Protein AF-A0A813M7J5-F1 (afdb_monomer)

Foldseek 3Di:
DDDDDDDDDDDDPDDPPPPPDPPPPPPPPPDPVPDDQVVLVDDDPVLFDDFFDDDPPQVVVQVVVLVVQVVLLVVVLVLVDDPDDDDPVQKDWFDWQDADQFGTWTFIAGPPSRDTWIKTKGWPVSCVVVVLPQLVVQQQVCLVVDRGPQAWHFSDWDDDPTIIITTIHDAPQAFQLVVCVVSVADRLQLLLQQLLSLLVSLVSCVVVQKAQQADDRNQWGAHLLRHIHRHRSSVMDGDPDPPDWDQDQDYDLLLAALCSLVSHTDGNLSVLSSSLQSSQCNGRVDGQQDDPSVSSNVCNNVVPGDHDPPDDPQSVVLSVLSSDNDSVSRDRSVVSSVRRSSRTRHPSFPRPLLLLLQQLLLLLVVLVVCVVQQKAQLADDPVQWDADPQRHIDGHDSVVMDHDPDPPDWDQDQDYDLLLAALCSLVSHTDGNLSSLLSSLQSSQCSRPVDGQQDDPSVSSNVCNNVVDGDRDPSQDPLSVVLSVLSSDNDSVSRDRSVVSNVRPSSVSRHDPGSQHVDPNPSNVPDDD

InterPro domains:
  IPR000719 Protein kinase domain [PF00069] (91-342)
  IPR000719 Protein kinase domain [PF00069] (351-507)
  IPR000719 Protein kinase domain [PS50011] (91-342)
  IPR000719 Protein kinase domain [PS50011] (334-507)
  IPR000719 Protein kinase domain [SM00220] (91-342)
  IPR000719 Protein kinase domain [SM00220] (343-507)
  IPR008271 Serine/threonine-protein kinase, active site [PS00108] (210-222)
  IPR008271 Serine/threonine-protein kinase, active site [PS00108] (375-387)
  IPR011009 Protein kinase-like domain superfamily [SSF56112] (73-350)
  IPR011009 Protein kinase-like domain superfamily [SSF56112] (351-522)
  IPR017441 Protein kinase, ATP binding site [PS00107] (97-120)
  IPR030616 Aurora kinase-like [PTHR24350] (76-346)

pLDDT: mean 74.92, std 22.72, range [23.52, 98.62]

Organism: NCBI:txid433720

Radius of gyration: 27.18 Å; Cα contacts (8 Å, |Δi|>4): 824; chains: 1; bounding box: 66×49×108 Å

Mean predicted aligned error: 14.82 Å

Structure (mmCIF, N/CA/C/O backbone):
data_AF-A0A813M7J5-F1
#
_entry.id   AF-A0A813M7J5-F1
#
loop_
_atom_site.group_PDB
_atom_site.id
_atom_site.type_symbol
_atom_site.label_atom_id
_atom_site.label_alt_id
_atom_site.label_comp_id
_atom_site.label_asym_id
_atom_site.label_entity_id
_atom_site.label_seq_id
_atom_site.pdbx_PDB_ins_code
_atom_site.Cartn_x
_atom_site.Cartn_y
_atom_site.Cartn_z
_atom_site.occupancy
_atom_site.B_iso_or_equiv
_atom_site.auth_seq_id
_atom_site.auth_comp_id
_atom_site.auth_asym_id
_atom_site.auth_atom_id
_atom_site.pdbx_PDB_model_num
ATOM 1 N N . MET A 1 1 ? -26.802 3.947 -65.438 1.00 31.22 1 MET A N 1
ATOM 2 C CA . MET A 1 1 ? -27.118 2.748 -66.245 1.00 31.22 1 MET A CA 1
ATOM 3 C C . MET A 1 1 ? -26.504 1.563 -65.518 1.00 31.22 1 MET A C 1
ATOM 5 O O . MET A 1 1 ? -25.289 1.530 -65.444 1.00 31.22 1 MET A O 1
ATOM 9 N N . SER A 1 2 ? -27.215 0.648 -64.874 1.00 30.25 2 SER A N 1
ATOM 10 C CA . SER A 1 2 ? -28.643 0.309 -64.863 1.00 30.25 2 SER A CA 1
ATOM 11 C C . SER A 1 2 ? -28.958 -0.448 -63.564 1.00 30.25 2 SER A C 1
ATOM 13 O O . SER A 1 2 ? -28.128 -1.220 -63.090 1.00 30.25 2 SER A O 1
ATOM 15 N N . GLU A 1 3 ? -30.147 -0.199 -63.020 1.00 31.31 3 GLU A N 1
ATOM 16 C CA . GLU A 1 3 ? -30.788 -0.910 -61.906 1.00 31.31 3 GLU A CA 1
ATOM 17 C C . GLU A 1 3 ? -31.322 -2.292 -62.327 1.00 31.31 3 GLU A C 1
ATOM 19 O O . GLU A 1 3 ? -31.668 -2.463 -63.496 1.00 31.31 3 GLU A O 1
ATOM 24 N N . GLN A 1 4 ? -31.421 -3.220 -61.359 1.00 26.73 4 GLN A N 1
ATOM 25 C CA . GLN A 1 4 ? -32.560 -4.121 -61.023 1.00 26.73 4 GLN A CA 1
ATOM 26 C C . GLN A 1 4 ? -32.026 -5.285 -60.149 1.00 26.73 4 GLN A C 1
ATOM 28 O O . GLN A 1 4 ? -31.169 -6.031 -60.610 1.00 26.73 4 GLN A O 1
ATOM 33 N N . THR A 1 5 ? -32.199 -5.338 -58.818 1.00 29.95 5 THR A N 1
ATOM 34 C CA . THR A 1 5 ? -33.346 -5.777 -57.970 1.00 29.95 5 THR A CA 1
ATOM 35 C C . THR A 1 5 ? -33.998 -7.129 -58.296 1.00 29.95 5 THR A C 1
ATOM 37 O O . THR A 1 5 ? -34.479 -7.325 -59.405 1.00 29.95 5 THR A O 1
ATOM 40 N N . ILE A 1 6 ? -34.025 -8.007 -57.273 1.00 28.72 6 ILE A N 1
ATOM 41 C CA . ILE A 1 6 ? -35.095 -8.899 -56.734 1.00 28.72 6 ILE A CA 1
ATOM 42 C C . ILE A 1 6 ? -34.374 -9.809 -55.706 1.00 28.72 6 ILE A C 1
ATOM 44 O O . ILE A 1 6 ? -33.433 -10.509 -56.064 1.00 28.72 6 ILE A O 1
ATOM 48 N N . GLU A 1 7 ? -34.470 -9.537 -54.401 1.00 28.47 7 GLU A N 1
ATOM 49 C CA . GLU A 1 7 ? -35.491 -10.024 -53.448 1.00 28.47 7 GLU A CA 1
ATOM 50 C C . GLU A 1 7 ? -35.426 -11.534 -53.169 1.00 28.47 7 GLU A C 1
ATOM 52 O O . GLU A 1 7 ? -35.801 -12.340 -54.007 1.00 28.47 7 GLU A O 1
ATOM 57 N N . ASP A 1 8 ? -35.017 -11.873 -51.941 1.00 25.08 8 ASP A N 1
ATOM 58 C CA . ASP A 1 8 ? -35.713 -12.864 -51.117 1.00 25.08 8 ASP A CA 1
ATOM 59 C C . ASP A 1 8 ? -35.677 -12.395 -49.651 1.00 25.08 8 ASP A C 1
ATOM 61 O O . ASP A 1 8 ? -34.620 -12.166 -49.055 1.00 25.08 8 ASP A O 1
ATOM 65 N N . GLN A 1 9 ? -36.875 -12.166 -49.112 1.00 26.19 9 GLN A N 1
ATOM 66 C CA . GLN A 1 9 ? -37.172 -11.829 -47.722 1.00 26.19 9 GLN A CA 1
ATOM 67 C C . GLN A 1 9 ? -37.497 -13.095 -46.909 1.00 26.19 9 GLN A C 1
ATOM 69 O O . GLN A 1 9 ? -37.927 -14.098 -47.466 1.00 26.19 9 GLN A O 1
ATOM 74 N N . GLN A 1 10 ? -37.457 -12.925 -45.576 1.00 25.62 10 GLN A N 1
ATOM 75 C CA . GLN A 1 10 ? -37.980 -13.777 -44.485 1.00 25.62 10 GLN A CA 1
ATOM 76 C C . GLN A 1 10 ? -36.983 -14.821 -43.950 1.00 25.62 10 GLN A C 1
ATOM 78 O O . GLN A 1 10 ? -36.363 -15.547 -44.706 1.00 25.62 10 GLN A O 1
ATOM 83 N N . SER A 1 11 ? -36.743 -14.974 -42.647 1.00 24.52 11 SER A N 1
ATOM 84 C CA . SER A 1 11 ? -37.395 -14.480 -41.428 1.00 24.52 11 SER A CA 1
ATOM 85 C C . SER A 1 11 ? -36.389 -14.567 -40.275 1.00 24.52 11 SER A C 1
ATOM 87 O O . SER A 1 11 ? -35.742 -15.597 -40.177 1.00 24.52 11 SER A O 1
ATOM 89 N N . TYR A 1 12 ? -36.288 -13.558 -39.407 1.00 25.66 12 TYR A N 1
ATOM 90 C CA . TYR A 1 12 ? -36.075 -13.688 -37.949 1.00 25.66 12 TYR A CA 1
ATOM 91 C C . TYR A 1 12 ? -36.298 -12.297 -37.335 1.00 25.66 12 TYR A C 1
ATOM 93 O O . TYR A 1 12 ? -35.378 -11.611 -36.895 1.00 25.66 12 TYR A O 1
ATOM 101 N N . ALA A 1 13 ? -37.555 -11.856 -37.390 1.00 25.78 13 ALA A N 1
ATOM 102 C CA . ALA A 1 13 ? -38.102 -10.996 -36.356 1.00 25.78 13 ALA A CA 1
ATOM 103 C C . ALA A 1 13 ? -38.442 -11.924 -35.185 1.00 25.78 13 ALA A C 1
ATOM 105 O O . ALA A 1 13 ? -39.168 -12.889 -35.394 1.00 25.78 13 ALA A O 1
ATOM 106 N N . ASP A 1 14 ? -37.782 -11.701 -34.050 1.00 26.73 14 ASP A N 1
ATOM 107 C CA . ASP A 1 14 ? -38.232 -11.971 -32.676 1.00 26.73 14 ASP A CA 1
ATOM 108 C C . ASP A 1 14 ? -36.997 -12.107 -31.790 1.00 26.73 14 ASP A C 1
ATOM 110 O O . ASP A 1 14 ? -36.464 -13.189 -31.581 1.00 26.73 14 ASP A O 1
ATOM 114 N N . LEU A 1 15 ? -36.519 -10.958 -31.322 1.00 25.39 15 LEU A N 1
ATOM 115 C CA . LEU A 1 15 ? -35.924 -10.751 -30.004 1.00 25.39 15 LEU A CA 1
ATOM 116 C C . LEU A 1 15 ? -35.920 -9.231 -29.816 1.00 25.39 15 LEU A C 1
ATOM 118 O O . LEU A 1 15 ? -34.929 -8.539 -30.056 1.00 25.39 15 LEU A O 1
ATOM 122 N N . GLU A 1 16 ? -37.091 -8.704 -29.454 1.00 24.39 16 GLU A N 1
ATOM 123 C CA . GLU A 1 16 ? -37.207 -7.392 -28.832 1.00 24.39 16 GLU A CA 1
ATOM 124 C C . GLU A 1 16 ? -36.300 -7.377 -27.595 1.00 24.39 16 GLU A C 1
ATOM 126 O O . GLU A 1 16 ? -36.649 -7.854 -26.516 1.00 24.39 16 GLU A O 1
ATOM 131 N N . ALA A 1 17 ? -35.094 -6.836 -27.751 1.00 25.19 17 ALA A N 1
ATOM 132 C CA . ALA A 1 17 ? -34.359 -6.314 -26.619 1.00 25.19 17 ALA A CA 1
ATOM 133 C C . ALA A 1 17 ? -35.201 -5.161 -26.074 1.00 25.19 17 ALA A C 1
ATOM 135 O O . ALA A 1 17 ? -35.314 -4.115 -26.717 1.00 25.19 17 ALA A O 1
ATOM 136 N N . VAL A 1 18 ? -35.824 -5.386 -24.917 1.00 23.52 18 VAL A N 1
ATOM 137 C CA . VAL A 1 18 ? -36.503 -4.366 -24.120 1.00 23.52 18 VAL A CA 1
ATOM 138 C C . VAL A 1 18 ? -35.570 -3.160 -24.017 1.00 23.52 18 VAL A C 1
ATOM 140 O O . VAL A 1 18 ? -34.580 -3.168 -23.285 1.00 23.52 18 VAL A O 1
ATOM 143 N N . LYS A 1 19 ? -35.857 -2.126 -24.811 1.00 24.94 19 LYS A N 1
ATOM 144 C CA . LYS A 1 19 ? -35.234 -0.814 -24.687 1.00 24.94 19 LYS A CA 1
ATOM 145 C C . LYS A 1 19 ? -35.777 -0.199 -23.405 1.00 24.94 19 LYS A C 1
ATOM 147 O O . LYS A 1 19 ? -36.837 0.416 -23.414 1.00 24.94 19 LYS A O 1
ATOM 152 N N . ILE A 1 20 ? -35.049 -0.374 -22.309 1.00 23.77 20 ILE A N 1
ATOM 153 C CA . ILE A 1 20 ? -35.221 0.473 -21.131 1.00 23.77 20 ILE A CA 1
ATOM 154 C C . ILE A 1 20 ? -34.650 1.850 -21.511 1.00 23.77 20 ILE A C 1
ATOM 156 O O . ILE A 1 20 ? -33.505 1.916 -21.973 1.00 23.77 20 ILE A O 1
ATOM 160 N N . PRO A 1 21 ? -35.424 2.941 -21.399 1.00 23.89 21 PRO A N 1
ATOM 161 C CA . PRO A 1 21 ? -34.947 4.268 -21.750 1.00 23.89 21 PRO A CA 1
ATOM 162 C C . PRO A 1 21 ? -33.882 4.692 -20.734 1.00 23.89 21 PRO A C 1
ATOM 164 O O . PRO A 1 21 ? -34.173 4.932 -19.566 1.00 23.89 21 PRO A O 1
ATOM 167 N N . PHE A 1 22 ? -32.627 4.763 -21.176 1.00 24.92 22 PHE A N 1
ATOM 168 C CA . PHE A 1 22 ? -31.588 5.466 -20.437 1.00 24.92 22 PHE A CA 1
ATOM 169 C C . PHE A 1 22 ? -31.785 6.959 -20.678 1.00 24.92 22 PHE A C 1
ATOM 171 O O . PHE A 1 22 ? -31.347 7.485 -21.702 1.00 24.92 22 PHE A O 1
ATOM 178 N N . ASP A 1 23 ? -32.425 7.640 -19.729 1.00 24.30 23 ASP A N 1
ATOM 179 C CA . ASP A 1 23 ? -32.218 9.074 -19.576 1.00 24.30 23 ASP A CA 1
ATOM 180 C C . ASP A 1 23 ? -30.758 9.273 -19.168 1.00 24.30 23 ASP A C 1
ATOM 182 O O . ASP A 1 23 ? -30.350 9.085 -18.018 1.00 24.30 23 ASP A O 1
ATOM 186 N N . VAL A 1 24 ? -29.940 9.602 -20.164 1.00 28.45 24 VAL A N 1
ATOM 187 C CA . VAL A 1 24 ? -28.605 10.141 -19.958 1.00 28.45 24 VAL A CA 1
ATOM 188 C C . VAL A 1 24 ? -28.811 11.539 -19.391 1.00 28.45 24 VAL A C 1
ATOM 190 O O . VAL A 1 24 ? -28.819 12.526 -20.123 1.00 28.45 24 VAL A O 1
ATOM 193 N N . ALA A 1 25 ? -28.993 11.635 -18.074 1.00 26.19 25 ALA A N 1
ATOM 194 C CA . ALA A 1 25 ? -28.693 12.879 -17.394 1.00 26.19 25 ALA A CA 1
ATOM 195 C C . ALA A 1 25 ? -27.240 13.208 -17.754 1.00 26.19 25 ALA A C 1
ATOM 197 O O . ALA A 1 25 ? -26.325 12.435 -17.454 1.00 26.19 25 ALA A O 1
ATOM 198 N N . GLN A 1 26 ? -27.053 14.309 -18.482 1.00 28.25 26 GLN A N 1
ATOM 199 C CA . GLN A 1 26 ? -25.758 14.923 -18.731 1.00 28.25 26 GLN A CA 1
ATOM 200 C C . GLN A 1 26 ? -25.119 15.228 -17.373 1.00 28.25 26 GLN A C 1
ATOM 202 O O . GLN A 1 26 ? -25.300 16.297 -16.802 1.00 28.25 26 GLN A O 1
ATOM 207 N N . CYS A 1 27 ? -24.399 14.262 -16.815 1.00 27.64 27 CYS A N 1
ATOM 208 C CA . CYS A 1 27 ? -23.407 14.538 -15.800 1.00 27.64 27 CYS A CA 1
ATOM 209 C C . CYS A 1 27 ? -22.150 14.935 -16.557 1.00 27.64 27 CYS A C 1
ATOM 211 O O . CYS A 1 27 ? -21.448 14.077 -17.095 1.00 27.64 27 CYS A O 1
ATOM 213 N N . ASP A 1 28 ? -21.907 16.243 -16.622 1.00 25.98 28 ASP A N 1
ATOM 214 C CA . ASP A 1 28 ? -20.631 16.797 -17.049 1.00 25.98 28 ASP A CA 1
ATOM 215 C C . ASP A 1 28 ? -19.492 16.002 -16.400 1.00 25.98 28 ASP A C 1
ATOM 217 O O . ASP A 1 28 ? -19.458 15.791 -15.180 1.00 25.98 28 ASP A O 1
ATOM 221 N N . GLY A 1 29 ? -18.575 15.529 -17.244 1.00 27.80 29 GLY A N 1
ATOM 222 C CA . GLY A 1 29 ? -17.506 14.579 -16.923 1.00 27.80 29 GLY A CA 1
ATOM 223 C C . GLY A 1 29 ? -16.490 15.035 -15.870 1.00 27.80 29 GLY A C 1
ATOM 224 O O . GLY A 1 29 ? -15.528 14.315 -15.630 1.00 27.80 29 GLY A O 1
ATOM 225 N N . ASP A 1 30 ? -16.720 16.167 -15.203 1.00 28.86 30 ASP A N 1
ATOM 226 C CA . ASP A 1 30 ? -15.825 16.785 -14.221 1.00 28.86 30 ASP A CA 1
ATOM 227 C C . ASP A 1 30 ? -16.357 16.764 -12.771 1.00 28.86 30 ASP A C 1
ATOM 229 O O . ASP A 1 30 ? -15.621 17.077 -11.831 1.00 28.86 30 ASP A O 1
ATOM 233 N N . SER A 1 31 ? -17.605 16.345 -12.528 1.00 28.00 31 SER A N 1
ATOM 234 C CA . SER A 1 31 ? -18.260 16.553 -11.219 1.00 28.00 31 SER A CA 1
ATOM 235 C C . SER A 1 31 ? -18.177 15.386 -10.212 1.00 28.00 31 SER A C 1
ATOM 237 O O . SER A 1 31 ? -18.524 15.575 -9.045 1.00 28.00 31 SER A O 1
ATOM 239 N N . LEU A 1 32 ? -17.694 14.198 -10.596 1.00 29.47 32 LEU A N 1
ATOM 240 C CA . LEU A 1 32 ? -17.563 13.032 -9.689 1.00 29.47 32 LEU A CA 1
ATOM 241 C C . LEU A 1 32 ? -16.122 12.513 -9.532 1.00 29.47 32 LEU A C 1
ATOM 243 O O . LEU A 1 32 ? -15.866 11.615 -8.730 1.00 29.47 32 LEU A O 1
ATOM 247 N N . TYR A 1 33 ? -15.165 13.128 -10.232 1.00 29.08 33 TYR A N 1
ATOM 248 C CA . TYR A 1 33 ? -13.721 12.869 -10.114 1.00 29.08 33 TYR A CA 1
ATOM 249 C C . TYR A 1 33 ? -13.020 13.807 -9.111 1.00 29.08 33 TYR A C 1
ATOM 251 O O . TYR A 1 33 ? -11.799 13.765 -8.933 1.00 29.08 33 TYR A O 1
ATOM 259 N N . THR A 1 34 ? -13.791 14.652 -8.422 1.00 28.14 34 THR A N 1
ATOM 260 C CA . THR A 1 34 ? -13.292 15.697 -7.519 1.00 28.14 34 THR A CA 1
ATOM 261 C C . THR A 1 34 ? -13.020 15.225 -6.093 1.00 28.14 34 THR A C 1
ATOM 263 O O . THR A 1 34 ? -12.286 15.900 -5.371 1.00 28.14 34 THR A O 1
ATOM 266 N N . TYR A 1 35 ? -13.473 14.040 -5.686 1.00 31.73 35 TYR A N 1
ATOM 267 C CA . TYR A 1 35 ? -13.134 13.505 -4.367 1.00 31.73 35 TYR A CA 1
ATOM 268 C C . TYR A 1 35 ? -11.789 12.774 -4.402 1.00 31.73 35 TYR A C 1
ATOM 270 O O . TYR A 1 35 ? -11.712 11.548 -4.434 1.00 31.73 35 TYR A O 1
ATOM 278 N N . LEU A 1 36 ? -10.699 13.548 -4.324 1.00 31.83 36 LEU A N 1
ATOM 279 C CA . LEU A 1 36 ? -9.603 13.054 -3.491 1.00 31.83 36 LEU A CA 1
ATOM 280 C C . LEU A 1 36 ? -10.159 12.814 -2.089 1.00 31.83 36 LEU A C 1
ATOM 282 O O . LEU A 1 36 ? -11.029 13.572 -1.650 1.00 31.83 36 LEU A O 1
ATOM 286 N N . PRO A 1 37 ? -9.632 11.833 -1.348 1.00 34.38 37 PRO A N 1
ATOM 287 C CA . PRO A 1 37 ? -9.868 11.789 0.080 1.00 34.38 37 PRO A CA 1
ATOM 288 C C . PRO A 1 37 ? -9.567 13.171 0.685 1.00 34.38 37 PRO A C 1
ATOM 290 O O . PRO A 1 37 ? -8.488 13.722 0.455 1.00 34.38 37 PRO A O 1
ATOM 293 N N . ASN A 1 38 ? -10.507 13.738 1.450 1.00 34.59 38 ASN A N 1
ATOM 294 C CA . ASN A 1 38 ? -10.395 15.080 2.049 1.00 34.59 38 ASN A CA 1
ATOM 295 C C . ASN A 1 38 ? -9.102 15.295 2.859 1.00 34.59 38 ASN A C 1
ATOM 297 O O . ASN A 1 38 ? -8.749 16.428 3.173 1.00 34.59 38 ASN A O 1
ATOM 301 N N . TRP A 1 39 ? -8.385 14.229 3.208 1.00 39.28 39 TRP A N 1
ATOM 302 C CA . TRP A 1 39 ? -7.134 14.293 3.943 1.00 39.28 39 TRP A CA 1
ATOM 303 C C . TRP A 1 39 ? -5.919 14.732 3.124 1.00 39.28 39 TRP A C 1
ATOM 305 O O . TRP A 1 39 ? -5.024 15.354 3.690 1.00 39.28 39 TRP A O 1
ATOM 315 N N . LEU A 1 40 ? -5.896 14.479 1.809 1.00 32.22 40 LEU A N 1
ATOM 316 C CA . LEU A 1 40 ? -4.819 14.963 0.935 1.00 32.22 40 LEU A CA 1
ATOM 317 C C . LEU A 1 40 ? -4.801 16.496 0.859 1.00 32.22 40 LEU A C 1
ATOM 319 O O . LEU A 1 40 ? -3.745 17.101 0.725 1.00 32.22 40 LEU A O 1
ATOM 323 N N . ASN A 1 41 ? -5.978 17.112 0.972 1.00 33.97 41 ASN A N 1
ATOM 324 C CA . ASN A 1 41 ? -6.162 18.557 0.876 1.00 33.97 41 ASN A CA 1
ATOM 325 C C . ASN A 1 41 ? -5.877 19.297 2.203 1.00 33.97 41 ASN A C 1
ATOM 327 O O . ASN A 1 41 ? -5.969 20.518 2.231 1.00 33.97 41 ASN A O 1
ATOM 331 N N . ASN A 1 42 ? -5.573 18.582 3.299 1.00 34.75 42 ASN A N 1
ATOM 332 C CA . ASN A 1 42 ? -5.547 19.129 4.667 1.00 34.75 42 ASN A CA 1
ATOM 333 C C . ASN A 1 42 ? -4.210 18.942 5.420 1.00 34.75 42 ASN A C 1
ATOM 335 O O . ASN A 1 42 ? -4.160 19.151 6.633 1.00 34.75 42 ASN A O 1
ATOM 339 N N . LEU A 1 43 ? -3.131 18.537 4.745 1.00 33.56 43 LEU A N 1
ATOM 340 C CA . LEU A 1 43 ? -1.807 18.404 5.369 1.00 33.56 43 LEU A CA 1
ATOM 341 C C . LEU A 1 43 ? -1.125 19.781 5.460 1.00 33.56 43 LEU A C 1
ATOM 343 O O . LEU A 1 43 ? -0.907 20.421 4.435 1.00 33.56 43 LEU A O 1
ATOM 347 N N . THR A 1 44 ? -0.779 20.236 6.670 1.00 37.25 44 THR A N 1
ATOM 348 C CA . THR A 1 44 ? 0.023 21.457 6.891 1.00 37.25 44 THR A CA 1
ATOM 349 C C . THR A 1 44 ? 1.479 21.117 7.221 1.00 37.25 44 THR A C 1
ATOM 351 O O . THR A 1 44 ? 1.769 20.078 7.821 1.00 37.25 44 THR A O 1
ATOM 354 N N . ASP A 1 45 ? 2.400 22.023 6.866 1.00 31.25 45 ASP A N 1
ATOM 355 C CA . ASP A 1 45 ? 3.865 21.858 6.957 1.00 31.25 45 ASP A CA 1
ATOM 356 C C . ASP A 1 45 ? 4.414 21.544 8.368 1.00 31.25 45 ASP A C 1
ATOM 358 O O . ASP A 1 45 ? 5.556 21.109 8.530 1.00 31.25 45 ASP A O 1
ATOM 362 N N . GLU A 1 46 ? 3.605 21.732 9.408 1.00 33.25 46 GLU A N 1
ATOM 363 C CA . GLU A 1 46 ? 3.987 21.551 10.810 1.00 33.25 46 GLU A CA 1
ATOM 364 C C . GLU A 1 46 ? 3.899 20.081 11.275 1.00 33.25 46 GLU A C 1
ATOM 366 O O . GLU A 1 46 ? 4.602 19.666 12.193 1.00 33.25 46 GLU A O 1
ATOM 371 N N . GLN A 1 47 ? 3.127 19.236 10.578 1.00 37.34 47 GLN A N 1
ATOM 372 C CA . GLN A 1 47 ? 2.926 17.810 10.905 1.00 37.34 47 GLN A CA 1
ATOM 373 C C . GLN A 1 47 ? 4.116 16.904 10.497 1.00 37.34 47 GLN A C 1
ATOM 375 O O . GLN A 1 47 ? 4.031 15.674 10.566 1.00 37.34 47 GLN A O 1
ATOM 380 N N . ILE A 1 48 ? 5.225 17.515 10.059 1.00 36.44 48 ILE A N 1
ATOM 381 C CA . ILE A 1 48 ? 6.303 16.911 9.259 1.00 36.44 48 ILE A CA 1
ATOM 382 C C . ILE A 1 48 ? 7.559 16.522 10.077 1.00 36.44 48 ILE A C 1
ATOM 384 O O . ILE A 1 48 ? 8.459 15.885 9.534 1.00 36.44 48 ILE A O 1
ATOM 388 N N . ARG A 1 49 ? 7.684 16.824 11.381 1.00 26.14 49 ARG A N 1
ATOM 389 C CA . ARG A 1 49 ? 8.990 16.694 12.079 1.00 26.14 49 ARG A CA 1
ATOM 390 C C . ARG A 1 49 ? 9.012 15.684 13.259 1.00 26.14 49 ARG A C 1
ATOM 392 O O . ARG A 1 49 ? 8.236 15.812 14.192 1.00 26.14 49 ARG A O 1
ATOM 399 N N . THR A 1 50 ? 9.991 14.751 13.199 1.00 31.03 50 THR A N 1
ATOM 400 C CA . THR A 1 50 ? 10.704 13.972 14.276 1.00 31.03 5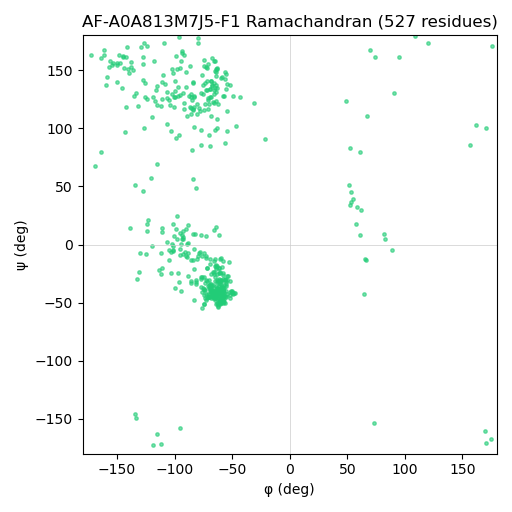0 THR A CA 1
ATOM 401 C C . THR A 1 50 ? 10.220 12.531 14.690 1.00 31.03 50 THR A C 1
ATOM 403 O O . THR A 1 50 ? 9.162 12.131 14.220 1.00 31.03 50 THR A O 1
ATOM 406 N N . PRO A 1 51 ? 11.053 11.674 15.369 1.00 29.31 51 PRO A N 1
ATOM 407 C CA . PRO A 1 51 ? 11.765 10.464 14.862 1.00 29.31 51 PRO A CA 1
ATOM 408 C C . PRO A 1 51 ? 11.377 9.107 15.564 1.00 29.31 51 PRO A C 1
ATOM 410 O O . PRO A 1 51 ? 10.435 9.119 16.346 1.00 29.31 51 PRO A O 1
ATOM 413 N N . PRO A 1 52 ? 12.047 7.941 15.310 1.00 34.78 52 PRO A N 1
ATOM 414 C CA . PRO A 1 52 ? 11.511 6.581 15.589 1.00 34.78 52 PRO A CA 1
ATOM 415 C C . PRO A 1 52 ? 12.137 5.769 16.746 1.00 34.78 52 PRO A C 1
ATOM 417 O O . PRO A 1 52 ? 13.189 6.158 17.242 1.00 34.78 52 PRO A O 1
ATOM 420 N N . MET A 1 53 ? 11.525 4.597 17.062 1.00 28.09 53 MET A N 1
ATOM 421 C CA . MET A 1 53 ? 12.089 3.263 17.470 1.00 28.09 53 MET A CA 1
ATOM 422 C C . MET A 1 53 ? 10.940 2.263 17.824 1.00 28.09 53 MET A C 1
ATOM 424 O O . MET A 1 53 ? 9.814 2.740 17.955 1.00 28.09 53 MET A O 1
ATOM 428 N N . PRO A 1 54 ? 11.128 0.932 18.055 1.00 33.00 54 PRO A N 1
ATOM 429 C CA . PRO A 1 54 ? 12.103 -0.066 17.580 1.00 33.00 54 PRO A CA 1
ATOM 430 C C . PRO A 1 54 ? 11.455 -1.136 16.641 1.00 33.00 54 PRO A C 1
ATOM 432 O O . PRO A 1 54 ? 10.335 -0.969 16.162 1.00 33.00 54 PRO A O 1
ATOM 435 N N . VAL A 1 55 ? 12.207 -2.192 16.290 1.00 35.25 55 VAL A N 1
ATOM 436 C CA . VAL A 1 55 ? 12.030 -3.061 15.096 1.00 35.25 55 VAL A CA 1
ATOM 437 C C . VAL A 1 55 ? 11.419 -4.452 15.388 1.00 35.25 55 VAL A C 1
ATOM 439 O O . VAL A 1 55 ? 10.973 -5.128 14.465 1.00 35.25 55 VAL A O 1
ATOM 442 N N . ASN A 1 56 ? 11.342 -4.887 16.648 1.00 29.45 56 ASN A N 1
ATOM 443 C CA . ASN A 1 56 ? 11.195 -6.320 16.958 1.00 29.45 56 ASN A CA 1
ATOM 444 C C . ASN A 1 56 ? 9.767 -6.888 17.042 1.00 29.45 56 ASN A C 1
ATOM 446 O O . ASN A 1 56 ? 9.624 -8.103 17.111 1.00 29.45 56 ASN A O 1
ATOM 450 N N . THR A 1 57 ? 8.714 -6.076 16.979 1.00 33.50 57 THR A N 1
ATOM 451 C CA . THR A 1 57 ? 7.321 -6.560 17.102 1.00 33.50 57 THR A CA 1
ATOM 452 C C . THR A 1 57 ? 6.626 -6.835 15.760 1.00 33.50 57 THR A C 1
ATOM 454 O O . THR A 1 57 ? 5.514 -7.351 15.739 1.00 33.50 57 THR A O 1
ATOM 457 N N . PHE A 1 58 ? 7.269 -6.549 14.617 1.00 34.56 58 PHE A N 1
ATOM 458 C CA . PHE A 1 58 ? 6.587 -6.535 13.310 1.00 34.56 58 PHE A CA 1
ATOM 459 C C . PHE A 1 58 ? 6.718 -7.816 12.466 1.00 34.56 58 PHE A C 1
ATOM 461 O O . PHE A 1 58 ? 5.841 -8.103 11.651 1.00 34.56 58 PHE A O 1
ATOM 468 N N . GLN A 1 59 ? 7.770 -8.621 12.665 1.00 32.69 59 GLN A N 1
ATOM 469 C CA . GLN A 1 59 ? 7.927 -9.902 11.950 1.00 32.69 59 GLN A CA 1
ATOM 470 C C . GLN A 1 59 ? 6.804 -10.899 12.286 1.00 32.69 59 GLN A C 1
ATOM 472 O O . GLN A 1 59 ? 6.400 -11.668 11.417 1.00 32.69 59 GLN A O 1
ATOM 477 N N . HIS A 1 60 ? 6.247 -10.838 13.500 1.00 32.38 60 HIS A N 1
ATOM 478 C CA . HIS A 1 60 ? 5.091 -11.648 13.897 1.00 32.38 60 HIS A CA 1
ATOM 479 C C . HIS A 1 60 ? 3.768 -11.168 13.264 1.00 32.38 60 HIS A C 1
ATOM 481 O O . HIS A 1 60 ? 2.936 -11.990 12.892 1.00 32.38 60 HIS A O 1
ATOM 487 N N . TYR A 1 61 ? 3.599 -9.860 13.042 1.00 35.94 61 TYR A N 1
ATOM 488 C CA . TYR A 1 61 ? 2.329 -9.258 12.601 1.00 35.94 61 TYR A CA 1
ATOM 489 C C . TYR A 1 61 ? 2.064 -9.360 11.090 1.00 35.94 61 TYR A C 1
ATOM 491 O O . TYR A 1 61 ? 0.924 -9.545 10.651 1.00 35.94 61 TYR A O 1
ATOM 499 N N . ILE A 1 62 ? 3.114 -9.301 10.260 1.00 36.75 62 ILE A N 1
ATOM 500 C CA . ILE A 1 62 ? 2.976 -9.677 8.842 1.00 36.75 62 ILE A CA 1
ATOM 501 C C . ILE A 1 62 ? 2.582 -11.153 8.740 1.00 36.75 62 ILE A C 1
ATOM 503 O O . ILE A 1 62 ? 1.821 -11.506 7.853 1.00 36.75 62 ILE A O 1
ATOM 507 N N . HIS A 1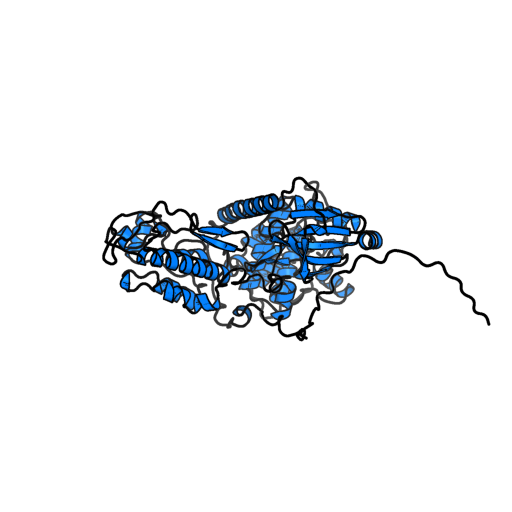 63 ? 3.005 -12.002 9.679 1.00 33.47 63 HIS A N 1
ATOM 508 C CA . HIS A 1 63 ? 2.643 -13.417 9.697 1.00 33.47 63 HIS A CA 1
ATOM 509 C C . HIS A 1 63 ? 1.158 -13.659 10.055 1.00 33.47 63 HIS A C 1
ATOM 511 O O . HIS A 1 63 ? 0.524 -14.518 9.443 1.00 33.47 63 HIS A O 1
ATOM 517 N N . GLU A 1 64 ? 0.571 -12.883 10.975 1.00 31.36 64 GLU A N 1
ATOM 518 C CA . GLU A 1 64 ? -0.868 -12.957 11.306 1.00 31.36 64 GLU A CA 1
ATOM 519 C C . GLU A 1 64 ? -1.762 -12.339 10.224 1.00 31.36 64 GLU A C 1
ATOM 521 O O . GLU A 1 64 ? -2.722 -12.969 9.785 1.00 31.36 64 GLU A O 1
ATOM 526 N N . SER A 1 65 ? -1.394 -11.176 9.678 1.00 37.66 65 SER A N 1
ATOM 527 C CA . SER A 1 65 ? -2.082 -10.620 8.500 1.00 37.66 65 SER A CA 1
ATOM 528 C C . SER A 1 65 ? -1.878 -11.464 7.238 1.00 37.66 65 SER A C 1
ATOM 530 O O . SER A 1 65 ? -2.728 -11.453 6.349 1.00 37.66 65 SER A O 1
ATOM 532 N N . HIS A 1 66 ? -0.801 -12.253 7.157 1.00 37.91 66 HIS A N 1
ATOM 533 C CA . HIS A 1 66 ? -0.622 -13.282 6.136 1.00 37.91 66 HIS A CA 1
ATOM 534 C C . HIS A 1 66 ? -1.621 -14.427 6.323 1.00 37.91 66 HIS A C 1
ATOM 536 O O . HIS A 1 66 ? -2.195 -14.863 5.329 1.00 37.91 66 HIS A O 1
ATOM 542 N N . LEU A 1 67 ? -1.887 -14.877 7.555 1.00 32.59 67 LEU A N 1
ATOM 543 C CA . LEU A 1 67 ? -2.921 -15.874 7.866 1.00 32.59 67 LEU A CA 1
ATOM 544 C C . LEU A 1 67 ? -4.328 -15.342 7.567 1.00 32.59 67 LEU A C 1
ATOM 546 O O . LEU A 1 67 ? -5.064 -15.999 6.837 1.00 32.59 67 LEU A O 1
ATOM 550 N N . GLU A 1 68 ? -4.674 -14.133 8.011 1.00 34.72 68 GLU A N 1
ATOM 551 C CA . GLU A 1 68 ? -5.981 -13.516 7.745 1.00 34.72 68 GLU A CA 1
ATOM 552 C C . GLU A 1 68 ? -6.197 -13.176 6.268 1.00 34.72 68 GLU A C 1
ATOM 554 O O . GLU A 1 68 ? -7.266 -13.452 5.733 1.00 34.72 68 GLU A O 1
ATOM 559 N N . ALA A 1 69 ? -5.199 -12.631 5.564 1.00 42.16 69 ALA A N 1
ATOM 560 C CA . ALA A 1 69 ? -5.303 -12.362 4.129 1.00 42.16 69 ALA A CA 1
ATOM 561 C C . ALA A 1 69 ? -5.319 -13.658 3.310 1.00 42.16 69 ALA A C 1
ATOM 563 O O . ALA A 1 69 ? -6.036 -13.742 2.316 1.00 42.16 69 ALA A O 1
ATOM 564 N N . THR A 1 70 ? -4.593 -14.696 3.739 1.00 40.81 70 THR A N 1
ATOM 565 C CA . THR A 1 70 ? -4.648 -16.029 3.117 1.00 40.81 70 THR A CA 1
ATOM 566 C C . THR A 1 70 ? -5.991 -16.700 3.366 1.00 40.81 70 THR A C 1
ATOM 568 O O . THR A 1 70 ? -6.544 -17.294 2.441 1.00 40.81 70 THR A O 1
ATOM 571 N N . MET A 1 71 ? -6.560 -16.573 4.565 1.00 34.38 71 MET A N 1
ATOM 572 C CA . MET A 1 71 ? -7.904 -17.048 4.888 1.00 34.38 71 MET A CA 1
ATOM 573 C C . MET A 1 71 ? -8.967 -16.246 4.142 1.00 34.38 71 MET A C 1
ATOM 575 O O . MET A 1 71 ? -9.841 -16.853 3.544 1.00 34.38 71 MET A O 1
ATOM 579 N N . ALA A 1 72 ? -8.870 -14.918 4.069 1.00 41.31 72 ALA A N 1
ATOM 580 C CA . ALA A 1 72 ? -9.770 -14.074 3.291 1.00 41.31 72 ALA A CA 1
ATOM 581 C C . ALA A 1 72 ? -9.678 -14.392 1.795 1.00 41.31 72 ALA A C 1
ATOM 583 O O . ALA A 1 72 ? -10.705 -14.499 1.138 1.00 41.31 72 ALA A O 1
ATOM 584 N N . ASN A 1 73 ? -8.481 -14.624 1.252 1.00 48.50 73 ASN A N 1
ATOM 585 C CA . ASN A 1 73 ? -8.301 -15.076 -0.127 1.00 48.50 73 ASN A CA 1
ATOM 586 C C . ASN A 1 73 ? -8.832 -16.497 -0.341 1.00 48.50 73 ASN A C 1
ATOM 588 O O . ASN A 1 73 ? -9.423 -16.766 -1.383 1.00 48.50 73 ASN A O 1
ATOM 592 N N . SER A 1 74 ? -8.699 -17.383 0.645 1.00 42.91 74 SER A N 1
ATOM 593 C CA . SER A 1 74 ? -9.284 -18.729 0.611 1.00 42.91 74 SER A CA 1
ATOM 594 C C . SER A 1 74 ? -10.812 -18.678 0.686 1.00 42.91 74 SER A C 1
ATOM 596 O O . SER A 1 74 ? -11.469 -19.364 -0.080 1.00 42.91 74 SER A O 1
ATOM 598 N N . ILE A 1 75 ? -11.391 -17.812 1.521 1.00 40.44 75 ILE A N 1
ATOM 599 C CA . ILE A 1 75 ? -12.835 -17.561 1.642 1.00 40.44 75 ILE A CA 1
ATOM 600 C C . ILE A 1 75 ? -13.374 -16.881 0.377 1.00 40.44 75 ILE A C 1
ATOM 602 O O . ILE A 1 75 ? -14.456 -17.220 -0.083 1.00 40.44 75 ILE A O 1
ATOM 606 N N . ARG A 1 76 ? -12.621 -15.959 -0.234 1.00 54.66 76 ARG A N 1
ATOM 607 C CA . ARG A 1 76 ? -12.966 -15.328 -1.520 1.00 54.66 76 ARG A CA 1
ATOM 608 C C . ARG A 1 76 ? -12.912 -16.342 -2.664 1.00 54.66 76 ARG A C 1
ATOM 610 O O . ARG A 1 76 ? -13.819 -16.357 -3.487 1.00 54.66 76 ARG A O 1
ATOM 617 N N . LYS A 1 77 ? -11.925 -17.245 -2.666 1.00 51.03 77 LYS A N 1
ATOM 618 C CA . LYS A 1 77 ? -11.887 -18.415 -3.561 1.00 51.03 77 LYS A CA 1
ATOM 619 C C . LYS A 1 77 ? -13.038 -19.389 -3.281 1.00 51.03 77 LYS A C 1
ATOM 621 O O . LYS A 1 77 ? -13.615 -19.910 -4.223 1.00 51.03 77 LYS A O 1
ATOM 626 N N . MET A 1 78 ? -13.450 -19.566 -2.022 1.00 47.72 78 MET A N 1
ATOM 627 C CA . MET A 1 78 ? -14.651 -20.336 -1.665 1.00 47.72 78 MET A CA 1
ATOM 628 C C . MET A 1 78 ? -15.951 -19.646 -2.113 1.00 47.72 78 MET A C 1
ATOM 630 O O . MET A 1 78 ? -16.882 -20.317 -2.541 1.00 47.72 78 MET A O 1
ATOM 634 N N . ALA A 1 79 ? -16.025 -18.312 -2.076 1.00 45.59 79 ALA A N 1
ATOM 635 C CA . ALA A 1 79 ? -17.149 -17.533 -2.607 1.00 45.59 79 ALA A CA 1
ATOM 636 C C . ALA A 1 79 ? -17.221 -17.569 -4.147 1.00 45.59 79 ALA A C 1
ATOM 638 O O . ALA A 1 79 ? -18.258 -17.252 -4.728 1.00 45.59 79 ALA A O 1
ATOM 639 N N . LEU A 1 80 ? -16.123 -17.963 -4.793 1.00 52.56 80 LEU A N 1
ATOM 640 C CA . LEU A 1 80 ? -16.012 -18.276 -6.216 1.00 52.56 80 LEU A CA 1
ATOM 641 C C . LEU A 1 80 ? -16.181 -19.780 -6.503 1.00 52.56 80 LEU A C 1
ATOM 643 O O . LEU A 1 80 ? -16.091 -20.187 -7.654 1.00 52.56 80 LEU A O 1
ATOM 647 N N . ASN A 1 81 ? -16.418 -20.615 -5.489 1.00 48.88 81 ASN A N 1
ATOM 648 C CA . ASN A 1 81 ? -16.495 -22.062 -5.659 1.00 48.88 81 ASN A CA 1
ATOM 649 C C . ASN A 1 81 ? -17.853 -22.432 -6.267 1.00 48.88 81 ASN A C 1
ATOM 651 O O . ASN A 1 81 ? -18.837 -22.695 -5.572 1.00 48.88 81 ASN A O 1
ATOM 655 N N . GLU A 1 82 ? -17.918 -22.386 -7.592 1.00 52.53 82 GLU A N 1
ATOM 656 C CA . GLU A 1 82 ? -18.938 -23.076 -8.361 1.00 52.53 82 GLU A CA 1
ATOM 657 C C . GLU A 1 82 ? -18.345 -24.405 -8.844 1.00 52.53 82 GLU A C 1
ATOM 659 O O . GLU A 1 82 ? -17.245 -24.431 -9.387 1.00 52.53 82 GLU A O 1
ATOM 664 N N . ASP A 1 83 ? -19.090 -25.510 -8.733 1.00 54.84 83 ASP A N 1
ATOM 665 C CA . ASP A 1 83 ? -18.747 -26.810 -9.348 1.00 54.84 83 ASP A CA 1
ATOM 666 C C . ASP A 1 83 ? -18.725 -26.758 -10.903 1.00 54.84 83 ASP A C 1
ATOM 668 O O . ASP A 1 83 ? -18.763 -27.783 -11.585 1.00 54.84 83 ASP A O 1
ATOM 672 N N . ARG A 1 84 ? -18.701 -25.553 -11.494 1.00 62.59 84 ARG A N 1
ATOM 673 C CA . ARG A 1 84 ? -18.692 -25.271 -12.931 1.00 62.59 84 ARG A CA 1
ATOM 674 C C . ARG A 1 84 ? -17.751 -24.104 -13.250 1.00 62.59 84 ARG A C 1
ATOM 676 O O . ARG A 1 84 ? -17.574 -23.192 -12.453 1.00 62.59 84 ARG A O 1
ATOM 683 N N . LEU A 1 85 ? -17.197 -24.123 -14.461 1.00 71.62 85 LEU A N 1
ATOM 684 C CA . LEU A 1 85 ? -16.337 -23.063 -14.996 1.00 71.62 85 LEU A CA 1
ATOM 685 C C . LEU A 1 85 ? -17.101 -21.737 -15.154 1.00 71.62 85 LEU A C 1
ATOM 687 O O . LEU A 1 85 ? -18.213 -21.734 -15.689 1.00 71.62 85 LEU A O 1
ATOM 691 N N . PHE A 1 86 ? -16.463 -20.625 -14.775 1.00 80.38 86 PHE A N 1
ATOM 692 C CA . PHE A 1 86 ? -16.991 -19.273 -14.976 1.00 80.38 86 PHE A CA 1
ATOM 693 C C . PHE A 1 86 ? -17.240 -18.941 -16.450 1.00 80.38 86 PHE A C 1
ATOM 695 O O . PHE A 1 86 ? -16.459 -19.294 -17.339 1.00 80.38 86 PHE A O 1
ATOM 702 N N . ARG A 1 87 ? -18.312 -18.186 -16.698 1.00 85.94 87 ARG A N 1
ATOM 703 C CA . ARG A 1 87 ? -18.652 -17.578 -17.987 1.00 85.94 87 ARG A CA 1
ATOM 704 C C . ARG A 1 87 ? -18.898 -16.087 -17.816 1.00 85.94 87 ARG A C 1
ATOM 706 O O . ARG A 1 87 ? -19.189 -15.602 -16.728 1.00 85.94 87 ARG A O 1
ATOM 713 N N . ILE A 1 88 ? -18.839 -15.349 -18.923 1.00 87.88 88 ILE A N 1
ATOM 714 C CA . ILE A 1 88 ? -19.097 -13.904 -18.912 1.00 87.88 88 ILE A CA 1
ATOM 715 C C . ILE A 1 88 ? -20.483 -13.557 -18.344 1.00 87.88 88 ILE A C 1
ATOM 717 O O . ILE A 1 88 ? -20.619 -12.569 -17.625 1.00 87.88 88 ILE A O 1
ATOM 721 N N . ASP A 1 89 ? -21.482 -14.405 -18.595 1.00 89.88 89 ASP A N 1
ATOM 722 C CA . ASP A 1 89 ? -22.857 -14.199 -18.141 1.00 89.88 89 ASP A CA 1
ATOM 723 C C . ASP A 1 89 ? -23.031 -14.342 -16.625 1.00 89.88 89 ASP A C 1
ATOM 725 O O . ASP A 1 89 ? -24.067 -13.928 -16.104 1.00 89.88 89 ASP A O 1
ATOM 729 N N . ASP A 1 90 ? -22.039 -14.866 -15.899 1.00 84.69 90 ASP A N 1
ATOM 730 C CA . ASP A 1 90 ? -22.061 -14.934 -14.434 1.00 84.69 90 ASP A CA 1
ATOM 731 C C . ASP A 1 90 ? -21.762 -13.569 -13.783 1.00 84.69 90 ASP A C 1
ATOM 733 O O . ASP A 1 90 ? -21.968 -13.391 -12.577 1.00 84.69 90 ASP A O 1
ATOM 737 N N . PHE A 1 91 ? -21.327 -12.581 -14.575 1.00 85.06 91 PHE A N 1
ATOM 738 C CA . PHE A 1 91 ? -20.927 -11.255 -14.112 1.00 85.06 91 PHE A CA 1
ATOM 739 C C . PHE A 1 91 ? -21.907 -10.164 -14.552 1.00 85.06 91 PHE A C 1
ATOM 741 O O . PHE A 1 91 ? -22.387 -10.113 -15.684 1.00 85.06 91 PHE A O 1
ATOM 748 N N . GLU A 1 92 ? -22.172 -9.237 -13.642 1.00 84.62 92 GLU A N 1
ATOM 749 C CA . GLU A 1 92 ? -22.728 -7.921 -13.932 1.00 84.62 92 GLU A CA 1
ATOM 750 C C . GLU A 1 92 ? -21.561 -6.949 -14.139 1.00 84.62 92 GLU A C 1
ATOM 752 O O . GLU A 1 92 ? -20.715 -6.783 -13.253 1.00 84.62 92 GLU A O 1
ATOM 757 N N . PHE A 1 93 ? -21.503 -6.311 -15.309 1.00 86.31 93 PHE A N 1
ATOM 758 C CA . PHE A 1 93 ? -20.467 -5.333 -15.634 1.00 86.31 93 PHE A CA 1
ATOM 759 C C . PHE A 1 93 ? -20.833 -3.962 -15.075 1.00 86.31 93 PHE A C 1
ATOM 761 O O . PHE A 1 93 ? -21.908 -3.428 -15.335 1.00 86.31 93 PHE A O 1
ATOM 768 N N . GLY A 1 94 ? -19.903 -3.382 -14.331 1.00 82.75 94 GLY A N 1
ATOM 769 C CA . GLY A 1 94 ? -19.909 -1.979 -13.959 1.00 82.75 94 GLY A CA 1
ATOM 770 C C . GLY A 1 94 ? -19.053 -1.140 -14.908 1.00 82.75 94 GLY A C 1
ATOM 771 O O . GLY A 1 94 ? -18.751 -1.511 -16.044 1.00 82.75 94 GLY A O 1
ATOM 772 N N . ARG A 1 95 ? -18.627 0.024 -14.411 1.00 81.69 95 ARG A N 1
ATOM 773 C CA . ARG A 1 95 ? -17.803 0.977 -15.165 1.00 81.69 95 ARG A CA 1
ATOM 774 C C . ARG A 1 95 ? -16.422 0.408 -15.544 1.00 81.69 95 ARG A C 1
ATOM 776 O O . ARG A 1 95 ? -15.856 -0.381 -14.778 1.00 81.69 95 ARG A O 1
ATOM 783 N N . PRO A 1 96 ? -15.821 0.865 -16.657 1.00 88.31 96 PRO A N 1
ATOM 784 C CA . PRO A 1 96 ? -14.415 0.604 -16.937 1.00 88.31 96 PRO A CA 1
ATOM 785 C C . PRO A 1 96 ? -13.526 1.255 -15.863 1.00 88.31 96 PRO A C 1
ATOM 787 O O . PRO A 1 96 ? -13.729 2.404 -15.473 1.00 88.31 96 PRO A O 1
ATOM 790 N N . LEU A 1 97 ? -12.537 0.509 -15.378 1.00 83.19 97 LEU A N 1
ATOM 791 C CA . LEU A 1 97 ? -11.545 0.951 -14.392 1.00 83.19 97 LEU A CA 1
ATOM 792 C C . LEU A 1 97 ? -10.253 1.432 -15.060 1.00 83.19 97 LEU A C 1
ATOM 794 O O . LEU A 1 97 ? -9.598 2.354 -14.569 1.00 83.19 97 LEU A O 1
ATOM 798 N N . GLY A 1 98 ? -9.901 0.832 -16.196 1.00 83.06 98 GLY A N 1
ATOM 799 C CA . GLY A 1 98 ? -8.706 1.177 -16.953 1.00 83.06 98 GLY A CA 1
ATOM 800 C C . GLY A 1 98 ? -8.642 0.457 -18.294 1.00 83.06 98 GLY A C 1
ATOM 801 O O . GLY A 1 98 ? -9.334 -0.536 -18.522 1.00 83.06 98 GLY A O 1
ATOM 802 N N . LYS A 1 99 ? -7.793 0.967 -19.185 1.00 81.12 99 LYS A N 1
ATOM 803 C CA . LYS A 1 99 ? -7.500 0.374 -20.489 1.00 81.12 99 LYS A CA 1
ATOM 804 C C . LYS A 1 99 ? -6.036 -0.051 -20.498 1.00 81.12 99 LYS A C 1
ATOM 806 O O . LYS A 1 99 ? -5.163 0.783 -20.289 1.00 81.12 99 LYS A O 1
ATOM 811 N N . GLY A 1 100 ? -5.793 -1.340 -20.704 1.00 70.88 100 GLY A N 1
ATOM 812 C CA . GLY A 1 100 ? -4.455 -1.893 -20.899 1.00 70.88 100 GLY A CA 1
ATOM 813 C C . GLY A 1 100 ? -4.126 -2.049 -22.384 1.00 70.88 100 GLY A C 1
ATOM 814 O O . GLY A 1 100 ? -4.971 -1.813 -23.251 1.00 70.88 100 GLY A O 1
ATOM 815 N N . ALA A 1 101 ? -2.911 -2.512 -22.682 1.00 67.88 101 ALA A N 1
ATOM 816 C CA . ALA A 1 101 ? -2.446 -2.727 -24.056 1.00 67.88 101 ALA A CA 1
ATOM 817 C C . ALA A 1 101 ? -3.354 -3.693 -24.847 1.00 67.88 101 ALA A C 1
ATOM 819 O O . ALA A 1 101 ? -3.706 -3.441 -26.000 1.00 67.88 101 ALA A O 1
ATOM 820 N N . PHE A 1 102 ? -3.809 -4.771 -24.202 1.00 74.06 102 PHE A N 1
ATOM 821 C CA . PHE A 1 102 ? -4.533 -5.862 -24.870 1.00 74.06 102 PHE A CA 1
ATOM 822 C C . PHE A 1 102 ? -6.036 -5.887 -24.573 1.00 74.06 102 PHE A C 1
ATOM 824 O O . PHE A 1 102 ? -6.746 -6.775 -25.053 1.00 74.06 102 PHE A O 1
ATOM 831 N N . GLY A 1 103 ? -6.547 -4.920 -23.804 1.00 83.44 103 GLY A N 1
ATOM 832 C CA . GLY A 1 103 ? -7.946 -4.937 -23.400 1.00 83.44 103 GLY A CA 1
ATOM 833 C C . GLY A 1 103 ? -8.341 -3.925 -22.331 1.00 83.44 103 GLY A C 1
ATOM 834 O O . GLY A 1 103 ? -7.683 -2.904 -22.143 1.00 83.44 103 GLY A O 1
ATOM 835 N N . ILE A 1 104 ? -9.464 -4.188 -21.667 1.00 89.62 104 ILE A N 1
ATOM 836 C CA . ILE A 1 104 ? -10.109 -3.261 -20.728 1.00 89.62 104 ILE A CA 1
ATOM 837 C C . ILE A 1 104 ? -10.356 -3.990 -19.409 1.00 89.62 104 ILE A C 1
ATOM 839 O O . ILE A 1 104 ? -10.698 -5.172 -19.392 1.00 89.62 104 ILE A O 1
ATOM 843 N N . VAL A 1 105 ? -10.173 -3.274 -18.304 1.00 90.94 105 VAL A N 1
ATOM 844 C CA . VAL A 1 105 ? -10.513 -3.740 -16.961 1.00 90.94 105 VAL A CA 1
ATOM 845 C C . VAL A 1 105 ? -11.843 -3.123 -16.564 1.00 90.94 105 VAL A C 1
ATOM 847 O O . VAL A 1 105 ? -11.984 -1.901 -16.603 1.00 90.94 105 VAL A O 1
ATOM 850 N N . TYR A 1 106 ? -12.799 -3.949 -16.158 1.00 88.88 106 TYR A N 1
ATOM 851 C CA . TYR A 1 106 ? -14.106 -3.514 -15.675 1.00 88.88 106 TYR A CA 1
ATOM 852 C C . TYR A 1 106 ? -14.239 -3.763 -14.180 1.00 88.88 106 TYR A C 1
ATOM 854 O O . TYR A 1 106 ? -13.732 -4.756 -13.662 1.00 88.88 106 TYR A O 1
ATOM 862 N N . LEU A 1 107 ? -14.959 -2.884 -13.487 1.00 86.12 107 LEU A N 1
ATOM 863 C CA . LEU A 1 107 ? -15.573 -3.265 -12.223 1.00 86.12 107 LEU A CA 1
ATOM 864 C C . LEU A 1 107 ? -16.626 -4.320 -12.547 1.00 86.12 107 LEU A C 1
ATOM 866 O O . LEU A 1 107 ? -17.408 -4.121 -13.472 1.00 86.12 107 LEU A O 1
ATOM 870 N N . ALA A 1 108 ? -16.653 -5.420 -11.815 1.00 84.81 108 ALA A N 1
ATOM 871 C CA . ALA A 1 108 ? -17.617 -6.481 -12.038 1.00 84.81 108 ALA A CA 1
ATOM 872 C C . ALA A 1 108 ? -18.163 -6.996 -10.711 1.00 84.81 108 ALA A C 1
ATOM 874 O O . ALA A 1 108 ? -17.544 -6.850 -9.653 1.00 84.81 108 ALA A O 1
ATOM 875 N N . ARG A 1 109 ? -19.345 -7.598 -10.782 1.00 81.31 109 ARG A N 1
ATOM 876 C CA . ARG A 1 109 ? -19.989 -8.242 -9.647 1.00 81.31 109 ARG A CA 1
ATOM 877 C C . ARG A 1 109 ? -20.513 -9.608 -10.057 1.00 81.31 109 ARG A C 1
ATOM 879 O O . ARG A 1 109 ? -21.218 -9.707 -11.055 1.00 81.31 109 ARG A O 1
ATOM 886 N N . LEU A 1 110 ? -20.216 -10.650 -9.289 1.00 77.50 110 LEU A N 1
ATOM 887 C CA . LEU A 1 110 ? -20.830 -11.961 -9.505 1.00 77.50 110 LEU A CA 1
ATOM 888 C C . LEU A 1 110 ? -22.330 -11.889 -9.231 1.00 77.50 110 LEU A C 1
ATOM 890 O O . LEU A 1 110 ? -22.747 -11.440 -8.163 1.00 77.50 110 LEU A O 1
ATOM 894 N N . LYS A 1 111 ? -23.154 -12.382 -10.158 1.00 80.31 111 LYS A N 1
ATOM 895 C CA . LYS A 1 111 ? -24.620 -12.339 -10.032 1.00 80.31 111 LYS A CA 1
ATOM 896 C C . LYS A 1 111 ? -25.129 -13.078 -8.799 1.00 80.31 111 LYS A C 1
ATOM 898 O O . LYS A 1 111 ? -26.022 -12.570 -8.124 1.00 80.31 111 LYS A O 1
ATOM 903 N N . LYS A 1 112 ? -24.556 -14.250 -8.512 1.00 75.56 112 LYS A N 1
ATOM 904 C CA . LYS A 1 112 ? -25.008 -15.166 -7.456 1.00 75.56 112 LYS A CA 1
ATOM 905 C C . LYS A 1 112 ? -24.604 -14.700 -6.060 1.00 75.56 112 LYS A C 1
ATOM 907 O O . LYS A 1 112 ? -25.450 -14.553 -5.189 1.00 75.56 112 LYS A O 1
ATOM 912 N N . THR A 1 113 ? -23.313 -14.457 -5.851 1.00 69.25 113 THR A N 1
ATOM 913 C CA . THR A 1 113 ? -22.763 -14.117 -4.528 1.00 69.25 113 THR A CA 1
ATOM 914 C C . THR A 1 113 ? -22.693 -12.620 -4.270 1.00 69.25 113 THR A C 1
ATOM 916 O O . THR A 1 113 ? -22.375 -12.203 -3.161 1.00 69.25 113 THR A O 1
ATOM 919 N N . LYS A 1 114 ? -22.958 -11.798 -5.294 1.00 72.31 114 LYS A N 1
ATOM 920 C CA . LYS A 1 114 ? -22.781 -10.340 -5.270 1.00 72.31 114 LYS A CA 1
ATOM 921 C C . LYS A 1 114 ? -21.350 -9.899 -4.935 1.00 72.31 114 LYS A C 1
ATOM 923 O O . LYS A 1 114 ? -21.124 -8.728 -4.637 1.00 72.31 114 LYS A O 1
ATOM 928 N N . PHE A 1 115 ? -20.379 -10.808 -5.054 1.00 73.06 115 PHE A N 1
ATOM 929 C CA . PHE A 1 115 ? -18.966 -10.529 -4.835 1.00 73.06 115 PHE A CA 1
ATOM 930 C C . PHE A 1 115 ? -18.439 -9.526 -5.863 1.00 73.06 115 PHE A C 1
ATOM 932 O O . PHE A 1 115 ? -18.658 -9.698 -7.061 1.00 73.06 115 PHE A O 1
ATOM 939 N N . ILE A 1 116 ? -17.743 -8.493 -5.389 1.00 75.12 116 ILE A N 1
ATOM 940 C CA . ILE A 1 116 ? -17.175 -7.433 -6.226 1.00 75.12 116 ILE A CA 1
ATOM 941 C C . ILE A 1 116 ? -15.733 -7.786 -6.592 1.00 75.12 116 ILE A C 1
ATOM 943 O O . ILE A 1 116 ? -14.911 -8.074 -5.723 1.00 75.12 116 ILE A O 1
ATOM 947 N N . CYS A 1 117 ? -15.412 -7.693 -7.878 1.00 80.69 117 CYS A N 1
ATOM 948 C CA . CYS A 1 117 ? -14.080 -7.950 -8.413 1.00 80.69 117 CYS A CA 1
ATOM 949 C C . CYS A 1 117 ? -13.723 -6.965 -9.534 1.00 80.69 117 CYS A C 1
ATOM 951 O O . CYS A 1 117 ? -14.563 -6.209 -10.027 1.00 80.69 117 CYS A O 1
ATOM 953 N N . ALA A 1 118 ? -12.462 -6.981 -9.955 1.00 88.50 118 ALA A N 1
ATOM 954 C CA . ALA A 1 118 ? -12.036 -6.366 -11.203 1.00 88.50 118 ALA A CA 1
ATOM 955 C C . ALA A 1 118 ? -11.906 -7.460 -12.272 1.00 88.50 118 ALA A C 1
ATOM 957 O O . ALA A 1 118 ? -11.225 -8.457 -12.057 1.00 88.50 118 ALA A O 1
ATOM 958 N N . LEU A 1 119 ? -12.560 -7.288 -13.419 1.00 90.75 119 LEU A N 1
ATOM 959 C CA . LEU A 1 119 ? -12.521 -8.237 -14.528 1.00 90.75 119 LEU A CA 1
ATOM 960 C C . LEU A 1 119 ? -11.665 -7.662 -15.662 1.00 90.75 119 LEU A C 1
ATOM 962 O O . LEU A 1 119 ? -12.097 -6.756 -16.380 1.00 90.75 119 LEU A O 1
ATOM 966 N N . LYS A 1 120 ? -10.434 -8.163 -15.811 1.00 92.12 120 LYS A N 1
ATOM 967 C CA . LYS A 1 120 ? -9.514 -7.784 -16.898 1.00 92.12 120 LYS A CA 1
ATOM 968 C C . LYS A 1 120 ? -9.811 -8.660 -18.111 1.00 92.12 120 LYS A C 1
ATOM 970 O O . LYS A 1 120 ? -9.580 -9.864 -18.081 1.00 92.12 120 LYS A O 1
ATOM 975 N N . MET A 1 121 ? -10.334 -8.053 -19.171 1.00 92.31 121 MET A N 1
ATOM 976 C CA . MET A 1 121 ? -10.715 -8.735 -20.406 1.00 92.31 121 MET A CA 1
ATOM 977 C C . MET A 1 121 ? -9.679 -8.457 -21.494 1.00 92.31 121 MET A C 1
ATOM 979 O O . MET A 1 121 ? -9.486 -7.300 -21.865 1.00 92.31 121 MET A O 1
ATOM 983 N N . LEU A 1 122 ? -9.044 -9.502 -22.024 1.00 89.06 122 LEU A N 1
ATOM 984 C CA . LEU A 1 122 ? -7.963 -9.427 -23.011 1.00 89.06 122 LEU A CA 1
ATOM 985 C C . LEU A 1 122 ? -8.387 -10.076 -24.329 1.00 89.06 122 LEU A C 1
ATOM 987 O O . LEU A 1 122 ? -8.909 -11.187 -24.335 1.00 89.06 122 LEU A O 1
ATOM 991 N N . HIS A 1 123 ? -8.140 -9.414 -25.458 1.00 89.75 123 HIS A N 1
ATOM 992 C CA . HIS A 1 123 ? -8.493 -9.951 -26.776 1.00 89.75 123 HIS A CA 1
ATOM 993 C C . HIS A 1 123 ? -7.402 -10.881 -27.318 1.00 89.75 123 HIS A C 1
ATOM 995 O O . HIS A 1 123 ? -6.261 -10.455 -27.495 1.00 89.75 123 HIS A O 1
ATOM 1001 N N . LYS A 1 124 ? -7.766 -12.124 -27.670 1.00 88.75 124 LYS A N 1
ATOM 1002 C CA . LYS A 1 124 ? -6.832 -13.125 -28.221 1.00 88.75 124 LYS A CA 1
ATOM 1003 C C . LYS A 1 124 ? -6.179 -12.664 -29.526 1.00 88.75 124 LYS A C 1
ATOM 1005 O O . LYS A 1 124 ? -4.991 -12.888 -29.722 1.00 88.75 124 LYS A O 1
ATOM 1010 N N . SER A 1 125 ? -6.926 -11.959 -30.380 1.00 89.50 125 SER A N 1
ATOM 1011 C CA . SER A 1 125 ? -6.393 -11.387 -31.624 1.00 89.50 125 SER A CA 1
ATOM 1012 C C . SER A 1 125 ? -5.246 -10.408 -31.367 1.00 89.50 125 SER A C 1
ATOM 1014 O O . SER A 1 125 ? -4.194 -10.545 -31.979 1.00 89.50 125 SER A O 1
ATOM 1016 N N . LYS A 1 126 ? -5.411 -9.488 -30.407 1.00 86.25 126 LYS A N 1
ATOM 1017 C CA . LYS A 1 126 ? -4.371 -8.519 -30.028 1.00 86.25 126 LYS A CA 1
ATOM 1018 C C . LYS A 1 126 ? -3.160 -9.194 -29.395 1.00 86.25 126 LYS A C 1
ATOM 1020 O O . LYS A 1 126 ? -2.032 -8.820 -29.678 1.00 86.25 126 LYS A O 1
ATOM 1025 N N . ILE A 1 127 ? -3.380 -10.196 -28.545 1.00 83.62 127 ILE A N 1
ATOM 1026 C CA . ILE A 1 127 ? -2.280 -10.954 -27.933 1.00 83.62 127 ILE A CA 1
ATOM 1027 C C . ILE A 1 127 ? -1.418 -11.615 -29.017 1.00 83.62 127 ILE A C 1
ATOM 1029 O O . ILE A 1 127 ? -0.193 -11.545 -28.941 1.00 83.62 127 ILE A O 1
ATOM 1033 N N . ASN A 1 128 ? -2.049 -12.212 -30.032 1.00 83.94 128 ASN A N 1
ATOM 1034 C CA . ASN A 1 128 ? -1.344 -12.833 -31.152 1.00 83.94 128 ASN A CA 1
ATOM 1035 C C . ASN A 1 128 ? -0.628 -11.795 -32.026 1.00 83.94 128 ASN A C 1
ATOM 1037 O O . ASN A 1 128 ? 0.534 -11.994 -32.362 1.00 83.94 128 ASN A O 1
ATOM 1041 N N . GLU A 1 129 ? -1.293 -10.682 -32.344 1.00 85.12 129 GLU A N 1
ATOM 1042 C CA . GLU A 1 129 ? -0.724 -9.570 -33.119 1.00 85.12 129 GLU A CA 1
ATOM 1043 C C . GLU A 1 129 ? 0.572 -9.037 -32.490 1.00 85.12 129 GLU A C 1
ATOM 1045 O O . GLU A 1 129 ? 1.577 -8.883 -33.180 1.00 85.12 129 GLU A O 1
ATOM 1050 N N . TYR A 1 130 ? 0.586 -8.839 -31.169 1.00 78.94 130 TYR A N 1
ATOM 1051 C CA . TYR A 1 130 ? 1.765 -8.359 -30.442 1.00 78.94 130 TYR A CA 1
ATOM 1052 C C . TYR A 1 130 ? 2.714 -9.476 -29.976 1.00 78.94 130 TYR A C 1
ATOM 1054 O O . TYR A 1 130 ? 3.717 -9.185 -29.330 1.00 78.94 130 TYR A O 1
ATOM 1062 N N . SER A 1 131 ? 2.429 -10.749 -30.284 1.00 79.19 131 SER A N 1
ATOM 1063 C CA . SER A 1 131 ? 3.209 -11.914 -29.825 1.00 79.19 131 SER A CA 1
ATOM 1064 C C . SER A 1 131 ? 3.386 -11.992 -28.296 1.00 79.19 131 SER A C 1
ATOM 1066 O O . SER A 1 131 ? 4.443 -12.368 -27.797 1.00 79.19 131 SER A O 1
ATOM 1068 N N . MET A 1 132 ? 2.337 -11.652 -27.539 1.00 78.88 132 MET A N 1
ATOM 1069 C CA . MET A 1 132 ? 2.362 -11.516 -26.069 1.00 78.88 132 MET A CA 1
ATOM 1070 C C . MET A 1 132 ? 1.770 -12.720 -25.315 1.00 78.88 132 MET A C 1
ATOM 1072 O O . MET A 1 132 ? 1.397 -12.621 -24.145 1.00 78.88 132 MET A O 1
ATOM 1076 N N . ALA A 1 133 ? 1.631 -13.868 -25.984 1.00 81.50 133 ALA A N 1
ATOM 1077 C CA . ALA A 1 133 ? 1.020 -15.061 -25.393 1.00 81.50 133 ALA A CA 1
ATOM 1078 C C . ALA A 1 133 ? 1.798 -15.581 -24.170 1.00 81.50 133 ALA A C 1
ATOM 1080 O O . ALA A 1 133 ? 1.190 -16.018 -23.192 1.00 81.50 133 ALA A O 1
ATOM 1081 N N . GLU A 1 134 ? 3.131 -15.486 -24.193 1.00 79.31 134 GLU A N 1
ATOM 1082 C CA . GLU A 1 134 ? 3.973 -15.921 -23.075 1.00 79.31 134 GLU A CA 1
ATOM 1083 C C . GLU A 1 134 ? 3.802 -15.011 -21.849 1.00 79.31 134 GLU A C 1
ATOM 1085 O O . GLU A 1 134 ? 3.709 -15.508 -20.733 1.00 79.31 134 GLU A O 1
ATOM 1090 N N . GLN A 1 135 ? 3.658 -13.696 -22.031 1.00 79.69 135 GLN A N 1
ATOM 1091 C CA . GLN A 1 135 ? 3.416 -12.739 -20.945 1.00 79.69 135 GLN A CA 1
ATOM 1092 C C . GLN A 1 135 ? 2.084 -13.018 -20.240 1.00 79.69 135 GLN A C 1
ATOM 1094 O O . GLN A 1 135 ? 2.021 -13.026 -19.014 1.00 79.69 135 GLN A O 1
ATOM 1099 N N . VAL A 1 136 ? 1.026 -13.315 -21.003 1.00 81.44 136 VAL A N 1
ATOM 1100 C CA . VAL A 1 136 ? -0.291 -13.691 -20.453 1.00 81.44 136 VAL A CA 1
ATOM 1101 C C . VAL A 1 136 ? -0.197 -14.990 -19.645 1.00 81.44 136 VAL A C 1
ATOM 1103 O O . VAL A 1 136 ? -0.787 -15.105 -18.565 1.00 81.44 136 VAL A O 1
ATOM 1106 N N . LYS A 1 137 ? 0.578 -15.964 -20.133 1.00 80.94 137 LYS A N 1
ATOM 1107 C CA . LYS A 1 137 ? 0.845 -17.219 -19.422 1.00 80.94 137 LYS A CA 1
ATOM 1108 C C . LYS A 1 137 ? 1.633 -16.981 -18.132 1.00 80.94 137 LYS A C 1
ATOM 1110 O O . LYS A 1 137 ? 1.245 -17.506 -17.091 1.00 80.94 137 LYS A O 1
ATOM 1115 N N . ILE A 1 138 ? 2.686 -16.165 -18.175 1.00 80.25 138 ILE A N 1
ATOM 1116 C CA . ILE A 1 138 ? 3.475 -15.780 -16.997 1.00 80.25 138 ILE A CA 1
ATOM 1117 C C . ILE A 1 138 ? 2.589 -15.076 -15.964 1.00 80.25 138 ILE A C 1
ATOM 1119 O O . ILE A 1 138 ? 2.628 -15.449 -14.793 1.00 80.25 138 ILE A O 1
ATOM 1123 N N . GLU A 1 139 ? 1.763 -14.110 -16.379 1.00 84.69 139 GLU A N 1
ATOM 1124 C CA . GLU A 1 139 ? 0.848 -13.388 -15.484 1.00 84.69 139 GLU A CA 1
ATOM 1125 C C . GLU A 1 139 ? -0.109 -14.361 -14.779 1.00 84.69 139 GLU A C 1
ATOM 1127 O O . GLU A 1 139 ? -0.279 -14.290 -13.563 1.00 84.69 139 GLU A O 1
ATOM 1132 N N . THR A 1 140 ? -0.659 -15.327 -15.523 1.00 80.06 140 THR A N 1
ATOM 1133 C CA . THR A 1 140 ? -1.541 -16.377 -14.989 1.00 80.06 140 THR A CA 1
ATOM 1134 C C . THR A 1 140 ? -0.807 -17.276 -13.987 1.00 80.06 140 THR A C 1
ATOM 1136 O O . THR A 1 140 ? -1.265 -17.482 -12.864 1.00 80.06 140 THR A O 1
ATOM 1139 N N . GLU A 1 141 ? 0.367 -17.797 -14.354 1.00 81.19 141 GLU A N 1
ATOM 1140 C CA . GLU A 1 141 ? 1.154 -18.681 -13.487 1.00 81.19 141 GLU A CA 1
ATOM 1141 C C . GLU A 1 141 ? 1.630 -17.985 -12.205 1.00 81.19 141 GLU A C 1
ATOM 1143 O O . GLU A 1 141 ? 1.651 -18.607 -11.141 1.00 81.19 141 GLU A O 1
ATOM 1148 N N . SER A 1 142 ? 2.046 -16.721 -12.300 1.00 77.69 142 SER A N 1
ATOM 1149 C CA . SER A 1 142 ? 2.450 -15.910 -11.149 1.00 77.69 142 SER A CA 1
ATOM 1150 C C . SER A 1 142 ? 1.245 -15.588 -10.265 1.00 77.69 142 SER A C 1
ATOM 1152 O O . SER A 1 142 ? 1.330 -15.773 -9.052 1.00 77.69 142 SER A O 1
ATOM 1154 N N . GLY A 1 143 ? 0.107 -15.206 -10.856 1.00 77.06 143 GLY A N 1
ATOM 1155 C CA . GLY A 1 143 ? -1.130 -14.904 -10.133 1.00 77.06 143 GLY A CA 1
ATOM 1156 C C . GLY A 1 143 ? -1.651 -16.072 -9.292 1.00 77.06 143 GLY A C 1
ATOM 1157 O O . GLY A 1 143 ? -2.089 -15.862 -8.165 1.00 77.06 143 GLY A O 1
ATOM 1158 N N . TYR A 1 144 ? -1.528 -17.311 -9.779 1.00 78.31 144 TYR A N 1
ATOM 1159 C CA . TYR A 1 144 ? -1.894 -18.495 -8.991 1.00 78.31 144 TYR A CA 1
ATOM 1160 C C . TYR A 1 144 ? -0.891 -18.853 -7.887 1.00 78.31 144 TYR A C 1
ATOM 1162 O O . TYR A 1 144 ? -1.274 -19.468 -6.890 1.00 78.31 144 TYR A O 1
ATOM 1170 N N . LYS A 1 145 ? 0.392 -18.508 -8.056 1.00 79.31 145 LYS A N 1
ATOM 1171 C CA . LYS A 1 145 ? 1.462 -18.841 -7.099 1.00 79.31 145 LYS A CA 1
ATOM 1172 C C . LYS A 1 145 ? 1.608 -17.829 -5.972 1.00 79.31 145 LYS A C 1
ATOM 1174 O O . LYS A 1 145 ? 2.032 -18.201 -4.878 1.00 79.31 145 LYS A O 1
ATOM 1179 N N . LEU A 1 146 ? 1.340 -16.561 -6.257 1.00 80.62 146 LEU A N 1
ATOM 1180 C CA . LEU A 1 146 ? 1.524 -15.468 -5.316 1.00 80.62 146 LEU A CA 1
ATOM 1181 C C . LEU A 1 146 ? 0.267 -15.293 -4.468 1.00 80.62 146 LEU A C 1
ATOM 1183 O O . LEU A 1 146 ? -0.840 -15.158 -4.978 1.00 80.62 146 LEU A O 1
ATOM 1187 N N . ASN A 1 147 ? 0.453 -15.269 -3.155 1.00 77.00 147 ASN A N 1
ATOM 1188 C CA . ASN A 1 147 ? -0.607 -14.978 -2.205 1.00 77.00 147 ASN A CA 1
ATOM 1189 C C . ASN A 1 147 ? -0.017 -14.162 -1.053 1.00 77.00 147 ASN A C 1
ATOM 1191 O O . ASN A 1 147 ? 0.620 -14.707 -0.150 1.00 77.00 147 ASN A O 1
ATOM 1195 N N . HIS A 1 148 ? -0.176 -12.844 -1.134 1.00 76.25 148 HIS A N 1
ATOM 1196 C CA . HIS A 1 148 ? 0.396 -11.895 -0.189 1.00 76.25 148 HIS A CA 1
ATOM 1197 C C . HIS A 1 148 ? -0.503 -10.654 -0.088 1.00 76.25 148 HIS A C 1
ATOM 1199 O O . HIS A 1 148 ? -0.977 -10.187 -1.123 1.00 76.25 148 HIS A O 1
ATOM 1205 N N . PRO A 1 149 ? -0.721 -10.073 1.108 1.00 74.00 149 PRO A N 1
ATOM 1206 C CA . PRO A 1 149 ? -1.631 -8.937 1.291 1.00 74.00 149 PRO A CA 1
ATOM 1207 C C . PRO A 1 149 ? -1.280 -7.701 0.450 1.00 74.00 149 PRO A C 1
ATOM 1209 O O . PRO A 1 149 ? -2.185 -6.966 0.063 1.00 74.00 149 PRO A O 1
ATOM 1212 N N . LEU A 1 150 ? 0.004 -7.495 0.139 1.00 85.19 150 LEU A N 1
ATOM 1213 C CA . LEU A 1 150 ? 0.506 -6.364 -0.659 1.00 85.19 150 LEU A CA 1
ATOM 1214 C C . LEU A 1 150 ? 0.647 -6.668 -2.162 1.00 85.19 150 LEU A C 1
ATOM 1216 O O . LEU A 1 150 ? 1.221 -5.873 -2.902 1.00 85.19 150 LEU A O 1
ATOM 1220 N N . ILE A 1 151 ? 0.159 -7.823 -2.620 1.00 88.50 151 ILE A N 1
ATOM 1221 C CA . ILE A 1 151 ? 0.130 -8.219 -4.032 1.00 88.50 151 ILE A CA 1
ATOM 1222 C C . ILE A 1 151 ? -1.334 -8.329 -4.458 1.00 88.50 151 ILE A C 1
ATOM 1224 O O . ILE A 1 151 ? -2.163 -8.859 -3.719 1.00 88.50 151 ILE A O 1
ATOM 1228 N N . LEU A 1 152 ? -1.665 -7.807 -5.639 1.00 89.44 152 LEU A N 1
ATOM 1229 C CA . LEU A 1 152 ? -3.015 -7.888 -6.180 1.00 89.44 152 LEU A CA 1
ATOM 1230 C C . LEU A 1 152 ? -3.393 -9.355 -6.404 1.00 89.44 152 LEU A C 1
ATOM 1232 O O . LEU A 1 152 ? -2.736 -10.067 -7.163 1.00 89.44 152 LEU A O 1
ATOM 1236 N N . THR A 1 153 ? -4.462 -9.806 -5.754 1.00 83.62 153 THR A N 1
ATOM 1237 C CA . THR A 1 153 ? -4.852 -11.218 -5.833 1.00 83.62 153 THR A CA 1
ATOM 1238 C C . THR A 1 153 ? -5.503 -11.529 -7.182 1.00 83.62 153 THR A C 1
ATOM 1240 O O . THR A 1 153 ? -6.454 -10.858 -7.585 1.00 83.62 153 THR A O 1
ATOM 1243 N N . MET A 1 154 ? -5.026 -12.579 -7.855 1.00 83.88 154 MET A N 1
ATOM 1244 C CA . MET A 1 154 ? -5.733 -13.219 -8.965 1.00 83.88 154 MET A CA 1
ATOM 1245 C C . MET A 1 154 ? -6.576 -14.357 -8.402 1.00 83.88 154 MET A C 1
ATOM 1247 O O . MET A 1 154 ? -6.051 -15.301 -7.807 1.00 83.88 154 MET A O 1
ATOM 1251 N N . TYR A 1 155 ? -7.890 -14.245 -8.545 1.00 79.25 155 TYR A N 1
ATOM 1252 C CA . TYR A 1 155 ? -8.792 -15.255 -8.023 1.00 79.25 155 TYR A CA 1
ATOM 1253 C C . TYR A 1 155 ? -8.938 -16.436 -8.977 1.00 79.25 155 TYR A C 1
ATOM 1255 O O . TYR A 1 155 ? -8.817 -17.574 -8.531 1.00 79.25 155 TYR A O 1
ATOM 1263 N N . ASP A 1 156 ? -9.170 -16.154 -10.261 1.00 82.00 156 ASP A N 1
ATOM 1264 C CA . ASP A 1 156 ? -9.341 -17.164 -11.306 1.00 82.00 156 ASP A CA 1
ATOM 1265 C C . ASP A 1 156 ? -9.125 -16.558 -12.705 1.00 82.00 156 ASP A C 1
ATOM 1267 O O . ASP A 1 156 ? -9.107 -15.332 -12.883 1.00 82.00 156 ASP A O 1
ATOM 1271 N N . VAL A 1 157 ? -9.003 -17.425 -13.707 1.00 83.81 157 VAL A N 1
ATOM 1272 C CA . VAL A 1 157 ? -8.902 -17.095 -15.126 1.00 83.81 157 VAL A CA 1
ATOM 1273 C C . VAL A 1 157 ? -9.815 -18.012 -15.931 1.00 83.81 157 VAL A C 1
ATOM 1275 O O . VAL A 1 157 ? -9.695 -19.232 -15.878 1.00 83.81 157 VAL A O 1
ATOM 1278 N N . PHE A 1 158 ? -10.662 -17.422 -16.772 1.00 84.50 158 PHE A N 1
ATOM 1279 C CA . PHE A 1 158 ? -11.470 -18.155 -17.747 1.00 84.50 158 PHE A CA 1
ATOM 1280 C C . PHE A 1 158 ? -11.324 -17.546 -19.144 1.00 84.50 158 PHE A C 1
ATOM 1282 O O . PHE A 1 158 ? -10.720 -16.487 -19.332 1.00 84.50 158 PHE A O 1
ATOM 1289 N N . HIS A 1 159 ? -11.835 -18.228 -20.166 1.00 85.06 159 HIS A N 1
ATOM 1290 C CA . HIS A 1 159 ? -11.753 -17.750 -21.542 1.00 85.06 159 HIS A CA 1
ATOM 1291 C C . HIS A 1 159 ? -12.966 -18.178 -22.364 1.00 85.06 159 HIS A C 1
ATOM 1293 O O . HIS A 1 159 ? -13.594 -19.195 -22.084 1.00 85.06 159 HIS A O 1
ATOM 1299 N N . ASP A 1 160 ? -13.239 -17.433 -23.429 1.00 86.31 160 ASP A N 1
ATOM 1300 C CA . ASP A 1 160 ? -14.160 -17.833 -24.493 1.00 86.31 160 ASP A CA 1
ATOM 1301 C C . ASP A 1 160 ? -13.387 -18.012 -25.814 1.00 86.31 160 ASP A C 1
ATOM 1303 O O . ASP A 1 160 ? -12.158 -18.151 -25.815 1.00 86.31 160 ASP A O 1
ATOM 1307 N N . GLU A 1 161 ? -14.074 -18.042 -26.953 1.00 89.75 161 GLU A N 1
ATOM 1308 C CA . GLU A 1 161 ? -13.437 -18.155 -28.271 1.00 89.75 161 GLU A CA 1
ATOM 1309 C C . GLU A 1 161 ? -12.524 -16.965 -28.609 1.00 89.75 161 GLU A C 1
ATOM 1311 O O . GLU A 1 161 ? -11.501 -17.133 -29.271 1.00 89.75 161 GLU A O 1
ATOM 1316 N N . LYS A 1 162 ? -12.852 -15.757 -28.139 1.00 90.88 162 LYS A N 1
ATOM 1317 C CA . LYS A 1 162 ? -12.245 -14.493 -28.586 1.00 90.88 162 LYS A CA 1
ATOM 1318 C C . LYS A 1 162 ? -11.376 -13.822 -27.521 1.00 90.88 162 LYS A C 1
ATOM 1320 O O . LYS A 1 162 ? -10.565 -12.956 -27.868 1.00 90.88 162 LYS A O 1
ATOM 1325 N N . ARG A 1 163 ? -11.545 -14.153 -26.239 1.00 89.81 163 ARG A N 1
ATOM 1326 C CA . ARG A 1 163 ? -11.016 -13.377 -25.110 1.00 89.81 163 ARG A CA 1
ATOM 1327 C C . ARG A 1 163 ? -10.563 -14.258 -23.947 1.00 89.81 163 ARG A C 1
ATOM 1329 O O . ARG A 1 163 ? -11.079 -15.352 -23.737 1.00 89.81 163 ARG A O 1
ATOM 1336 N N . PHE A 1 164 ? -9.591 -13.748 -23.196 1.00 87.19 164 PHE A N 1
ATOM 1337 C CA . PHE A 1 164 ? -9.246 -14.206 -21.849 1.00 87.19 164 PHE A CA 1
ATOM 1338 C C . PHE A 1 164 ? -9.827 -13.235 -20.818 1.00 87.19 164 PHE A C 1
ATOM 1340 O O . PHE A 1 164 ? -9.899 -12.031 -21.075 1.00 87.19 164 PHE A O 1
ATOM 1347 N N . TYR A 1 165 ? -10.203 -13.751 -19.652 1.00 87.50 165 TYR A N 1
ATOM 1348 C CA . TYR A 1 165 ? -10.812 -13.001 -18.559 1.00 87.50 165 TYR A CA 1
ATOM 1349 C C . TYR A 1 165 ? -10.107 -13.332 -17.256 1.00 87.50 165 TYR A C 1
ATOM 1351 O O . TYR A 1 165 ? -10.091 -14.489 -16.842 1.00 87.50 165 TYR A O 1
ATOM 1359 N N . PHE A 1 166 ? -9.515 -12.329 -16.614 1.00 89.00 166 PHE A N 1
ATOM 1360 C CA . PHE A 1 166 ? -8.872 -12.501 -15.314 1.00 89.00 166 PHE A CA 1
ATOM 1361 C C . PHE A 1 166 ? -9.773 -11.887 -14.250 1.00 89.00 166 PHE A C 1
ATOM 1363 O O . PHE A 1 166 ? -10.117 -10.703 -14.338 1.00 89.00 166 PHE A O 1
ATOM 1370 N N . ILE A 1 167 ? -10.143 -12.689 -13.254 1.00 86.88 167 ILE A N 1
ATOM 1371 C CA . ILE A 1 167 ? -10.896 -12.245 -12.085 1.00 86.88 167 ILE A CA 1
ATOM 1372 C C . ILE A 1 167 ? -9.882 -11.808 -11.029 1.00 86.88 167 ILE A C 1
ATOM 1374 O O . ILE A 1 167 ? -9.158 -12.628 -10.467 1.00 86.88 167 ILE A O 1
ATOM 1378 N N . LEU A 1 168 ? -9.814 -10.508 -10.769 1.00 88.88 168 LEU A N 1
ATOM 1379 C CA . LEU A 1 168 ? -8.810 -9.886 -9.913 1.00 88.88 168 LEU A CA 1
ATOM 1380 C C . LEU A 1 168 ? -9.449 -9.219 -8.693 1.00 88.88 168 LEU A C 1
ATOM 1382 O O . LEU A 1 168 ? -10.623 -8.831 -8.698 1.00 88.88 168 LEU A O 1
ATOM 1386 N N . GLU A 1 169 ? -8.648 -9.036 -7.647 1.00 82.94 169 GLU A N 1
ATOM 1387 C CA . GLU A 1 169 ? -8.986 -8.175 -6.520 1.00 82.94 169 GLU A CA 1
ATOM 1388 C C . GLU A 1 169 ? -9.313 -6.756 -7.002 1.00 82.94 169 GLU A C 1
ATOM 1390 O O . GLU A 1 169 ? -8.612 -6.171 -7.829 1.00 82.94 169 GLU A O 1
ATOM 1395 N N . TYR A 1 170 ? -10.407 -6.191 -6.488 1.00 81.69 170 TYR A N 1
ATOM 1396 C CA . TYR A 1 170 ? -10.762 -4.811 -6.778 1.00 81.69 170 TYR A CA 1
ATOM 1397 C C . TYR A 1 170 ? -10.048 -3.861 -5.811 1.00 81.69 170 TYR A C 1
ATOM 1399 O O . TYR A 1 170 ? -10.300 -3.883 -4.608 1.00 81.69 170 TYR A O 1
ATOM 1407 N N . ALA A 1 171 ? -9.192 -2.996 -6.355 1.00 81.56 171 ALA A N 1
ATOM 1408 C CA . ALA A 1 171 ? -8.518 -1.922 -5.632 1.00 81.56 171 ALA A CA 1
ATOM 1409 C C . ALA A 1 171 ? -9.207 -0.571 -5.945 1.00 81.56 171 ALA A C 1
ATOM 1411 O O . ALA A 1 171 ? -8.956 0.018 -7.002 1.00 81.56 171 ALA A O 1
ATOM 1412 N N . PRO A 1 172 ? -10.124 -0.081 -5.085 1.00 69.06 172 PRO A N 1
ATOM 1413 C CA . PRO A 1 172 ? -11.024 1.022 -5.430 1.00 69.06 172 PRO A CA 1
ATOM 1414 C C . PRO A 1 172 ? -10.346 2.376 -5.599 1.00 69.06 172 PRO A C 1
ATOM 1416 O O . PRO A 1 172 ? -10.868 3.219 -6.330 1.00 69.06 172 PRO A O 1
ATOM 1419 N N . HIS A 1 173 ? -9.194 2.583 -4.963 1.00 73.62 173 HIS A N 1
ATOM 1420 C CA . HIS A 1 173 ? -8.441 3.826 -5.078 1.00 73.62 173 HIS A CA 1
ATOM 1421 C C . HIS A 1 173 ? -7.611 3.885 -6.372 1.00 73.62 173 HIS A C 1
ATOM 1423 O O . HIS A 1 173 ? -7.168 4.960 -6.765 1.00 73.62 173 HIS A O 1
ATOM 1429 N N . GLY A 1 174 ? -7.493 2.778 -7.111 1.00 84.31 174 GLY A N 1
ATOM 1430 C CA . GLY A 1 174 ? -6.847 2.752 -8.421 1.00 84.31 174 GLY A CA 1
ATOM 1431 C C . GLY A 1 174 ? -5.326 2.879 -8.335 1.00 84.31 174 GLY A C 1
ATOM 1432 O O . GLY A 1 174 ? -4.723 2.467 -7.351 1.00 84.31 174 GLY A O 1
ATOM 1433 N N . GLN A 1 175 ? -4.704 3.397 -9.395 1.00 89.06 175 GLN A N 1
ATOM 1434 C CA . GLN A 1 175 ? -3.245 3.436 -9.557 1.00 89.06 175 GLN A CA 1
ATOM 1435 C C . GLN A 1 175 ? -2.583 4.511 -8.695 1.00 89.06 175 GLN A C 1
ATOM 1437 O O . GLN A 1 175 ? -3.026 5.663 -8.701 1.00 89.06 175 GLN A O 1
ATOM 1442 N N . LEU A 1 176 ? -1.461 4.162 -8.061 1.00 90.62 176 LEU A N 1
ATOM 1443 C CA . LEU A 1 176 ? -0.613 5.072 -7.290 1.00 90.62 176 LEU A CA 1
ATOM 1444 C C . LEU A 1 176 ? -0.159 6.271 -8.134 1.00 90.62 176 LEU A C 1
ATOM 1446 O O . LEU A 1 176 ? -0.138 7.398 -7.641 1.00 90.62 176 LEU A O 1
ATOM 1450 N N . TYR A 1 177 ? 0.098 6.048 -9.425 1.00 90.81 177 TYR A N 1
ATOM 1451 C CA . TYR A 1 177 ? 0.432 7.094 -10.394 1.00 90.81 177 TYR A CA 1
ATOM 1452 C C . TYR A 1 177 ? -0.541 8.281 -10.362 1.00 90.81 177 TYR A C 1
ATOM 1454 O O . TYR A 1 177 ? -0.125 9.436 -10.360 1.00 90.81 177 TYR A O 1
ATOM 1462 N N . ARG A 1 178 ? -1.853 8.025 -10.264 1.00 81.75 178 ARG A N 1
ATOM 1463 C CA . ARG A 1 178 ? -2.857 9.102 -10.239 1.00 81.75 178 ARG A CA 1
ATOM 1464 C C . ARG A 1 178 ? -2.760 9.953 -8.975 1.00 81.75 178 ARG A C 1
ATOM 1466 O O . ARG A 1 178 ? -2.978 11.162 -9.040 1.00 81.75 178 ARG A O 1
ATOM 1473 N N . PHE A 1 179 ? -2.415 9.339 -7.843 1.00 81.31 179 PHE A N 1
ATOM 1474 C CA . PHE A 1 179 ? -2.156 10.067 -6.600 1.00 81.31 179 PHE A CA 1
ATOM 1475 C C . PHE A 1 179 ? -0.926 10.950 -6.746 1.00 81.31 179 PHE A C 1
ATOM 1477 O O . PHE A 1 179 ? -0.983 12.122 -6.378 1.00 81.31 179 PHE A O 1
ATOM 1484 N N . LEU A 1 180 ? 0.151 10.412 -7.325 1.00 86.44 180 LEU A N 1
ATOM 1485 C CA . LEU A 1 180 ? 1.384 11.157 -7.548 1.00 86.44 180 LEU A CA 1
ATOM 1486 C C . LEU A 1 180 ? 1.154 12.359 -8.466 1.00 86.44 180 LEU A C 1
ATOM 1488 O O . LEU A 1 180 ? 1.488 13.478 -8.092 1.00 86.44 180 LEU A O 1
ATOM 1492 N N . GLN A 1 181 ? 0.486 12.162 -9.605 1.00 86.62 181 GLN A N 1
ATOM 1493 C CA . GLN A 1 181 ? 0.167 13.244 -10.541 1.00 86.62 181 GLN A CA 1
ATOM 1494 C C . GLN A 1 181 ? -0.648 14.363 -9.889 1.00 86.62 181 GLN A C 1
ATOM 1496 O O . GLN A 1 181 ? -0.400 15.547 -10.130 1.00 86.62 181 GLN A O 1
ATOM 1501 N N . LYS A 1 182 ? -1.610 14.004 -9.032 1.00 78.31 182 LYS A N 1
ATOM 1502 C CA . LYS A 1 182 ? -2.460 14.992 -8.366 1.00 78.31 182 LYS A CA 1
ATOM 1503 C C . LYS A 1 182 ? -1.736 15.736 -7.243 1.00 78.31 182 LYS A C 1
ATOM 1505 O O . LYS A 1 182 ? -1.926 16.940 -7.104 1.00 78.31 182 LYS A O 1
ATOM 1510 N N . LEU A 1 183 ? -0.903 15.043 -6.467 1.00 76.69 183 LEU A N 1
ATOM 1511 C CA . LEU A 1 183 ? -0.106 15.645 -5.393 1.00 76.69 183 LEU A CA 1
ATOM 1512 C C . LEU A 1 183 ? 1.168 16.331 -5.870 1.00 76.69 183 LEU A C 1
ATOM 1514 O O . LEU A 1 183 ? 1.795 17.049 -5.095 1.00 76.69 183 LEU A O 1
ATOM 1518 N N . ARG A 1 184 ? 1.561 16.101 -7.124 1.00 87.38 184 ARG A N 1
ATOM 1519 C CA . ARG A 1 184 ? 2.861 16.442 -7.711 1.00 87.38 184 ARG A CA 1
ATOM 1520 C C . ARG A 1 184 ? 4.026 15.687 -7.087 1.00 87.38 184 ARG A C 1
ATOM 1522 O O . ARG A 1 184 ? 4.870 15.227 -7.827 1.00 87.38 184 ARG A O 1
ATOM 1529 N N . ARG A 1 185 ? 4.071 15.538 -5.765 1.00 88.31 185 ARG A N 1
ATOM 1530 C CA . ARG A 1 185 ? 5.060 14.747 -5.028 1.00 88.31 185 ARG A CA 1
ATOM 1531 C C . ARG A 1 185 ? 4.501 14.315 -3.681 1.00 88.31 185 ARG A C 1
ATOM 1533 O O . ARG A 1 185 ? 3.593 14.945 -3.141 1.00 88.31 185 ARG A O 1
ATOM 1540 N N . PHE A 1 186 ? 5.063 13.266 -3.108 1.00 85.50 186 PHE A N 1
ATOM 1541 C CA . PHE A 1 186 ? 4.734 12.805 -1.768 1.00 85.50 186 PHE A CA 1
ATOM 1542 C C . PHE A 1 186 ? 5.697 13.376 -0.730 1.00 85.50 186 PHE A C 1
ATOM 1544 O O . PHE A 1 186 ? 6.823 13.778 -1.018 1.00 85.50 186 PHE A O 1
ATOM 1551 N N . THR A 1 187 ? 5.233 13.405 0.516 1.00 82.38 187 THR A N 1
ATOM 1552 C CA . THR A 1 187 ? 6.081 13.690 1.676 1.00 82.38 187 THR A CA 1
ATOM 1553 C C . THR A 1 187 ? 6.968 12.486 1.990 1.00 82.38 187 THR A C 1
ATOM 1555 O O . THR A 1 187 ? 6.603 11.354 1.665 1.00 82.38 187 THR A O 1
ATOM 1558 N N . ASP A 1 188 ? 8.082 12.698 2.704 1.00 83.19 188 ASP A N 1
ATOM 1559 C CA . ASP A 1 188 ? 8.930 11.609 3.218 1.00 83.19 188 ASP A CA 1
ATOM 1560 C C . ASP A 1 188 ? 8.114 10.517 3.914 1.00 83.19 188 ASP A C 1
ATOM 1562 O O . ASP A 1 188 ? 8.357 9.335 3.704 1.00 83.19 188 ASP A O 1
ATOM 1566 N N . ARG A 1 189 ? 7.117 10.909 4.713 1.00 79.38 189 ARG A N 1
ATOM 1567 C CA . ARG A 1 189 ? 6.255 9.987 5.456 1.00 79.38 189 ARG A CA 1
ATOM 1568 C C . ARG A 1 189 ? 5.423 9.096 4.536 1.00 79.38 189 ARG A C 1
ATOM 1570 O O . ARG A 1 189 ? 5.448 7.874 4.680 1.00 79.38 189 ARG A O 1
ATOM 1577 N N . LEU A 1 190 ? 4.712 9.680 3.572 1.00 77.38 190 LEU A N 1
ATOM 1578 C CA . LEU A 1 190 ? 3.880 8.904 2.650 1.00 77.38 190 LEU A CA 1
ATOM 1579 C C . LEU A 1 190 ? 4.738 8.039 1.715 1.00 77.38 190 LEU A C 1
ATOM 1581 O O . LEU A 1 190 ? 4.478 6.844 1.585 1.00 77.38 190 LEU A O 1
ATOM 1585 N N . ALA A 1 191 ? 5.800 8.612 1.138 1.00 87.88 191 ALA A N 1
ATOM 1586 C CA . ALA A 1 191 ? 6.727 7.887 0.274 1.00 87.88 191 ALA A CA 1
ATOM 1587 C C . ALA A 1 191 ? 7.385 6.714 1.017 1.00 87.88 191 ALA A C 1
ATOM 1589 O O . ALA A 1 191 ? 7.307 5.583 0.547 1.00 87.88 191 ALA A O 1
ATOM 1590 N N . ALA A 1 192 ? 7.947 6.938 2.210 1.00 87.44 192 ALA A N 1
ATOM 1591 C CA . ALA A 1 192 ? 8.562 5.877 3.007 1.00 87.44 192 ALA A CA 1
ATOM 1592 C C . ALA A 1 192 ? 7.572 4.758 3.357 1.00 87.44 192 ALA A C 1
ATOM 1594 O O . ALA A 1 192 ? 7.938 3.589 3.334 1.00 87.44 192 ALA A O 1
ATOM 1595 N N . SER A 1 193 ? 6.309 5.086 3.636 1.00 81.19 193 SER A N 1
ATOM 1596 C CA . SER A 1 193 ? 5.274 4.083 3.935 1.00 81.19 193 SER A CA 1
ATOM 1597 C C . SER A 1 193 ? 5.007 3.155 2.752 1.00 81.19 193 SER A C 1
ATOM 1599 O O . SER A 1 193 ? 4.913 1.940 2.912 1.00 81.19 193 SER A O 1
ATOM 1601 N N . TYR A 1 194 ? 4.929 3.723 1.551 1.00 88.69 194 TYR A N 1
ATOM 1602 C CA . TYR A 1 194 ? 4.743 2.973 0.317 1.00 88.69 194 TYR A CA 1
ATOM 1603 C C . TYR A 1 194 ? 5.982 2.175 -0.070 1.00 88.69 194 TYR A C 1
ATOM 1605 O O . TYR A 1 194 ? 5.869 0.993 -0.385 1.00 88.69 194 TYR A O 1
ATOM 1613 N N . ILE A 1 195 ? 7.171 2.761 0.055 1.00 95.94 195 ILE A N 1
ATOM 1614 C CA . ILE A 1 195 ? 8.428 2.043 -0.170 1.00 95.94 195 ILE A CA 1
ATOM 1615 C C . ILE A 1 195 ? 8.592 0.880 0.812 1.00 95.94 195 ILE A C 1
ATOM 1617 O O . ILE A 1 195 ? 8.985 -0.209 0.404 1.00 95.94 195 ILE A O 1
ATOM 1621 N N . TYR A 1 196 ? 8.222 1.061 2.080 1.00 89.56 196 TYR A N 1
ATOM 1622 C CA . TYR A 1 196 ? 8.238 -0.007 3.076 1.00 89.56 196 TYR A CA 1
ATOM 1623 C C . TYR A 1 196 ? 7.347 -1.189 2.662 1.00 89.56 196 TYR A C 1
ATOM 1625 O O . TYR A 1 196 ? 7.795 -2.334 2.684 1.00 89.56 196 TYR A O 1
ATOM 1633 N N . GLN A 1 197 ? 6.117 -0.916 2.215 1.00 85.12 197 GLN A N 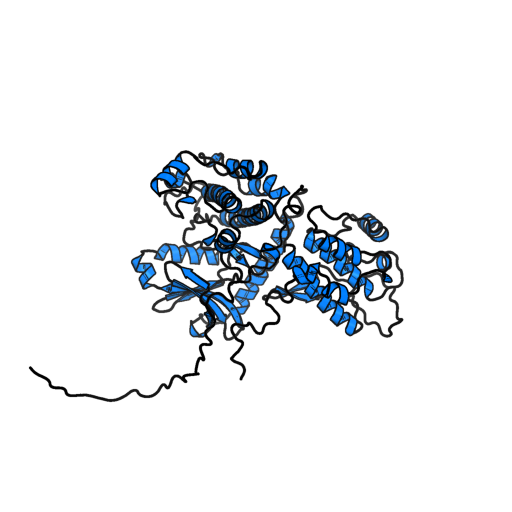1
ATOM 1634 C CA . GLN A 1 197 ? 5.196 -1.941 1.711 1.00 85.12 197 GLN A CA 1
ATOM 1635 C C . GLN A 1 197 ? 5.729 -2.641 0.449 1.00 85.12 197 GLN A C 1
ATOM 1637 O O . GLN A 1 197 ? 5.678 -3.867 0.353 1.00 85.12 197 GLN A O 1
ATOM 1642 N N . ILE A 1 198 ? 6.292 -1.888 -0.500 1.00 95.12 198 ILE A N 1
ATOM 1643 C CA . ILE A 1 198 ? 6.888 -2.455 -1.717 1.00 95.12 198 ILE A CA 1
ATOM 1644 C C . ILE A 1 198 ? 8.071 -3.373 -1.394 1.00 95.12 198 ILE A C 1
ATOM 1646 O O . ILE A 1 198 ? 8.154 -4.458 -1.967 1.00 95.12 198 ILE A O 1
ATOM 1650 N N . CYS A 1 199 ? 8.947 -2.996 -0.458 1.00 94.69 199 CYS A N 1
ATOM 1651 C CA . CYS A 1 199 ? 10.060 -3.850 -0.037 1.00 94.69 199 CYS A CA 1
ATOM 1652 C C . CYS A 1 199 ? 9.573 -5.214 0.478 1.00 94.69 199 CYS A C 1
ATOM 1654 O O . CYS A 1 199 ? 10.125 -6.235 0.077 1.00 94.69 199 CYS A O 1
ATOM 1656 N N . HIS A 1 200 ? 8.515 -5.242 1.299 1.00 86.94 200 HIS A N 1
ATOM 1657 C CA . HIS A 1 200 ? 7.903 -6.489 1.785 1.00 86.94 200 HIS A CA 1
ATOM 1658 C C . HIS A 1 200 ? 7.268 -7.314 0.659 1.00 86.94 200 HIS A C 1
ATOM 1660 O O . HIS A 1 200 ? 7.473 -8.524 0.577 1.00 86.94 200 HIS A O 1
ATOM 1666 N N . ALA A 1 201 ? 6.529 -6.670 -0.250 1.00 90.25 201 ALA A N 1
ATOM 1667 C CA . ALA A 1 201 ? 5.922 -7.357 -1.393 1.00 90.25 201 ALA A CA 1
ATOM 1668 C C . ALA A 1 201 ? 6.978 -8.014 -2.302 1.00 90.25 201 ALA A C 1
ATOM 1670 O O . ALA A 1 201 ? 6.799 -9.150 -2.749 1.00 90.25 201 ALA A O 1
ATOM 1671 N N . LEU A 1 202 ? 8.086 -7.315 -2.561 1.00 94.50 202 LEU A N 1
ATOM 1672 C CA . LEU A 1 202 ? 9.180 -7.812 -3.393 1.00 94.50 202 LEU A CA 1
ATOM 1673 C C . LEU A 1 202 ? 10.010 -8.887 -2.689 1.00 94.50 202 LEU A C 1
ATOM 1675 O O . LEU A 1 202 ? 10.347 -9.875 -3.333 1.00 94.50 202 LEU A O 1
ATOM 1679 N N . GLU A 1 203 ? 10.275 -8.766 -1.384 1.00 91.44 203 GLU A N 1
ATOM 1680 C CA . GLU A 1 203 ? 10.928 -9.835 -0.615 1.00 91.44 203 GLU A CA 1
ATOM 1681 C C . GLU A 1 203 ? 10.120 -11.138 -0.705 1.00 91.44 203 GLU A C 1
ATOM 1683 O O . GLU A 1 203 ? 10.674 -12.202 -1.001 1.00 91.44 203 GLU A O 1
ATOM 1688 N N . TYR A 1 204 ? 8.791 -11.052 -0.563 1.00 87.12 204 TYR A N 1
ATOM 1689 C CA . TYR A 1 204 ? 7.913 -12.201 -0.763 1.00 87.12 204 TYR A CA 1
ATOM 1690 C C . TYR A 1 204 ? 8.034 -12.770 -2.184 1.00 87.12 204 TYR A C 1
ATOM 1692 O O . TYR A 1 204 ? 8.207 -13.982 -2.338 1.00 87.12 204 TYR A O 1
ATOM 1700 N N . CYS A 1 205 ? 8.003 -11.930 -3.225 1.00 89.31 205 CYS A N 1
ATOM 1701 C CA . CYS A 1 205 ? 8.185 -12.384 -4.611 1.00 89.31 205 CYS A CA 1
ATOM 1702 C C . CYS A 1 205 ? 9.525 -13.111 -4.796 1.00 89.31 205 CYS A C 1
ATOM 1704 O O . CYS A 1 205 ? 9.563 -14.219 -5.340 1.00 89.31 205 CYS A O 1
ATOM 1706 N N . HIS A 1 206 ? 10.612 -12.535 -4.278 1.00 90.44 206 HIS A N 1
ATOM 1707 C CA . HIS A 1 206 ? 11.959 -13.100 -4.360 1.00 90.44 206 HIS A CA 1
ATOM 1708 C C . HIS A 1 206 ? 12.050 -14.437 -3.616 1.00 90.44 206 HIS A C 1
ATOM 1710 O O . HIS A 1 206 ? 12.646 -15.379 -4.140 1.00 90.44 206 HIS A O 1
ATOM 1716 N N . SER A 1 207 ? 11.371 -14.582 -2.471 1.00 87.88 207 SER A N 1
ATOM 1717 C CA . SER A 1 207 ? 11.262 -15.859 -1.740 1.00 87.88 207 SER A CA 1
ATOM 1718 C C . SER A 1 207 ? 10.537 -16.954 -2.539 1.00 87.88 207 SER A C 1
ATOM 1720 O O . SER A 1 207 ? 10.784 -18.143 -2.345 1.00 87.88 207 SER A O 1
ATOM 1722 N N . LYS A 1 208 ? 9.667 -16.562 -3.481 1.00 84.62 208 LYS A N 1
ATOM 1723 C CA . LYS A 1 208 ? 9.000 -17.451 -4.448 1.00 84.62 208 LYS A CA 1
ATOM 1724 C C . LYS A 1 208 ? 9.767 -17.580 -5.767 1.00 84.62 208 LYS A C 1
ATOM 1726 O O . LYS A 1 208 ? 9.230 -18.120 -6.735 1.00 84.62 208 LYS A O 1
ATOM 1731 N N . SER A 1 209 ? 11.012 -17.100 -5.803 1.00 85.88 209 SER A N 1
ATOM 1732 C CA . SER A 1 209 ? 11.882 -17.084 -6.981 1.00 85.88 209 SER A CA 1
ATOM 1733 C C . SER A 1 209 ? 11.282 -16.320 -8.167 1.00 85.88 209 SER A C 1
ATOM 1735 O O . SER A 1 209 ? 11.533 -16.677 -9.317 1.00 85.88 209 SER A O 1
ATOM 1737 N N . ILE A 1 210 ? 10.487 -15.279 -7.900 1.00 87.44 210 ILE A N 1
ATOM 1738 C CA . ILE A 1 210 ? 9.858 -14.409 -8.902 1.00 87.44 210 ILE A CA 1
ATOM 1739 C C . ILE A 1 210 ? 10.501 -13.021 -8.826 1.00 87.44 210 ILE A C 1
ATOM 1741 O O . ILE A 1 210 ? 10.505 -12.408 -7.764 1.00 87.44 210 ILE A O 1
ATOM 1745 N N . ILE A 1 211 ? 11.014 -12.521 -9.952 1.00 90.19 211 ILE A N 1
ATOM 1746 C CA . ILE A 1 211 ? 11.491 -11.133 -10.111 1.00 90.19 211 ILE A CA 1
ATOM 1747 C C . ILE A 1 211 ? 10.392 -10.335 -10.820 1.00 90.19 211 ILE A C 1
ATOM 1749 O O . ILE A 1 211 ? 9.883 -10.812 -11.838 1.00 90.19 211 ILE A O 1
ATOM 1753 N N . HIS A 1 212 ? 10.035 -9.148 -10.319 1.00 91.75 212 HIS A N 1
ATOM 1754 C CA . HIS A 1 212 ? 8.923 -8.355 -10.858 1.00 91.75 212 HIS A CA 1
ATOM 1755 C C . HIS A 1 212 ? 9.268 -7.671 -12.191 1.00 91.75 212 HIS A C 1
ATOM 1757 O O . HIS A 1 212 ? 8.539 -7.834 -13.168 1.00 91.75 212 HIS A O 1
ATOM 1763 N N . ARG A 1 213 ? 10.397 -6.947 -12.252 1.00 86.88 213 ARG A N 1
ATOM 1764 C CA . ARG A 1 213 ? 10.962 -6.249 -13.433 1.00 86.88 213 ARG A CA 1
ATOM 1765 C C . ARG A 1 213 ? 10.181 -5.069 -14.026 1.00 86.88 213 ARG A C 1
ATOM 1767 O O . ARG A 1 213 ? 10.759 -4.344 -14.825 1.00 86.88 213 ARG A O 1
ATOM 1774 N N . ASP A 1 214 ? 8.922 -4.845 -13.655 1.00 87.31 214 ASP A N 1
ATOM 1775 C CA . ASP A 1 214 ? 8.140 -3.687 -14.139 1.00 87.31 214 ASP A CA 1
ATOM 1776 C C . ASP A 1 214 ? 7.514 -2.882 -12.989 1.00 87.31 214 ASP A C 1
ATOM 1778 O O . ASP A 1 214 ? 6.320 -2.588 -12.973 1.00 87.31 214 ASP A O 1
ATOM 1782 N N . LEU A 1 215 ? 8.307 -2.607 -11.949 1.00 93.62 215 LEU A N 1
ATOM 1783 C CA . LEU A 1 215 ? 7.855 -1.799 -10.817 1.00 93.62 215 LEU A CA 1
ATOM 1784 C C . LEU A 1 215 ? 7.771 -0.330 -11.246 1.00 93.62 215 LEU A C 1
ATOM 1786 O O . LEU A 1 215 ? 8.783 0.234 -11.634 1.00 93.62 215 LEU A O 1
ATOM 1790 N N . LYS A 1 216 ? 6.584 0.271 -11.141 1.00 92.12 216 LYS A N 1
ATOM 1791 C CA . LYS A 1 216 ? 6.307 1.691 -11.413 1.00 92.12 216 LYS A CA 1
ATOM 1792 C C . LYS A 1 216 ? 4.954 2.095 -10.809 1.00 92.12 216 LYS A C 1
ATOM 1794 O O . LYS A 1 216 ? 4.143 1.200 -10.540 1.00 92.12 216 LYS A O 1
ATOM 1799 N N . PRO A 1 217 ? 4.662 3.390 -10.591 1.00 93.19 217 PRO A N 1
ATOM 1800 C CA . PRO A 1 217 ? 3.419 3.830 -9.958 1.00 93.19 217 PRO A CA 1
ATOM 1801 C C . PRO A 1 217 ? 2.137 3.378 -10.681 1.00 93.19 217 PRO A C 1
ATOM 1803 O O . PRO A 1 217 ? 1.084 3.271 -10.053 1.00 93.19 217 PRO A O 1
ATOM 1806 N N . GLU A 1 218 ? 2.190 3.104 -11.983 1.00 91.44 218 GLU A N 1
ATOM 1807 C CA . GLU A 1 218 ? 1.065 2.625 -12.798 1.00 91.44 218 GLU A CA 1
ATOM 1808 C C . GLU A 1 218 ? 0.700 1.167 -12.501 1.00 91.44 218 GLU A C 1
ATOM 1810 O O . GLU A 1 218 ? -0.474 0.798 -12.584 1.00 91.44 218 GLU A O 1
ATOM 1815 N N . ASN A 1 219 ? 1.693 0.361 -12.116 1.00 92.75 219 ASN A N 1
ATOM 1816 C CA . ASN A 1 219 ? 1.544 -1.057 -11.777 1.00 92.75 219 ASN A CA 1
ATOM 1817 C C . ASN A 1 219 ? 1.332 -1.280 -10.273 1.00 92.75 219 ASN A C 1
ATOM 1819 O O . ASN A 1 219 ? 1.267 -2.412 -9.799 1.00 92.75 219 ASN A O 1
ATOM 1823 N N . ILE A 1 220 ? 1.208 -0.205 -9.500 1.00 94.69 220 ILE A N 1
ATOM 1824 C CA . ILE A 1 220 ? 0.913 -0.260 -8.074 1.00 94.69 220 ILE A CA 1
ATOM 1825 C C . ILE A 1 220 ? -0.491 0.298 -7.879 1.00 94.69 220 ILE A C 1
ATOM 1827 O O . ILE A 1 220 ? -0.765 1.452 -8.204 1.00 94.69 220 ILE A O 1
ATOM 1831 N N . LEU A 1 221 ? -1.395 -0.517 -7.345 1.00 89.94 221 LEU A N 1
ATOM 1832 C CA . LEU A 1 221 ? -2.747 -0.091 -7.001 1.00 89.94 221 LEU A CA 1
ATOM 1833 C C . LEU A 1 221 ? -2.855 0.221 -5.508 1.00 89.94 221 LEU A C 1
ATOM 1835 O O . LEU A 1 221 ? -2.028 -0.209 -4.709 1.00 89.94 221 LEU A O 1
ATOM 1839 N N . VAL A 1 222 ? -3.897 0.956 -5.136 1.00 79.81 222 VAL A N 1
ATOM 1840 C CA . VAL A 1 222 ? -4.231 1.276 -3.750 1.00 79.81 222 VAL A CA 1
ATOM 1841 C C . VAL A 1 222 ? -5.591 0.658 -3.421 1.00 79.81 222 VAL A C 1
ATOM 1843 O O . VAL A 1 222 ? -6.587 0.880 -4.119 1.00 79.81 222 VAL A O 1
ATOM 1846 N N . ASP A 1 223 ? -5.638 -0.171 -2.381 1.00 69.38 223 ASP A N 1
ATOM 1847 C CA . ASP A 1 223 ? -6.869 -0.826 -1.933 1.00 69.38 223 ASP A CA 1
ATOM 1848 C C . ASP A 1 223 ? -7.755 0.112 -1.096 1.00 69.38 223 ASP A C 1
ATOM 1850 O O . ASP A 1 223 ? -7.385 1.251 -0.820 1.00 69.38 223 ASP A O 1
ATOM 1854 N N . CYS A 1 224 ? -8.938 -0.344 -0.664 1.00 58.22 224 CYS A N 1
ATOM 1855 C CA . CYS A 1 224 ? -9.863 0.455 0.158 1.00 58.22 224 CYS A CA 1
ATOM 1856 C C . CYS A 1 224 ? -9.260 0.934 1.489 1.00 58.22 224 CYS A C 1
ATOM 1858 O O . CYS A 1 224 ? -9.758 1.888 2.082 1.00 58.22 224 CYS A O 1
ATOM 1860 N N . CYS A 1 225 ? -8.191 0.288 1.945 1.00 55.22 225 CYS A N 1
ATOM 1861 C CA . CYS A 1 225 ? -7.512 0.568 3.198 1.00 55.22 225 CYS A CA 1
ATOM 1862 C C . CYS A 1 225 ? -6.377 1.586 3.036 1.00 55.22 225 CYS A C 1
ATOM 1864 O O . CYS A 1 225 ? -5.809 2.011 4.036 1.00 55.22 225 CYS A O 1
ATOM 1866 N N . GLY A 1 226 ? -6.052 1.987 1.803 1.00 63.66 226 GLY A N 1
ATOM 1867 C CA . GLY A 1 226 ? -4.899 2.839 1.519 1.00 63.66 226 GLY A CA 1
ATOM 1868 C C . GLY A 1 226 ? -3.579 2.067 1.442 1.00 63.66 226 GLY A C 1
ATOM 1869 O O . GLY A 1 226 ? -2.524 2.697 1.356 1.00 63.66 226 GLY A O 1
ATOM 1870 N N . ASN A 1 227 ? -3.630 0.732 1.458 1.00 72.19 227 ASN A N 1
ATOM 1871 C CA . ASN A 1 227 ? -2.464 -0.127 1.306 1.00 72.19 227 ASN A CA 1
ATOM 1872 C C . ASN A 1 227 ? -2.180 -0.388 -0.170 1.00 72.19 227 ASN A C 1
ATOM 1874 O O . ASN A 1 227 ? -3.076 -0.356 -1.019 1.00 72.19 227 ASN A O 1
ATOM 1878 N N . LEU A 1 228 ? -0.916 -0.663 -0.469 1.00 85.94 228 LEU A N 1
ATOM 1879 C CA . LEU A 1 228 ? -0.486 -0.978 -1.816 1.00 85.94 228 LEU A CA 1
ATOM 1880 C C . LEU A 1 228 ? -0.862 -2.403 -2.207 1.00 85.94 228 LEU A C 1
ATOM 1882 O O . LEU A 1 228 ? -0.806 -3.338 -1.410 1.00 85.94 228 LEU A O 1
ATOM 1886 N N . LYS A 1 229 ? -1.176 -2.556 -3.488 1.00 85.56 229 LYS A N 1
ATOM 1887 C CA . LYS A 1 229 ? -1.352 -3.823 -4.184 1.00 85.56 229 LYS A CA 1
ATOM 1888 C C . LYS A 1 229 ? -0.446 -3.799 -5.406 1.00 85.56 229 LYS A C 1
ATOM 1890 O O . LYS A 1 229 ? -0.772 -3.163 -6.408 1.00 85.56 229 LYS A O 1
ATOM 1895 N N . LEU A 1 230 ? 0.704 -4.459 -5.305 1.00 94.12 230 LEU A N 1
ATOM 1896 C CA . LEU A 1 230 ? 1.601 -4.661 -6.437 1.00 94.12 230 LEU A CA 1
ATOM 1897 C C . LEU A 1 230 ? 0.889 -5.524 -7.482 1.00 94.12 230 LEU A C 1
ATOM 1899 O O . LEU A 1 230 ? 0.409 -6.614 -7.164 1.00 94.12 230 LEU A O 1
ATOM 1903 N N . ALA A 1 231 ? 0.780 -5.015 -8.702 1.00 91.44 231 ALA A N 1
ATOM 1904 C CA . ALA A 1 231 ? 0.046 -5.624 -9.798 1.00 91.44 231 ALA A CA 1
ATOM 1905 C C . ALA A 1 231 ? 0.936 -5.764 -11.042 1.00 91.44 231 ALA A C 1
ATOM 1907 O O . ALA A 1 231 ? 2.044 -5.248 -11.089 1.00 91.44 231 ALA A O 1
ATOM 1908 N N . ASP A 1 232 ? 0.395 -6.436 -12.059 1.00 83.12 232 ASP A N 1
ATOM 1909 C CA . ASP A 1 232 ? 1.003 -6.640 -13.379 1.00 83.12 232 ASP A CA 1
ATOM 1910 C C . ASP A 1 232 ? 2.338 -7.406 -13.379 1.00 83.12 232 ASP A C 1
ATOM 1912 O O . ASP A 1 232 ? 3.433 -6.874 -13.545 1.00 83.12 232 ASP A O 1
ATOM 1916 N N . PHE A 1 233 ? 2.214 -8.729 -13.271 1.00 81.81 233 PHE A N 1
ATOM 1917 C CA . PHE A 1 233 ? 3.334 -9.666 -13.345 1.00 81.81 233 PHE A CA 1
ATOM 1918 C C . PHE A 1 233 ? 3.611 -10.148 -14.777 1.00 81.81 233 PHE A C 1
ATOM 1920 O O . PHE A 1 233 ? 4.352 -11.120 -14.946 1.00 81.81 233 PHE A O 1
ATOM 1927 N N . GLY A 1 234 ? 3.048 -9.507 -15.811 1.00 73.19 234 GLY A N 1
ATOM 1928 C CA . GLY A 1 234 ? 3.223 -9.924 -17.210 1.00 73.19 234 GLY A CA 1
ATOM 1929 C C . GLY A 1 234 ? 4.681 -9.898 -17.679 1.00 73.19 234 GLY A C 1
ATOM 1930 O O . GLY A 1 234 ? 5.071 -10.670 -18.553 1.00 73.19 234 GLY A O 1
ATOM 1931 N N . TRP A 1 235 ? 5.510 -9.073 -17.038 1.00 73.50 235 TRP A N 1
ATOM 1932 C CA . TRP A 1 235 ? 6.953 -8.998 -17.267 1.00 73.50 235 TRP A CA 1
ATOM 1933 C C . TRP A 1 235 ? 7.778 -9.730 -16.215 1.00 73.50 235 TRP A C 1
ATOM 1935 O O . TRP A 1 235 ? 9.002 -9.643 -16.247 1.00 73.50 235 TRP A O 1
ATOM 1945 N N . SER A 1 236 ? 7.168 -10.479 -15.299 1.00 71.38 236 SER A N 1
ATOM 1946 C CA . SER A 1 236 ? 7.928 -11.211 -14.286 1.00 71.38 236 SER A CA 1
ATOM 1947 C C . SER A 1 236 ? 8.764 -12.347 -14.896 1.00 71.38 236 SER A C 1
ATOM 1949 O O . SER A 1 236 ? 8.548 -12.774 -16.031 1.00 71.38 236 SER A O 1
ATOM 1951 N N . THR A 1 237 ? 9.777 -12.824 -14.173 1.00 73.12 237 THR A N 1
ATOM 1952 C CA . THR A 1 237 ? 10.531 -14.033 -14.554 1.00 73.12 237 THR A CA 1
ATOM 1953 C C . THR A 1 237 ? 10.804 -14.912 -13.344 1.00 73.12 237 THR A C 1
ATOM 1955 O O . THR A 1 237 ? 10.887 -14.424 -12.215 1.00 73.12 237 THR A O 1
ATOM 1958 N N . LYS A 1 238 ? 10.953 -16.217 -13.588 1.00 62.34 238 LYS A N 1
ATOM 1959 C CA . LYS A 1 238 ? 11.295 -17.208 -12.566 1.00 62.34 238 LYS A CA 1
ATOM 1960 C C . LYS A 1 238 ? 12.794 -17.463 -12.556 1.00 62.34 238 LYS A C 1
ATOM 1962 O O . LYS A 1 238 ? 13.377 -17.824 -13.578 1.00 62.34 238 LYS A O 1
ATOM 1967 N N . ILE A 1 239 ? 13.397 -17.375 -11.380 1.00 59.84 239 ILE A N 1
ATOM 1968 C CA . ILE A 1 239 ? 14.751 -17.870 -11.144 1.00 59.84 239 ILE A CA 1
ATOM 1969 C C . ILE A 1 239 ? 14.659 -19.395 -10.992 1.00 59.84 239 ILE A C 1
ATOM 1971 O O . ILE A 1 239 ? 14.011 -19.887 -10.073 1.00 59.84 239 ILE A O 1
ATOM 1975 N N . ARG A 1 240 ? 15.257 -20.159 -11.916 1.00 55.62 240 ARG A N 1
ATOM 1976 C CA . ARG A 1 240 ? 15.214 -21.637 -11.881 1.00 55.62 240 ARG A CA 1
ATOM 1977 C C . ARG A 1 240 ? 16.252 -22.231 -10.916 1.00 55.62 240 ARG A C 1
ATOM 1979 O O . ARG A 1 240 ? 15.996 -23.263 -10.311 1.00 55.62 240 ARG A O 1
ATOM 1986 N N . HIS A 1 241 ? 17.383 -21.547 -10.746 1.00 51.44 241 HIS A N 1
ATOM 1987 C CA . HIS A 1 241 ? 18.519 -21.885 -9.875 1.00 51.44 241 HIS A CA 1
ATOM 1988 C C . HIS A 1 241 ? 19.211 -20.601 -9.388 1.00 51.44 241 HIS A C 1
ATOM 1990 O O . HIS A 1 241 ? 19.138 -19.593 -10.087 1.00 51.44 241 HIS A O 1
ATOM 1996 N N . ALA A 1 242 ? 19.929 -20.635 -8.259 1.00 49.91 242 ALA A N 1
ATOM 1997 C CA . ALA A 1 242 ? 20.633 -19.467 -7.700 1.00 49.91 242 ALA A CA 1
ATOM 1998 C C . ALA A 1 242 ? 21.609 -18.786 -8.689 1.00 49.91 242 ALA A C 1
ATOM 2000 O O . ALA A 1 242 ? 21.791 -17.573 -8.633 1.00 49.91 242 ALA A O 1
ATOM 2001 N N . ASP A 1 243 ? 22.148 -19.543 -9.650 1.00 51.81 243 ASP A N 1
ATOM 2002 C CA . ASP A 1 243 ? 23.041 -19.046 -10.708 1.00 51.81 243 ASP A CA 1
ATOM 2003 C C . ASP A 1 243 ? 22.309 -18.650 -12.005 1.00 51.81 243 ASP A C 1
ATOM 2005 O O . ASP A 1 243 ? 22.941 -18.342 -13.015 1.00 51.81 243 ASP A O 1
ATOM 2009 N N . THR A 1 244 ? 20.970 -18.664 -12.025 1.00 53.34 244 THR A N 1
ATOM 2010 C CA . THR A 1 244 ? 20.207 -18.307 -13.231 1.00 53.34 244 THR A CA 1
ATOM 2011 C C . THR A 1 244 ? 20.331 -16.817 -13.486 1.00 53.34 244 THR A C 1
ATOM 2013 O O . THR A 1 244 ? 19.869 -15.993 -12.697 1.00 53.34 244 THR A O 1
ATOM 2016 N N . MET A 1 245 ? 20.929 -16.489 -14.622 1.00 57.25 245 MET A N 1
ATOM 2017 C CA . MET A 1 245 ? 21.121 -15.128 -15.085 1.00 57.25 245 MET A CA 1
ATOM 2018 C C . MET A 1 245 ? 20.176 -14.834 -16.246 1.00 57.25 245 MET A C 1
ATOM 2020 O O . MET A 1 245 ? 20.163 -15.561 -17.239 1.00 57.25 245 MET A O 1
ATOM 2024 N N . ASN A 1 246 ? 19.391 -13.765 -16.133 1.00 62.41 246 ASN A N 1
ATOM 2025 C CA . ASN A 1 246 ? 18.495 -13.326 -17.203 1.00 62.41 246 ASN A CA 1
ATOM 2026 C C . ASN A 1 246 ? 19.211 -12.339 -18.134 1.00 62.41 246 ASN A C 1
ATOM 2028 O O . ASN A 1 246 ? 20.060 -11.578 -17.680 1.00 62.41 246 ASN A O 1
ATOM 2032 N N . THR A 1 247 ? 18.854 -12.332 -19.420 1.00 57.41 247 THR A N 1
ATOM 2033 C CA . THR A 1 247 ? 19.435 -11.433 -20.443 1.00 57.41 247 THR A CA 1
ATOM 2034 C C . THR A 1 247 ? 18.391 -10.597 -21.191 1.00 57.41 247 THR A C 1
ATOM 2036 O O . THR A 1 247 ? 18.747 -9.701 -21.951 1.00 57.41 247 THR A O 1
ATOM 2039 N N . THR A 1 248 ? 17.096 -10.862 -20.988 1.00 65.75 248 THR A N 1
ATOM 2040 C CA . THR A 1 248 ? 16.002 -10.154 -21.671 1.00 65.75 248 THR A CA 1
ATOM 2041 C C . THR A 1 248 ? 15.874 -8.718 -21.166 1.00 65.75 248 THR A C 1
ATOM 2043 O O . THR A 1 248 ? 15.702 -8.512 -19.963 1.00 65.75 248 THR A O 1
ATOM 2046 N N . ALA A 1 249 ? 15.899 -7.744 -22.077 1.00 59.34 249 ALA A N 1
ATOM 2047 C CA . ALA A 1 249 ? 15.555 -6.356 -21.780 1.00 59.34 249 ALA A CA 1
ATOM 2048 C C . ALA A 1 249 ? 14.028 -6.173 -21.828 1.00 59.34 249 ALA A C 1
ATOM 2050 O O . ALA A 1 249 ? 13.406 -6.415 -22.860 1.00 59.34 249 ALA A O 1
ATOM 2051 N N . CYS A 1 250 ? 13.426 -5.790 -20.703 1.00 63.97 250 CYS A N 1
ATOM 2052 C CA . CYS A 1 250 ? 11.992 -5.529 -20.564 1.00 63.97 250 CYS A CA 1
ATOM 2053 C C . CYS A 1 250 ? 11.723 -4.590 -19.378 1.00 63.97 250 CYS A C 1
ATOM 2055 O O . CYS A 1 250 ? 12.500 -4.604 -18.424 1.00 63.97 250 CYS A O 1
ATOM 2057 N N . GLY A 1 251 ? 10.622 -3.834 -19.432 1.00 65.75 251 GLY A N 1
ATOM 2058 C CA . GLY A 1 251 ? 10.218 -2.836 -18.430 1.00 65.75 251 GLY A CA 1
ATOM 2059 C C . GLY A 1 251 ? 10.108 -1.425 -19.022 1.00 65.75 251 GLY A C 1
ATOM 2060 O O . GLY A 1 251 ? 10.456 -1.206 -20.185 1.00 65.75 251 GLY A O 1
ATOM 2061 N N . THR A 1 252 ? 9.616 -0.467 -18.235 1.00 80.19 252 THR A N 1
ATOM 2062 C CA . THR A 1 252 ? 9.641 0.960 -18.607 1.00 80.19 252 THR A CA 1
ATOM 2063 C C . THR A 1 252 ? 11.070 1.503 -18.535 1.00 80.19 252 THR A C 1
ATOM 2065 O O . THR A 1 252 ? 11.765 1.276 -17.546 1.00 80.19 252 THR A O 1
ATOM 2068 N N . LEU A 1 253 ? 11.504 2.229 -19.573 1.00 84.88 253 LEU A N 1
ATOM 2069 C CA . LEU A 1 253 ? 12.890 2.679 -19.747 1.00 84.88 253 LEU A CA 1
ATOM 2070 C C . LEU A 1 253 ? 13.452 3.416 -18.522 1.00 84.88 253 LEU A C 1
ATOM 2072 O O . LEU A 1 253 ? 14.561 3.107 -18.090 1.00 84.88 253 LEU A O 1
ATOM 2076 N N . ASP A 1 254 ? 12.669 4.314 -17.926 1.00 88.06 254 ASP A N 1
ATOM 2077 C CA . ASP A 1 254 ? 13.081 5.132 -16.775 1.00 88.06 254 ASP A CA 1
ATOM 2078 C C . ASP A 1 254 ? 13.381 4.315 -15.506 1.00 88.06 254 ASP A C 1
ATOM 2080 O O . ASP A 1 254 ? 14.062 4.788 -14.595 1.00 88.06 254 ASP A O 1
ATOM 2084 N N . TYR A 1 255 ? 12.906 3.068 -15.463 1.00 93.31 255 TYR A N 1
ATOM 2085 C CA . TYR A 1 255 ? 13.072 2.132 -14.354 1.00 93.31 255 TYR A CA 1
ATOM 2086 C C . TYR A 1 255 ? 14.140 1.066 -14.608 1.00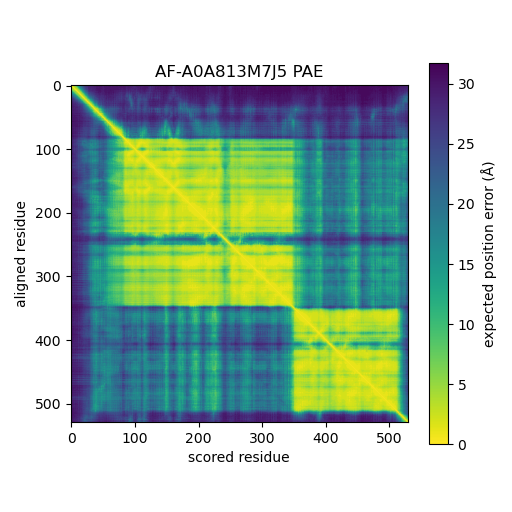 93.31 255 TYR A C 1
ATOM 2088 O O . TYR A 1 255 ? 14.476 0.305 -13.698 1.00 93.31 255 TYR A O 1
ATOM 2096 N N . LEU A 1 256 ? 14.709 0.996 -15.815 1.00 91.12 256 LEU A N 1
ATOM 2097 C CA . LEU A 1 256 ? 15.673 -0.049 -16.149 1.00 91.12 256 LEU A CA 1
ATOM 2098 C C . LEU A 1 256 ? 16.994 0.136 -15.400 1.00 91.12 256 LEU A C 1
ATOM 2100 O O . LEU A 1 256 ? 17.584 1.215 -15.368 1.00 91.12 256 LEU A O 1
ATOM 2104 N N . ALA A 1 257 ? 17.500 -0.961 -14.839 1.00 93.12 257 ALA A N 1
ATOM 2105 C CA . ALA A 1 257 ? 18.814 -0.987 -14.214 1.00 93.12 257 ALA A CA 1
ATOM 2106 C C . ALA A 1 257 ? 19.943 -0.907 -15.271 1.00 93.12 257 ALA A C 1
ATOM 2108 O O . ALA A 1 257 ? 19.767 -1.400 -16.394 1.00 93.12 257 ALA A O 1
ATOM 2109 N N . PRO A 1 258 ? 21.133 -0.366 -14.936 1.00 93.75 258 PRO A N 1
ATOM 2110 C CA . PRO A 1 258 ? 22.250 -0.214 -15.876 1.00 93.75 258 PRO A CA 1
ATOM 2111 C C . PRO A 1 258 ? 22.686 -1.510 -16.571 1.00 93.75 258 PRO A C 1
ATOM 2113 O O . PRO A 1 258 ? 23.099 -1.496 -17.728 1.00 93.75 258 PRO A O 1
ATOM 2116 N N . GLU A 1 259 ? 22.605 -2.645 -15.882 1.00 92.25 259 GLU A N 1
ATOM 2117 C CA . GLU A 1 259 ? 22.899 -3.965 -16.432 1.00 92.25 259 GLU A CA 1
ATOM 2118 C C . GLU A 1 259 ? 21.851 -4.431 -17.446 1.00 92.25 259 GLU A C 1
ATOM 2120 O O . GLU A 1 259 ? 22.223 -5.101 -18.402 1.00 92.25 259 GLU A O 1
ATOM 2125 N N . ILE A 1 260 ? 20.584 -4.027 -17.311 1.00 87.25 260 ILE A N 1
ATOM 2126 C CA . ILE A 1 260 ? 19.547 -4.327 -18.307 1.00 87.25 260 ILE A CA 1
ATOM 2127 C C . ILE A 1 260 ? 19.767 -3.464 -19.554 1.00 87.25 260 ILE A C 1
ATOM 2129 O O . ILE A 1 260 ? 19.780 -3.993 -20.664 1.00 87.25 260 ILE A O 1
ATOM 2133 N N . VAL A 1 261 ? 20.018 -2.159 -19.375 1.00 86.44 261 VAL A N 1
ATOM 2134 C CA . VAL A 1 261 ? 20.340 -1.231 -20.479 1.00 86.44 261 VAL A CA 1
ATOM 2135 C C . VAL A 1 261 ? 21.599 -1.678 -21.229 1.00 86.44 261 VAL A C 1
ATOM 2137 O O . VAL A 1 261 ? 21.667 -1.595 -22.450 1.00 86.44 261 VAL A O 1
ATOM 2140 N N . GLY A 1 262 ? 22.594 -2.192 -20.505 1.00 84.19 262 GLY A N 1
ATOM 2141 C CA . GLY A 1 262 ? 23.831 -2.720 -21.074 1.00 84.19 262 GLY A CA 1
ATOM 2142 C C . GLY A 1 262 ? 23.750 -4.158 -21.596 1.00 84.19 262 GLY A C 1
ATOM 2143 O O . GLY A 1 262 ? 24.805 -4.723 -21.881 1.00 84.19 262 GLY A O 1
ATOM 2144 N N . HIS A 1 263 ? 22.558 -4.766 -21.668 1.00 82.06 263 HIS A N 1
ATOM 2145 C CA . HIS A 1 263 ? 22.336 -6.158 -22.096 1.00 82.06 263 HIS A CA 1
ATOM 2146 C C . HIS A 1 263 ? 23.190 -7.197 -21.349 1.00 82.06 263 HIS A C 1
ATOM 2148 O O . HIS A 1 263 ? 23.621 -8.210 -21.903 1.00 82.06 263 HIS A O 1
ATOM 2154 N N . LYS A 1 264 ? 23.458 -6.940 -20.069 1.00 84.19 264 LYS A N 1
ATOM 2155 C CA . LYS A 1 264 ? 24.201 -7.831 -19.184 1.00 84.19 264 LYS A CA 1
ATOM 2156 C C . LYS A 1 264 ? 23.255 -8.769 -18.447 1.00 84.19 264 LYS A C 1
ATOM 2158 O O . LYS A 1 264 ? 22.051 -8.557 -18.348 1.00 84.19 264 LYS A O 1
ATOM 2163 N N . GLN A 1 265 ? 23.856 -9.815 -17.904 1.00 81.94 265 GLN A N 1
ATOM 2164 C CA . GLN A 1 265 ? 23.197 -10.769 -17.032 1.00 81.94 265 GLN A CA 1
ATOM 2165 C C . GLN A 1 265 ? 22.753 -10.131 -15.708 1.00 81.94 265 GLN A C 1
ATOM 2167 O O . GLN A 1 265 ? 23.505 -9.351 -15.121 1.00 81.94 265 GLN A O 1
ATOM 2172 N N . TYR A 1 266 ? 21.553 -10.481 -15.234 1.00 83.12 266 TYR A N 1
ATOM 2173 C CA . TYR A 1 266 ? 20.979 -9.922 -14.005 1.00 83.12 266 TYR A CA 1
ATOM 2174 C C . TYR A 1 266 ? 20.129 -10.919 -13.194 1.00 83.12 266 TYR A C 1
ATOM 2176 O O . TYR A 1 266 ? 19.663 -11.940 -13.715 1.00 83.12 266 TYR A O 1
ATOM 2184 N N . GLN A 1 267 ? 19.898 -10.585 -11.915 1.00 86.31 267 GLN A N 1
ATOM 2185 C CA . GLN A 1 267 ? 19.024 -11.307 -10.974 1.00 86.31 267 GLN A CA 1
ATOM 2186 C C . GLN A 1 267 ? 18.103 -10.333 -10.208 1.00 86.31 267 GLN A C 1
ATOM 2188 O O . GLN A 1 267 ? 17.724 -9.298 -10.747 1.00 86.31 267 GLN A O 1
ATOM 2193 N N . TYR A 1 268 ? 17.723 -10.654 -8.965 1.00 88.88 268 TYR A N 1
ATOM 2194 C CA . TYR A 1 268 ? 16.751 -9.915 -8.150 1.00 88.88 268 TYR A CA 1
ATOM 2195 C C . TYR A 1 268 ? 17.155 -8.462 -7.836 1.00 88.88 268 TYR A C 1
ATOM 2197 O O . TYR A 1 268 ? 16.294 -7.634 -7.557 1.00 88.88 268 TYR A O 1
ATOM 2205 N N . GLN A 1 269 ? 18.444 -8.110 -7.931 1.00 93.62 269 GLN A N 1
ATOM 2206 C CA . GLN A 1 269 ? 18.948 -6.762 -7.629 1.00 93.62 269 GLN A CA 1
ATOM 2207 C C . GLN A 1 269 ? 18.422 -5.682 -8.591 1.00 93.62 269 GLN A C 1
ATOM 2209 O O . GLN A 1 269 ? 18.578 -4.491 -8.309 1.00 93.62 269 GLN A O 1
ATOM 2214 N N . VAL A 1 270 ? 17.810 -6.067 -9.716 1.00 93.69 270 VAL A N 1
ATOM 2215 C CA . VAL A 1 270 ? 17.117 -5.129 -10.616 1.00 93.69 270 VAL A CA 1
ATOM 2216 C C . VAL A 1 270 ? 15.846 -4.572 -9.979 1.00 93.69 270 VAL A C 1
ATOM 2218 O O . VAL A 1 270 ? 15.555 -3.393 -10.153 1.00 93.69 270 VAL A O 1
ATOM 2221 N N . ASP A 1 271 ? 15.140 -5.360 -9.163 1.00 95.56 271 ASP A N 1
ATOM 2222 C CA . ASP A 1 271 ? 13.985 -4.858 -8.414 1.00 95.56 271 ASP A CA 1
ATOM 2223 C C . ASP A 1 271 ? 14.449 -3.882 -7.319 1.00 95.56 271 ASP A C 1
ATOM 2225 O O . ASP A 1 271 ? 13.814 -2.851 -7.114 1.00 95.56 271 ASP A O 1
ATOM 2229 N N . ASN A 1 272 ? 15.605 -4.122 -6.680 1.00 97.25 272 ASN A N 1
ATOM 2230 C CA . ASN A 1 272 ? 16.187 -3.179 -5.711 1.00 97.25 272 ASN A CA 1
ATOM 2231 C C . ASN A 1 272 ? 16.499 -1.822 -6.365 1.00 97.25 272 ASN A C 1
ATOM 2233 O O . ASN A 1 272 ? 16.241 -0.776 -5.775 1.00 97.25 272 ASN A O 1
ATOM 2237 N N . TRP A 1 273 ? 17.024 -1.829 -7.596 1.00 97.69 273 TRP A N 1
ATOM 2238 C CA . TRP A 1 273 ? 17.206 -0.603 -8.378 1.00 97.69 273 TRP A CA 1
ATOM 2239 C C . TRP A 1 273 ? 15.873 0.119 -8.592 1.00 97.69 273 TRP A C 1
ATOM 2241 O O . TRP A 1 273 ? 15.769 1.310 -8.302 1.00 97.69 273 TRP A O 1
ATOM 2251 N N . CYS A 1 274 ? 14.838 -0.613 -9.015 1.00 97.12 274 CYS A N 1
ATOM 2252 C CA . CYS A 1 274 ? 13.511 -0.043 -9.230 1.00 97.12 274 CYS A CA 1
ATOM 2253 C C . CYS A 1 274 ? 12.923 0.565 -7.948 1.00 97.12 274 CYS A C 1
ATOM 2255 O O . CYS A 1 274 ? 12.244 1.582 -8.028 1.00 97.12 274 CYS A O 1
ATOM 2257 N N . VAL A 1 275 ? 13.199 0.002 -6.764 1.00 98.19 275 VAL A N 1
ATOM 2258 C CA . VAL A 1 275 ? 12.800 0.610 -5.478 1.00 98.19 275 VAL A CA 1
ATOM 2259 C C . VAL A 1 275 ? 13.461 1.977 -5.280 1.00 98.19 275 VAL A C 1
ATOM 2261 O O . VAL A 1 275 ? 12.807 2.901 -4.799 1.00 98.19 275 VAL A O 1
ATOM 2264 N N . GLY A 1 276 ? 14.728 2.136 -5.674 1.00 98.31 276 GLY A N 1
ATOM 2265 C CA . GLY A 1 276 ? 15.426 3.424 -5.636 1.00 98.31 276 GLY A CA 1
ATOM 2266 C C . GLY A 1 276 ? 14.820 4.450 -6.598 1.00 98.31 276 GLY A C 1
ATOM 2267 O O . GLY A 1 276 ? 14.573 5.588 -6.198 1.00 98.31 276 GLY A O 1
ATOM 2268 N N . VAL A 1 277 ? 14.523 4.030 -7.834 1.00 98.38 277 VAL A N 1
ATOM 2269 C CA . VAL A 1 277 ? 13.850 4.866 -8.848 1.00 98.38 277 VAL A CA 1
ATOM 2270 C C . VAL A 1 277 ? 12.463 5.285 -8.360 1.00 98.38 277 VAL A C 1
ATOM 2272 O O . VAL A 1 277 ? 12.156 6.475 -8.355 1.00 98.38 277 VAL A O 1
ATOM 2275 N N . LEU A 1 278 ? 11.669 4.333 -7.860 1.00 98.25 278 LEU A N 1
ATOM 2276 C CA . LEU A 1 278 ? 10.339 4.587 -7.314 1.00 98.25 278 LEU A CA 1
ATOM 2277 C C . LEU A 1 278 ? 10.409 5.557 -6.132 1.00 98.25 278 LEU A C 1
ATOM 2279 O O . LEU A 1 278 ? 9.648 6.513 -6.083 1.00 98.25 278 LEU A O 1
ATOM 2283 N N . ALA A 1 279 ? 11.329 5.352 -5.184 1.00 98.44 279 ALA A N 1
ATOM 2284 C CA . ALA A 1 279 ? 11.478 6.236 -4.028 1.00 98.44 279 ALA A CA 1
ATOM 2285 C C . ALA A 1 279 ? 11.815 7.673 -4.444 1.00 98.44 279 ALA A C 1
ATOM 2287 O O . ALA A 1 279 ? 11.267 8.613 -3.868 1.00 98.44 279 ALA A O 1
ATOM 2288 N N . TYR A 1 280 ? 12.676 7.838 -5.452 1.00 98.62 280 TYR A N 1
ATOM 2289 C CA . TYR A 1 280 ? 12.958 9.145 -6.034 1.00 98.62 280 TYR A CA 1
ATOM 2290 C C . TYR A 1 280 ? 11.691 9.747 -6.649 1.00 98.62 280 TYR A C 1
ATOM 2292 O O . TYR A 1 280 ? 11.303 10.842 -6.255 1.00 98.62 280 TYR A O 1
ATOM 2300 N N . GLU A 1 281 ? 11.014 9.017 -7.540 1.00 98.12 281 GLU A N 1
ATOM 2301 C CA . GLU A 1 281 ? 9.831 9.509 -8.253 1.00 98.12 281 GLU A CA 1
ATOM 2302 C C . GLU A 1 281 ? 8.684 9.874 -7.309 1.00 98.12 281 GLU A C 1
ATOM 2304 O O . GLU A 1 281 ? 8.052 10.914 -7.478 1.00 98.12 281 GLU A O 1
ATOM 2309 N N . LEU A 1 282 ? 8.448 9.088 -6.256 1.00 96.62 282 LEU A N 1
ATOM 2310 C CA . LEU A 1 282 ? 7.444 9.434 -5.254 1.00 96.62 282 LEU A CA 1
ATOM 2311 C C . LEU A 1 282 ? 7.772 10.760 -4.548 1.00 96.62 282 LEU A C 1
ATOM 2313 O O . LEU A 1 282 ? 6.852 11.488 -4.190 1.00 96.62 282 LEU A O 1
ATOM 2317 N N . LEU A 1 283 ? 9.049 11.092 -4.341 1.00 97.19 283 LEU A N 1
ATOM 2318 C CA . LEU A 1 283 ? 9.483 12.299 -3.625 1.00 97.19 283 LEU A CA 1
ATOM 2319 C C . LEU A 1 283 ? 9.642 13.537 -4.519 1.00 97.19 283 LEU A C 1
ATOM 2321 O O . LEU A 1 283 ? 9.509 14.658 -4.020 1.00 97.19 283 LEU A O 1
ATOM 2325 N N . SER A 1 284 ? 9.934 13.361 -5.807 1.00 96.75 284 SER A N 1
ATOM 2326 C CA . SER A 1 284 ? 10.140 14.451 -6.774 1.00 96.75 284 SER A CA 1
ATOM 2327 C C . SER A 1 284 ? 8.947 14.683 -7.703 1.00 96.75 284 SER A C 1
ATOM 2329 O O . SER A 1 284 ? 8.793 15.789 -8.220 1.00 96.75 284 SER A O 1
ATOM 2331 N N . GLY A 1 285 ? 8.109 13.664 -7.915 1.00 94.94 285 GLY A N 1
ATOM 2332 C CA . GLY A 1 285 ? 7.056 13.653 -8.931 1.00 94.94 285 GLY A CA 1
ATOM 2333 C C . GLY A 1 285 ? 7.471 13.131 -10.300 1.00 94.94 285 GLY A C 1
ATOM 2334 O O . GLY A 1 285 ? 6.623 13.053 -11.186 1.00 94.94 285 GLY A O 1
ATOM 2335 N N . HIS A 1 286 ? 8.754 12.819 -10.488 1.00 94.44 286 HIS A N 1
ATOM 2336 C CA . HIS A 1 286 ? 9.319 12.423 -11.775 1.00 94.44 286 HIS A CA 1
ATOM 2337 C C . HIS A 1 286 ? 10.501 11.462 -11.601 1.00 94.44 286 HIS A C 1
ATOM 2339 O O . HIS A 1 286 ? 11.197 11.492 -10.584 1.00 94.44 286 HIS A O 1
ATOM 2345 N N . ALA A 1 287 ? 10.777 10.625 -12.598 1.00 95.69 287 ALA A N 1
ATOM 2346 C CA . ALA A 1 287 ? 11.885 9.678 -12.521 1.00 95.69 287 ALA A CA 1
ATOM 2347 C C . ALA A 1 287 ? 13.263 10.392 -12.455 1.00 95.69 287 ALA A C 1
ATOM 2349 O O . ALA A 1 287 ? 13.436 11.476 -13.022 1.00 95.69 287 ALA A O 1
ATOM 2350 N N . PRO A 1 288 ? 14.277 9.800 -11.790 1.00 97.12 288 PRO A N 1
ATOM 2351 C CA . PRO A 1 288 ? 15.613 10.392 -11.636 1.00 97.12 288 PRO A CA 1
ATOM 2352 C C . PRO A 1 288 ? 16.383 10.556 -12.950 1.00 97.12 288 PRO A C 1
ATOM 2354 O O . PRO A 1 288 ? 17.237 11.436 -13.059 1.00 97.12 288 PRO A O 1
ATOM 2357 N N . PHE A 1 289 ? 16.098 9.710 -13.941 1.00 96.38 289 PHE A N 1
ATOM 2358 C CA . PHE A 1 289 ? 16.839 9.649 -15.203 1.00 96.38 289 PHE A CA 1
ATOM 2359 C C . PHE A 1 289 ? 16.036 10.143 -16.410 1.00 96.38 289 PHE A C 1
ATOM 2361 O O . PHE A 1 289 ? 16.501 9.967 -17.530 1.00 96.38 289 PHE A O 1
ATOM 2368 N N . GLU A 1 290 ? 14.878 10.773 -16.189 1.00 88.50 290 GLU A N 1
ATOM 2369 C CA . GLU A 1 290 ? 13.950 11.187 -17.249 1.00 88.50 290 GLU A CA 1
ATOM 2370 C C . GLU A 1 290 ? 14.638 12.058 -18.324 1.00 88.50 290 GLU A C 1
ATOM 2372 O O . GLU A 1 290 ? 15.471 12.931 -18.030 1.00 88.50 290 GLU A O 1
ATOM 2377 N N . GLY A 1 291 ? 14.309 11.801 -19.588 1.00 89.62 291 GLY A N 1
ATOM 2378 C CA . GLY A 1 291 ? 14.864 12.446 -20.776 1.00 89.62 291 GLY A CA 1
ATOM 2379 C C . GLY A 1 291 ? 14.333 11.789 -22.051 1.00 89.62 291 GLY A C 1
ATOM 2380 O O . GLY A 1 291 ? 13.388 11.003 -22.005 1.00 89.62 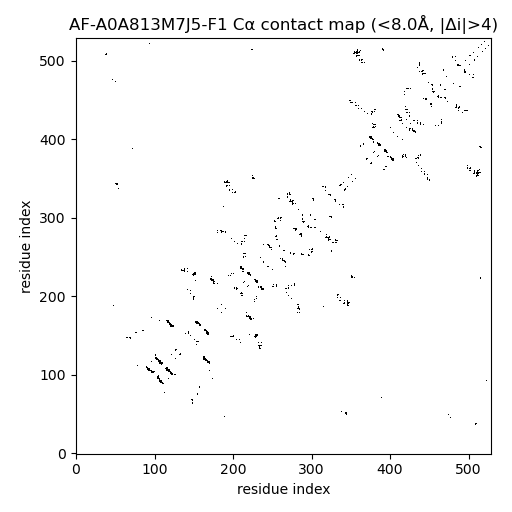291 GLY A O 1
ATOM 2381 N N . THR A 1 292 ? 14.937 12.093 -23.200 1.00 91.38 292 THR A N 1
ATOM 2382 C CA . THR A 1 292 ? 14.715 11.277 -24.409 1.00 91.38 292 THR A CA 1
ATOM 2383 C C . THR A 1 292 ? 15.263 9.860 -24.215 1.00 91.38 292 THR A C 1
ATOM 2385 O O . THR A 1 292 ? 16.165 9.659 -23.403 1.00 91.38 292 THR A O 1
ATOM 2388 N N . ASP A 1 293 ? 14.786 8.875 -24.984 1.00 86.81 293 ASP A N 1
ATOM 2389 C CA . ASP A 1 293 ? 15.190 7.471 -24.809 1.00 86.81 293 ASP A CA 1
ATOM 2390 C C . ASP A 1 293 ? 16.715 7.265 -24.747 1.00 86.81 293 ASP A C 1
ATOM 2392 O O . ASP A 1 293 ? 17.218 6.482 -23.938 1.00 86.81 293 ASP A O 1
ATOM 2396 N N . ASP A 1 294 ? 17.476 7.971 -25.583 1.00 89.56 294 ASP A N 1
ATOM 2397 C CA . ASP A 1 294 ? 18.935 7.860 -25.596 1.00 89.56 294 ASP A CA 1
ATOM 2398 C C . ASP A 1 294 ? 19.592 8.624 -24.440 1.00 89.56 294 ASP A C 1
ATOM 2400 O O . ASP A 1 294 ? 20.540 8.119 -23.832 1.00 89.56 294 ASP A O 1
ATOM 2404 N N . GLU A 1 295 ? 19.063 9.789 -24.059 1.00 92.25 295 GLU A N 1
ATOM 2405 C CA . GLU A 1 295 ? 19.530 10.519 -22.877 1.00 92.25 295 GLU A CA 1
ATOM 2406 C C . GLU A 1 295 ? 19.295 9.718 -21.597 1.00 92.25 295 GLU A C 1
ATOM 2408 O O . GLU A 1 295 ? 20.207 9.614 -20.776 1.00 92.25 295 GLU A O 1
ATOM 2413 N N . THR A 1 296 ? 18.119 9.108 -21.441 1.00 92.62 296 THR A N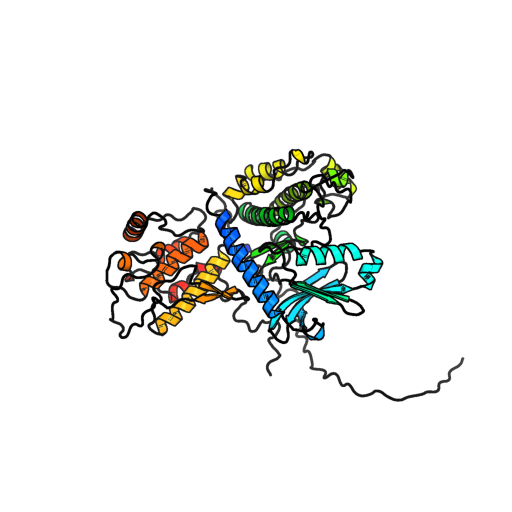 1
ATOM 2414 C CA . THR A 1 296 ? 17.768 8.273 -20.288 1.00 92.62 296 THR A CA 1
ATOM 2415 C C . THR A 1 296 ? 18.732 7.096 -20.169 1.00 92.62 296 THR A C 1
ATOM 2417 O O . THR A 1 296 ? 19.315 6.881 -19.106 1.00 92.62 296 THR A O 1
ATOM 2420 N N . LYS A 1 297 ? 19.017 6.381 -21.270 1.00 91.06 297 LYS A N 1
ATOM 2421 C CA . LYS A 1 297 ? 20.018 5.294 -21.281 1.00 91.06 297 LYS A CA 1
ATOM 2422 C C . LYS A 1 297 ? 21.405 5.784 -20.871 1.00 91.06 297 LYS A C 1
ATOM 2424 O O . LYS A 1 297 ? 22.072 5.123 -20.074 1.00 91.06 297 LYS A O 1
ATOM 2429 N N . VAL A 1 298 ? 21.845 6.934 -21.390 1.00 93.94 298 VAL A N 1
ATOM 2430 C CA . VAL A 1 298 ? 23.146 7.535 -21.050 1.00 93.94 298 VAL A CA 1
ATOM 2431 C C . VAL A 1 298 ? 23.195 7.943 -19.577 1.00 93.94 298 VAL A C 1
ATOM 2433 O O . VAL A 1 298 ? 24.197 7.685 -18.902 1.00 93.94 298 VAL A O 1
ATOM 2436 N N . LYS A 1 299 ? 22.123 8.541 -19.051 1.00 95.88 299 LYS A N 1
ATOM 2437 C CA . LYS A 1 299 ? 22.018 8.930 -17.644 1.00 95.88 299 LYS A CA 1
ATOM 2438 C C . LYS A 1 299 ? 22.033 7.710 -16.726 1.00 95.88 299 LYS A C 1
ATOM 2440 O O . LYS A 1 299 ? 22.824 7.693 -15.787 1.00 95.88 299 LYS A O 1
ATOM 2445 N N . ILE A 1 300 ? 21.267 6.662 -17.035 1.00 95.44 300 ILE A N 1
ATOM 2446 C CA . ILE A 1 300 ? 21.272 5.389 -16.294 1.00 95.44 300 ILE A CA 1
ATOM 2447 C C . ILE A 1 300 ? 22.670 4.757 -16.321 1.00 95.44 300 ILE A C 1
ATOM 2449 O O . ILE A 1 300 ? 23.220 4.407 -15.278 1.00 95.44 300 ILE A O 1
ATOM 2453 N N . ALA A 1 301 ? 23.295 4.645 -17.497 1.00 92.81 301 ALA A N 1
ATOM 2454 C CA . ALA A 1 301 ? 24.609 4.016 -17.643 1.00 92.81 301 ALA A CA 1
ATOM 2455 C C . ALA A 1 301 ? 25.714 4.733 -16.843 1.00 92.81 301 ALA A C 1
ATOM 2457 O O . ALA A 1 301 ? 26.671 4.091 -16.389 1.00 92.81 301 ALA A O 1
ATOM 2458 N N . ASN A 1 302 ? 25.578 6.047 -16.656 1.00 94.94 302 ASN A N 1
ATOM 2459 C CA . ASN A 1 302 ? 26.529 6.889 -15.934 1.00 94.94 302 ASN A CA 1
ATOM 2460 C C . ASN A 1 302 ? 26.099 7.230 -14.500 1.00 94.94 302 ASN A C 1
ATOM 2462 O O . ASN A 1 302 ? 26.873 7.874 -13.800 1.00 94.94 302 ASN A O 1
ATOM 2466 N N . ILE A 1 303 ? 24.921 6.777 -14.050 1.00 95.75 303 ILE A N 1
ATOM 2467 C CA . ILE A 1 303 ? 24.325 7.154 -12.756 1.00 95.75 303 ILE A CA 1
ATOM 2468 C C . ILE A 1 303 ? 24.247 8.687 -12.621 1.00 95.75 303 ILE A C 1
ATOM 2470 O O . ILE A 1 303 ? 24.626 9.276 -11.615 1.00 95.75 303 ILE A O 1
ATOM 2474 N N . ASN A 1 304 ? 23.800 9.353 -13.685 1.00 96.19 304 ASN A N 1
ATOM 2475 C CA . ASN A 1 304 ? 23.719 10.806 -13.748 1.00 96.19 304 ASN A CA 1
ATOM 2476 C C . ASN A 1 304 ? 22.306 11.284 -13.396 1.00 96.19 304 ASN A C 1
ATOM 2478 O O . ASN A 1 304 ? 21.432 11.345 -14.261 1.00 96.19 304 ASN A O 1
ATOM 2482 N N . TYR A 1 305 ? 22.109 11.623 -12.126 1.00 96.69 305 TYR A N 1
ATOM 2483 C CA . TYR A 1 305 ? 20.922 12.293 -11.603 1.00 96.69 305 TYR A CA 1
ATOM 2484 C C . TYR A 1 305 ? 21.336 13.249 -10.480 1.00 96.69 305 TYR A C 1
ATOM 2486 O O . TYR A 1 305 ? 22.422 13.137 -9.910 1.00 96.69 305 TYR A O 1
ATOM 2494 N N . SER A 1 306 ? 20.467 14.198 -10.148 1.00 96.69 306 SER A N 1
ATOM 2495 C CA . SER A 1 306 ? 20.654 15.098 -9.012 1.00 96.69 306 SER A CA 1
ATOM 2496 C C . SER A 1 306 ? 19.418 15.083 -8.125 1.00 96.69 306 SER A C 1
ATOM 2498 O O . SER A 1 306 ? 18.314 14.752 -8.558 1.00 96.69 306 SER A O 1
ATOM 2500 N N . PHE A 1 307 ? 19.599 15.410 -6.853 1.00 97.12 307 PHE A N 1
ATOM 2501 C CA . PHE A 1 307 ? 18.498 15.498 -5.904 1.00 97.12 307 PHE A CA 1
ATOM 2502 C C . PHE A 1 307 ? 18.044 16.951 -5.752 1.00 97.12 307 PHE A C 1
ATOM 2504 O O . PHE A 1 307 ? 18.879 17.792 -5.402 1.00 97.12 307 PHE A O 1
ATOM 2511 N N . PRO A 1 308 ? 16.742 17.239 -5.901 1.00 95.00 308 PRO A N 1
ATOM 2512 C CA . PRO A 1 308 ? 16.177 18.533 -5.538 1.00 95.00 308 PRO A CA 1
ATOM 2513 C C . PRO A 1 308 ? 16.472 18.900 -4.079 1.00 95.00 308 PRO A C 1
ATOM 2515 O O . PRO A 1 308 ? 16.494 18.023 -3.215 1.00 95.00 308 PRO A O 1
ATOM 2518 N N . ASP A 1 309 ? 16.646 20.186 -3.768 1.00 93.69 309 ASP A N 1
ATOM 2519 C CA . ASP A 1 309 ? 17.068 20.672 -2.439 1.00 93.69 309 ASP A CA 1
ATOM 2520 C C . ASP A 1 309 ? 16.161 20.219 -1.286 1.00 93.69 309 ASP A C 1
ATOM 2522 O O . ASP A 1 309 ? 16.632 19.968 -0.178 1.00 93.69 309 ASP A O 1
ATOM 2526 N N . TYR A 1 310 ? 14.873 20.017 -1.561 1.00 92.81 310 TYR A N 1
ATOM 2527 C CA . TYR A 1 310 ? 13.891 19.585 -0.569 1.00 92.81 310 TYR A CA 1
ATOM 2528 C C . TYR A 1 310 ? 13.995 18.104 -0.163 1.00 92.81 310 TYR A C 1
ATOM 2530 O O . TYR A 1 310 ? 13.294 17.688 0.757 1.00 92.81 310 TYR A O 1
ATOM 2538 N N . PHE A 1 311 ? 14.838 17.291 -0.810 1.00 96.00 311 PHE A N 1
ATOM 2539 C CA . PHE A 1 311 ? 15.062 15.909 -0.377 1.00 96.00 311 PHE A CA 1
ATOM 2540 C C . PHE A 1 311 ? 15.806 15.874 0.959 1.00 96.00 311 PHE A C 1
ATOM 2542 O O . PHE A 1 311 ? 16.907 16.426 1.080 1.00 96.00 311 PHE A O 1
ATOM 2549 N N . SER A 1 312 ? 15.254 15.152 1.936 1.00 92.00 312 SER A N 1
ATOM 2550 C CA . SER A 1 312 ? 15.907 14.940 3.226 1.00 92.00 312 SER A CA 1
ATOM 2551 C C . SER A 1 312 ? 17.206 14.137 3.066 1.00 92.00 312 SER A C 1
ATOM 2553 O O . SER A 1 312 ? 17.303 13.236 2.232 1.00 92.00 312 SER A O 1
ATOM 2555 N N . GLN A 1 313 ? 18.229 14.432 3.875 1.00 95.12 313 GLN A N 1
ATOM 2556 C CA . GLN A 1 313 ? 19.499 13.692 3.827 1.00 95.12 313 GLN A CA 1
ATOM 2557 C C . GLN A 1 313 ? 19.317 12.167 4.018 1.00 95.12 313 GLN A C 1
ATOM 2559 O O . GLN A 1 313 ? 19.951 11.410 3.279 1.00 95.12 313 GLN A O 1
ATOM 2564 N N . PRO A 1 314 ? 18.436 11.680 4.923 1.00 94.56 314 PRO A N 1
ATOM 2565 C CA . PRO A 1 314 ? 18.145 10.251 5.021 1.00 94.56 314 PRO A CA 1
ATOM 2566 C C . PRO A 1 314 ? 17.519 9.660 3.748 1.00 94.56 314 PRO A C 1
ATOM 2568 O O . PRO A 1 314 ? 17.880 8.543 3.383 1.00 94.56 314 PRO A O 1
ATOM 2571 N N . ALA A 1 315 ? 16.629 10.389 3.061 1.00 96.69 315 ALA A N 1
ATOM 2572 C CA . ALA A 1 315 ? 16.030 9.937 1.802 1.00 96.69 315 ALA A CA 1
ATOM 2573 C C . ALA A 1 315 ? 17.070 9.837 0.679 1.00 96.69 315 ALA A C 1
ATOM 2575 O O . ALA A 1 315 ? 17.128 8.826 -0.017 1.00 96.69 315 ALA A O 1
ATOM 2576 N N . ARG A 1 316 ? 17.943 10.849 0.546 1.00 98.25 316 ARG A N 1
ATOM 2577 C CA . ARG A 1 316 ? 19.044 10.839 -0.437 1.00 98.25 316 ARG A CA 1
ATOM 2578 C C . ARG A 1 316 ? 19.942 9.624 -0.240 1.00 98.25 316 ARG A C 1
ATOM 2580 O O . ARG A 1 316 ? 20.150 8.862 -1.173 1.00 98.25 316 ARG A O 1
ATOM 2587 N N . LYS A 1 317 ? 20.377 9.384 1.002 1.00 97.81 317 LYS A N 1
ATOM 2588 C CA . LYS A 1 317 ? 21.211 8.227 1.355 1.00 97.81 317 LYS A CA 1
ATOM 2589 C C . LYS A 1 317 ? 20.515 6.896 1.054 1.00 97.81 317 LYS A C 1
ATOM 2591 O O . LYS A 1 317 ? 21.161 5.977 0.561 1.00 97.81 317 LYS A O 1
ATOM 2596 N N . PHE A 1 318 ? 19.213 6.789 1.335 1.00 98.44 318 PHE A N 1
ATOM 2597 C CA . PHE A 1 318 ? 18.428 5.597 1.003 1.00 98.44 318 PHE A CA 1
ATOM 2598 C C . PHE A 1 318 ? 18.445 5.318 -0.507 1.00 98.44 318 PHE A C 1
ATOM 2600 O O . PHE A 1 318 ? 18.733 4.195 -0.916 1.00 98.44 318 PHE A O 1
ATOM 2607 N N . ILE A 1 319 ? 18.177 6.347 -1.318 1.00 98.62 319 ILE A N 1
ATOM 2608 C CA . ILE A 1 319 ? 18.133 6.251 -2.782 1.00 98.62 319 ILE A CA 1
ATOM 2609 C C . ILE A 1 319 ? 19.525 5.957 -3.350 1.00 98.62 319 ILE A C 1
ATOM 2611 O O . ILE A 1 319 ? 19.663 5.028 -4.141 1.00 98.62 319 ILE A O 1
ATOM 2615 N N . ASP A 1 320 ? 20.567 6.660 -2.899 1.00 98.00 320 ASP A N 1
ATOM 2616 C CA . ASP A 1 320 ? 21.949 6.431 -3.338 1.00 98.00 320 ASP A CA 1
ATOM 2617 C C . ASP A 1 320 ? 22.403 4.997 -3.057 1.00 98.00 320 ASP A C 1
ATOM 2619 O O . ASP A 1 320 ? 23.037 4.368 -3.901 1.00 98.00 320 ASP A O 1
ATOM 2623 N N . ASN A 1 321 ? 22.038 4.431 -1.904 1.00 98.06 321 ASN A N 1
ATOM 2624 C CA . ASN A 1 321 ? 22.365 3.047 -1.562 1.00 98.06 321 ASN A CA 1
ATOM 2625 C C . ASN A 1 321 ? 21.689 2.012 -2.490 1.00 98.06 321 ASN A C 1
ATOM 2627 O O . ASN A 1 321 ? 22.135 0.863 -2.545 1.00 98.06 321 ASN A O 1
ATOM 2631 N N . LEU A 1 322 ? 20.632 2.389 -3.218 1.00 98.25 322 LEU A N 1
ATOM 2632 C CA . LEU A 1 322 ? 19.928 1.534 -4.183 1.00 98.25 322 LEU A CA 1
ATOM 2633 C C . LEU A 1 322 ? 20.341 1.808 -5.631 1.00 98.25 322 LEU A C 1
ATOM 2635 O O . LEU A 1 322 ? 20.506 0.862 -6.403 1.00 98.25 322 LEU A O 1
ATOM 2639 N N . LEU A 1 323 ? 20.578 3.070 -5.995 1.00 98.00 323 LEU A N 1
ATOM 2640 C CA . LEU A 1 323 ? 20.990 3.492 -7.337 1.00 98.00 323 LEU A CA 1
ATOM 2641 C C . LEU A 1 323 ? 22.503 3.318 -7.563 1.00 98.00 323 LEU A C 1
ATOM 2643 O O . LEU A 1 323 ? 23.202 4.194 -8.067 1.00 98.00 323 LEU A O 1
ATOM 2647 N N . GLN A 1 324 ? 23.022 2.139 -7.215 1.00 97.50 324 GLN A N 1
ATOM 2648 C CA . GLN A 1 324 ? 24.413 1.756 -7.452 1.00 97.50 324 GLN A CA 1
ATOM 2649 C C . GLN A 1 324 ? 24.572 1.062 -8.811 1.00 97.50 324 GLN A C 1
ATOM 2651 O O . GLN A 1 324 ? 23.807 0.156 -9.165 1.00 97.50 324 GLN A O 1
ATOM 2656 N N . LYS A 1 325 ? 25.618 1.444 -9.558 1.00 94.62 325 LYS A N 1
ATOM 2657 C CA . LYS A 1 325 ? 25.946 0.845 -10.865 1.00 94.62 325 LYS A CA 1
ATOM 2658 C C . LYS A 1 325 ? 26.275 -0.643 -10.769 1.00 94.62 325 LYS A C 1
ATOM 2660 O O . L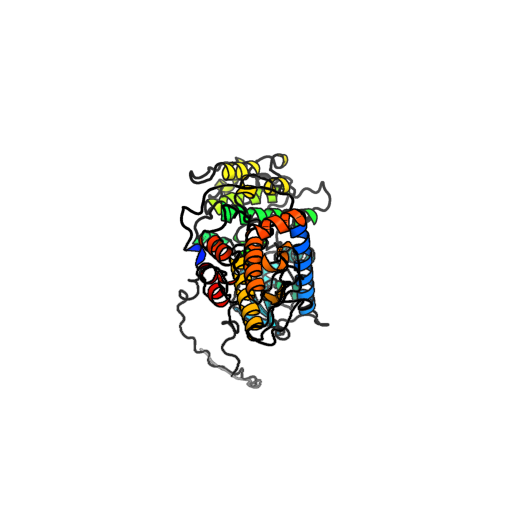YS A 1 325 ? 25.891 -1.407 -11.645 1.00 94.62 325 LYS A O 1
ATOM 2665 N N . ASP A 1 326 ? 27.002 -1.038 -9.726 1.00 93.81 326 ASP A N 1
ATOM 2666 C CA . ASP A 1 326 ? 27.303 -2.441 -9.439 1.00 93.81 326 ASP A CA 1
ATOM 2667 C C . ASP A 1 326 ? 26.135 -3.066 -8.655 1.00 93.81 326 ASP A C 1
ATOM 2669 O O . ASP A 1 326 ? 25.895 -2.648 -7.515 1.00 93.81 326 ASP A O 1
ATOM 2673 N N . PRO A 1 327 ? 25.433 -4.078 -9.205 1.00 93.88 327 PRO A N 1
ATOM 2674 C CA . PRO A 1 327 ? 24.311 -4.723 -8.529 1.00 93.88 327 PRO A CA 1
ATOM 2675 C C . PRO A 1 327 ? 24.679 -5.297 -7.156 1.00 93.88 327 PRO A C 1
ATOM 2677 O O . PRO A 1 327 ? 23.842 -5.306 -6.258 1.00 93.88 327 PRO A O 1
ATOM 2680 N N . LYS A 1 328 ? 25.934 -5.728 -6.955 1.00 93.00 328 LYS A N 1
ATOM 2681 C CA . LYS A 1 328 ? 26.403 -6.294 -5.677 1.00 93.00 328 LYS A CA 1
ATOM 2682 C C . LYS A 1 328 ? 26.557 -5.250 -4.573 1.00 93.00 328 LYS A C 1
ATOM 2684 O O . LYS A 1 328 ? 26.587 -5.613 -3.401 1.00 93.00 328 LYS A O 1
ATOM 2689 N N . LYS A 1 329 ? 26.673 -3.970 -4.936 1.00 95.75 329 LYS A N 1
ATOM 2690 C CA . LYS A 1 329 ? 26.765 -2.852 -3.986 1.00 95.75 329 LYS A CA 1
ATOM 2691 C C . LYS A 1 329 ? 25.401 -2.279 -3.615 1.00 95.75 329 LYS A C 1
ATOM 2693 O O . LYS A 1 329 ? 25.332 -1.463 -2.702 1.00 95.75 329 LYS A O 1
ATOM 2698 N N . ARG A 1 330 ? 24.329 -2.681 -4.310 1.00 97.00 330 ARG A N 1
ATOM 2699 C CA . ARG A 1 330 ? 22.972 -2.226 -3.997 1.00 97.00 330 ARG A CA 1
ATOM 2700 C C . ARG A 1 330 ? 22.528 -2.780 -2.657 1.00 97.00 330 ARG A C 1
ATOM 2702 O O . ARG A 1 330 ? 22.701 -3.964 -2.369 1.00 97.00 330 ARG A O 1
ATOM 2709 N N . MET A 1 331 ? 21.898 -1.923 -1.867 1.00 97.06 331 MET A N 1
ATOM 2710 C CA . MET A 1 331 ? 21.289 -2.302 -0.603 1.00 97.06 331 MET A CA 1
ATOM 2711 C C . MET A 1 331 ? 20.249 -3.421 -0.818 1.00 97.06 331 MET A C 1
ATOM 2713 O O . MET A 1 331 ? 19.364 -3.288 -1.668 1.00 97.06 331 MET A O 1
ATOM 2717 N N . PRO A 1 332 ? 20.337 -4.539 -0.076 1.00 95.19 332 PRO A N 1
ATOM 2718 C CA . PRO A 1 332 ? 19.298 -5.568 -0.068 1.00 95.19 332 PRO A CA 1
ATOM 2719 C C . PRO A 1 332 ? 17.963 -5.039 0.479 1.00 95.19 332 PRO A C 1
ATOM 2721 O O . PRO A 1 332 ? 17.964 -4.166 1.347 1.00 95.19 332 PRO A O 1
ATOM 2724 N N . LEU A 1 333 ? 16.826 -5.602 0.050 1.00 93.12 333 LEU A N 1
ATOM 2725 C CA . LEU A 1 333 ? 15.490 -5.176 0.512 1.00 93.12 333 LEU A CA 1
ATOM 2726 C C . LEU A 1 333 ? 15.313 -5.295 2.033 1.00 93.12 333 LEU A C 1
ATOM 2728 O O . LEU A 1 333 ? 14.782 -4.381 2.658 1.00 93.12 333 LEU A O 1
ATOM 2732 N N . VAL A 1 334 ? 15.849 -6.352 2.651 1.00 88.94 334 VAL A N 1
ATOM 2733 C CA . VAL A 1 334 ? 15.863 -6.507 4.119 1.00 88.94 334 VAL A CA 1
ATOM 2734 C C . VAL A 1 334 ? 16.569 -5.335 4.818 1.00 88.94 334 VAL A C 1
ATOM 2736 O O . VAL A 1 334 ? 16.092 -4.817 5.827 1.00 88.94 334 VAL A O 1
ATOM 2739 N N . ASN A 1 335 ? 17.652 -4.824 4.226 1.00 93.38 335 ASN A N 1
ATOM 2740 C CA . ASN A 1 335 ? 18.362 -3.654 4.741 1.00 93.38 335 ASN A CA 1
ATOM 2741 C C . ASN A 1 335 ? 17.620 -2.351 4.419 1.00 93.38 335 ASN A C 1
ATOM 2743 O O . ASN A 1 335 ? 17.725 -1.398 5.186 1.00 93.38 335 ASN A O 1
ATOM 2747 N N . CYS A 1 336 ? 16.843 -2.306 3.330 1.00 94.06 336 CYS A N 1
ATOM 2748 C CA . CYS A 1 336 ? 15.952 -1.181 3.044 1.00 94.06 336 CYS A CA 1
ATOM 2749 C C . CYS A 1 336 ? 14.927 -1.030 4.164 1.00 94.06 336 CYS A C 1
ATOM 2751 O O . CYS A 1 336 ? 14.791 0.057 4.717 1.00 94.06 336 CYS A O 1
ATOM 2753 N N . ILE A 1 337 ? 14.259 -2.132 4.528 1.00 87.56 337 ILE A N 1
ATOM 2754 C CA . ILE A 1 337 ? 13.272 -2.192 5.614 1.00 87.56 337 ILE A CA 1
ATOM 2755 C C . ILE A 1 337 ? 13.887 -1.660 6.912 1.00 87.56 337 ILE A C 1
ATOM 2757 O O . ILE A 1 337 ? 13.244 -0.869 7.593 1.00 87.56 337 ILE A O 1
ATOM 2761 N N . ALA A 1 338 ? 15.133 -2.024 7.228 1.00 87.31 338 ALA A N 1
ATOM 2762 C CA . ALA A 1 338 ? 15.848 -1.567 8.422 1.00 87.31 338 ALA A CA 1
ATOM 2763 C C . ALA A 1 338 ? 16.446 -0.146 8.324 1.00 87.31 338 ALA A C 1
ATOM 2765 O O . ALA A 1 338 ? 16.939 0.372 9.323 1.00 87.31 338 ALA A O 1
ATOM 2766 N N . HIS A 1 339 ? 16.419 0.499 7.156 1.00 93.56 339 HIS A N 1
ATOM 2767 C CA . HIS A 1 339 ? 17.083 1.783 6.944 1.00 93.56 339 HIS A CA 1
ATOM 2768 C C . HIS A 1 339 ? 16.415 2.921 7.730 1.00 93.56 339 HIS A C 1
ATOM 2770 O O . HIS A 1 339 ? 15.188 3.040 7.741 1.00 93.56 339 HIS A O 1
ATOM 2776 N N . ASP A 1 340 ? 17.223 3.828 8.290 1.00 88.38 340 ASP A N 1
ATOM 2777 C CA . ASP A 1 340 ? 16.774 4.946 9.134 1.00 88.38 340 ASP A CA 1
ATOM 2778 C C . ASP A 1 340 ? 15.641 5.765 8.508 1.00 88.38 340 ASP A C 1
ATOM 2780 O O . ASP A 1 340 ? 14.689 6.134 9.190 1.00 88.38 340 ASP A O 1
ATOM 2784 N N . TRP A 1 341 ? 15.722 6.044 7.202 1.00 93.69 341 TRP A N 1
ATOM 2785 C CA . TRP A 1 341 ? 14.678 6.786 6.488 1.00 93.69 341 TRP A CA 1
ATOM 2786 C C . TRP A 1 341 ? 13.313 6.088 6.548 1.00 93.69 341 TRP A C 1
ATOM 2788 O O . TRP A 1 341 ? 12.324 6.749 6.863 1.00 93.69 341 TRP A O 1
ATOM 2798 N N . LEU A 1 342 ? 13.256 4.771 6.315 1.00 89.31 342 LEU A N 1
ATOM 2799 C CA . LEU A 1 342 ? 12.007 4.014 6.420 1.00 89.31 342 LEU A CA 1
ATOM 2800 C C . LEU A 1 342 ? 11.584 3.858 7.875 1.00 89.31 342 LEU A C 1
ATOM 2802 O O . LEU A 1 342 ? 10.438 4.134 8.206 1.00 89.31 342 LEU A O 1
ATOM 2806 N N . GLN A 1 343 ? 12.509 3.500 8.763 1.00 82.06 343 GLN A N 1
ATOM 2807 C CA . GLN A 1 343 ? 12.213 3.320 10.184 1.00 82.06 343 GLN A CA 1
ATOM 2808 C C . GLN A 1 343 ? 11.643 4.584 10.833 1.00 82.06 343 GLN A C 1
ATOM 2810 O O . GLN A 1 343 ? 10.757 4.483 11.680 1.00 82.06 343 GLN A O 1
ATOM 2815 N N . LYS A 1 344 ? 12.126 5.759 10.410 1.00 77.06 344 LYS A N 1
ATOM 2816 C CA . LYS A 1 344 ? 11.692 7.078 10.878 1.00 77.06 344 LYS A CA 1
ATOM 2817 C C . LYS A 1 344 ? 10.356 7.533 10.318 1.00 77.06 344 LYS A C 1
ATOM 2819 O O . LYS A 1 344 ? 9.596 8.180 11.034 1.00 77.06 344 LYS A O 1
ATOM 2824 N N . ASN A 1 345 ? 10.117 7.276 9.037 1.00 73.94 345 ASN A N 1
ATOM 2825 C CA . ASN A 1 345 ? 9.048 7.945 8.308 1.00 73.94 345 ASN A CA 1
ATOM 2826 C C . ASN A 1 345 ? 7.903 7.015 7.910 1.00 73.94 345 ASN A C 1
ATOM 2828 O O . ASN A 1 345 ? 6.796 7.506 7.735 1.00 73.94 345 ASN A O 1
ATOM 2832 N N . ALA A 1 346 ? 8.126 5.710 7.757 1.00 75.62 346 ALA A N 1
ATOM 2833 C CA . ALA A 1 346 ? 7.076 4.800 7.323 1.00 75.62 346 ALA A CA 1
ATOM 2834 C C . ALA A 1 346 ? 6.003 4.635 8.408 1.00 75.62 346 ALA A C 1
ATOM 2836 O O . ALA A 1 346 ? 6.299 4.379 9.577 1.00 75.62 346 ALA A O 1
ATOM 2837 N N . TYR A 1 347 ? 4.738 4.719 7.999 1.00 64.56 347 TYR A N 1
ATOM 2838 C CA . TYR A 1 347 ? 3.615 4.210 8.763 1.00 64.56 347 TYR A CA 1
ATOM 2839 C C . TYR A 1 347 ? 3.785 2.697 8.887 1.00 64.56 347 TYR A C 1
ATOM 2841 O O . TYR A 1 347 ? 3.464 1.947 7.970 1.00 64.56 347 TYR A O 1
ATOM 2849 N N . LYS A 1 348 ? 4.281 2.250 10.040 1.00 57.28 348 LYS A N 1
ATOM 2850 C CA . LYS A 1 348 ? 4.349 0.826 10.391 1.00 57.28 348 LYS A CA 1
ATOM 2851 C C . LYS A 1 348 ? 2.972 0.245 10.727 1.00 57.28 348 LYS A C 1
ATOM 2853 O O . LYS A 1 348 ? 2.878 -0.868 11.208 1.00 57.28 348 LYS A O 1
ATOM 2858 N N . TYR A 1 349 ? 1.889 0.991 10.541 1.00 48.66 349 TYR A N 1
ATOM 2859 C CA . TYR A 1 349 ? 0.559 0.508 10.878 1.00 48.66 349 TYR A CA 1
ATOM 2860 C C . TYR A 1 349 ? 0.087 -0.555 9.906 1.00 48.66 349 TYR A C 1
ATOM 2862 O O . TYR A 1 349 ? 0.191 -0.386 8.694 1.00 48.66 349 TYR A O 1
ATOM 2870 N N . LEU A 1 350 ? -0.583 -1.564 10.454 1.00 44.44 350 LEU A N 1
ATOM 2871 C CA . LEU A 1 350 ? -1.391 -2.508 9.689 1.00 44.44 350 LEU A CA 1
ATOM 2872 C C . LEU A 1 350 ? -2.503 -1.789 8.889 1.00 44.44 350 LEU A C 1
ATOM 2874 O O . LEU A 1 350 ? -2.951 -2.283 7.851 1.00 44.44 350 LEU A O 1
ATOM 2878 N N . PHE A 1 351 ? -2.944 -0.612 9.370 1.00 49.72 351 PHE A N 1
ATOM 2879 C CA . PHE A 1 351 ? -4.176 0.047 8.933 1.00 49.72 351 PHE A CA 1
ATOM 2880 C C . PHE A 1 351 ? -4.069 1.556 8.601 1.00 49.72 351 PHE A C 1
ATOM 2882 O O . PHE A 1 351 ? -4.779 2.035 7.722 1.00 49.72 351 PHE A O 1
ATOM 2889 N N . GLY A 1 352 ? -3.166 2.317 9.225 1.00 53.66 352 GLY A N 1
ATOM 2890 C CA . GLY A 1 352 ? -3.039 3.766 9.006 1.00 53.66 352 GLY A CA 1
ATOM 2891 C C . GLY A 1 352 ? -4.172 4.585 9.655 1.00 53.66 352 GLY A C 1
ATOM 2892 O O . GLY A 1 352 ? -5.235 4.047 9.960 1.00 53.66 352 GLY A O 1
ATOM 2893 N N . PRO A 1 353 ? -3.992 5.905 9.866 1.00 55.00 353 PRO A N 1
ATOM 2894 C CA . PRO A 1 353 ? -4.887 6.713 10.705 1.00 55.00 353 PRO A CA 1
ATOM 2895 C C . PRO A 1 353 ? -6.349 6.737 10.238 1.00 55.00 353 PRO A C 1
ATOM 2897 O O . PRO A 1 353 ? -7.252 6.823 11.066 1.00 55.00 353 PRO A O 1
ATOM 2900 N N . TYR A 1 354 ? -6.599 6.622 8.931 1.00 60.88 354 TYR A N 1
ATOM 2901 C CA . TYR A 1 354 ? -7.952 6.607 8.363 1.00 60.88 354 TYR A CA 1
ATOM 2902 C C . TYR A 1 354 ? -8.689 5.305 8.649 1.00 60.88 354 TYR A C 1
ATOM 2904 O O . TYR A 1 354 ? -9.864 5.314 9.014 1.00 60.88 354 TYR A O 1
ATOM 2912 N N . LYS A 1 355 ? -8.009 4.165 8.520 1.00 66.75 355 LYS A N 1
ATOM 2913 C CA . LYS A 1 355 ? -8.621 2.868 8.800 1.00 66.75 355 LYS A CA 1
ATOM 2914 C C . LYS A 1 355 ? -8.767 2.651 10.299 1.00 66.75 355 LYS A C 1
ATOM 2916 O O . LYS A 1 355 ? -9.829 2.206 10.716 1.00 66.75 355 LYS A O 1
ATOM 2921 N N . SER A 1 356 ? -7.788 3.076 11.101 1.00 74.31 356 SER A N 1
ATOM 2922 C CA . SER A 1 356 ? -7.915 3.107 12.561 1.00 74.31 356 SER A CA 1
ATOM 2923 C C . SER A 1 356 ? -9.136 3.936 12.966 1.00 74.31 356 SER A C 1
ATOM 2925 O O . SER A 1 356 ? -10.016 3.420 13.645 1.00 74.31 356 SER A O 1
ATOM 2927 N N . ALA A 1 357 ? -9.286 5.163 12.445 1.00 76.81 357 ALA A N 1
ATOM 2928 C CA . ALA A 1 357 ? -10.477 5.982 12.684 1.00 76.81 357 ALA A CA 1
ATOM 2929 C C . ALA A 1 357 ? -11.777 5.312 12.196 1.00 76.81 357 ALA A C 1
ATOM 2931 O O . ALA A 1 357 ? -12.789 5.368 12.886 1.00 76.81 357 ALA A O 1
ATOM 2932 N N . SER A 1 358 ? -11.765 4.642 11.040 1.00 72.12 358 SER A N 1
ATOM 2933 C CA . SER A 1 358 ? -12.940 3.940 10.491 1.00 72.12 358 SER A CA 1
ATOM 2934 C C . SER A 1 358 ? -13.379 2.756 11.348 1.00 72.12 358 SER A C 1
ATOM 2936 O O . SER A 1 358 ? -14.574 2.543 11.541 1.00 72.12 358 SER A O 1
ATOM 2938 N N . TYR A 1 359 ? -12.429 1.990 11.879 1.00 79.50 359 TYR A N 1
ATOM 2939 C CA . TYR A 1 359 ? -12.714 0.892 12.795 1.00 79.50 359 TYR A CA 1
ATOM 2940 C C . TYR A 1 359 ? -13.194 1.401 14.143 1.00 79.50 359 TYR A C 1
ATOM 2942 O O . TYR A 1 359 ? -14.225 0.941 14.616 1.00 79.50 359 TYR A O 1
ATOM 2950 N N . ILE A 1 360 ? -12.539 2.416 14.706 1.00 87.94 360 ILE A N 1
ATOM 2951 C CA . ILE A 1 360 ? -12.985 3.057 15.947 1.00 87.94 360 ILE A CA 1
ATOM 2952 C C . ILE A 1 360 ? -14.409 3.598 15.782 1.00 87.94 360 ILE A C 1
ATOM 2954 O O . ILE A 1 360 ? -15.250 3.373 16.644 1.00 87.94 360 ILE A O 1
ATOM 2958 N N . TYR A 1 361 ? -14.721 4.236 14.651 1.00 85.38 361 TYR A N 1
ATOM 2959 C CA . TYR A 1 361 ? -16.067 4.721 14.351 1.00 85.38 361 TYR A CA 1
ATOM 2960 C C . TYR A 1 361 ? -17.110 3.597 14.344 1.00 85.38 361 TYR A C 1
ATOM 2962 O O . TYR A 1 361 ? -18.163 3.731 14.967 1.00 85.38 361 TYR A O 1
ATOM 2970 N N . GLN A 1 362 ? -16.815 2.478 13.676 1.00 83.62 362 GLN A N 1
ATOM 2971 C CA . GLN A 1 362 ? -17.707 1.315 13.632 1.00 83.62 362 GLN A CA 1
ATOM 2972 C C . GLN A 1 362 ? -17.847 0.634 15.000 1.00 83.62 362 GLN A C 1
ATOM 2974 O O . GLN A 1 362 ? -18.957 0.259 15.374 1.00 83.62 362 GLN A O 1
ATOM 2979 N N . ILE A 1 363 ? -16.761 0.537 15.772 1.00 89.56 363 ILE A N 1
ATOM 2980 C CA . ILE A 1 363 ? -16.775 0.039 17.154 1.00 89.56 363 ILE A CA 1
ATOM 2981 C C . ILE A 1 363 ? -17.679 0.923 18.016 1.00 89.56 363 ILE A C 1
ATOM 2983 O O . ILE A 1 363 ? -18.539 0.399 18.720 1.00 89.56 363 ILE A O 1
ATOM 2987 N N . CYS A 1 364 ? -17.541 2.253 17.937 1.00 91.88 364 CYS A N 1
ATOM 2988 C CA . CYS A 1 364 ? -18.386 3.168 18.700 1.00 91.88 364 CYS A CA 1
ATOM 2989 C C . CYS A 1 364 ? -19.873 2.982 18.374 1.00 91.88 364 CYS A C 1
ATOM 2991 O O . CYS A 1 364 ? -20.680 2.949 19.297 1.00 91.88 364 CYS A O 1
ATOM 2993 N N . HIS A 1 365 ? -20.236 2.824 17.095 1.00 87.88 365 HIS A N 1
ATOM 2994 C CA . HIS A 1 365 ? -21.621 2.543 16.683 1.00 87.88 365 HIS A CA 1
ATOM 2995 C C . HIS A 1 365 ? -22.131 1.195 17.194 1.00 87.88 365 HIS A C 1
ATOM 2997 O O . HIS A 1 365 ? -23.237 1.110 17.722 1.00 87.88 365 HIS A O 1
ATOM 3003 N N . ALA A 1 366 ? -21.331 0.135 17.063 1.00 87.62 366 ALA A N 1
ATOM 3004 C CA . ALA A 1 366 ? -21.720 -1.197 17.515 1.00 87.62 366 ALA A CA 1
ATOM 3005 C C . ALA A 1 366 ? -21.920 -1.249 19.039 1.00 87.62 366 ALA A C 1
ATOM 3007 O O . ALA A 1 366 ? -22.889 -1.842 19.519 1.00 87.62 366 ALA A O 1
ATOM 3008 N N . LEU A 1 367 ? -21.036 -0.597 19.800 1.00 91.00 367 LEU A N 1
ATOM 3009 C CA . LEU A 1 367 ? -21.153 -0.496 21.252 1.00 91.00 367 LEU A CA 1
ATOM 3010 C C . LEU A 1 367 ? -22.322 0.396 21.680 1.00 91.00 367 LEU A C 1
ATOM 3012 O O . LEU A 1 367 ? -23.030 0.024 22.609 1.00 91.00 367 LEU A O 1
ATOM 3016 N N . GLU A 1 368 ? -22.577 1.516 20.996 1.00 90.38 368 GLU A N 1
ATOM 3017 C CA . GLU A 1 368 ? -23.746 2.366 21.266 1.00 90.38 368 GLU A CA 1
ATOM 3018 C C . GLU A 1 368 ? -25.043 1.560 21.120 1.00 90.38 368 GLU A C 1
ATOM 3020 O O . GLU A 1 368 ? -25.875 1.548 22.033 1.00 90.38 368 GLU A O 1
ATOM 3025 N N . TYR A 1 369 ? -25.146 0.757 20.056 1.00 89.31 369 TYR A N 1
ATOM 3026 C CA . TYR A 1 369 ? -26.266 -0.156 19.877 1.00 89.31 369 TYR A CA 1
ATOM 3027 C C . TYR A 1 369 ? -26.355 -1.191 21.010 1.00 89.31 369 TYR A C 1
ATOM 3029 O O . TYR A 1 369 ? -27.440 -1.399 21.558 1.00 89.31 369 TYR A O 1
ATOM 3037 N N . CYS A 1 370 ? -25.244 -1.818 21.411 1.00 88.38 370 CYS A N 1
ATOM 3038 C CA . CYS A 1 370 ? -25.228 -2.762 22.538 1.00 88.38 370 CYS A CA 1
ATOM 3039 C C . CYS A 1 370 ? -25.705 -2.100 23.840 1.00 88.38 370 CYS A C 1
ATOM 3041 O O . CYS A 1 370 ? -26.570 -2.641 24.537 1.00 88.38 370 CYS A O 1
ATOM 3043 N N . HIS A 1 371 ? -25.213 -0.895 24.131 1.00 90.81 371 HIS A N 1
ATOM 3044 C CA . HIS A 1 371 ? -25.584 -0.116 25.312 1.00 90.81 371 HIS A CA 1
ATOM 3045 C C . HIS A 1 371 ? -27.069 0.270 25.278 1.00 90.81 371 HIS A C 1
ATOM 3047 O O . HIS A 1 371 ? -27.740 0.165 26.306 1.00 90.81 371 HIS A O 1
ATOM 3053 N N . SER A 1 372 ? -27.629 0.585 24.101 1.00 88.00 372 SER A N 1
ATOM 3054 C CA . SER A 1 372 ? -29.074 0.824 23.912 1.00 88.00 372 SER A CA 1
ATOM 3055 C C . SER A 1 372 ? -29.939 -0.402 24.251 1.00 88.00 372 SER A C 1
ATOM 3057 O O . SER A 1 372 ? -31.111 -0.274 24.609 1.00 88.00 372 SER A O 1
ATOM 3059 N N . LYS A 1 373 ? -29.360 -1.609 24.176 1.00 90.00 373 LYS A N 1
ATOM 3060 C CA . LYS A 1 373 ? -29.978 -2.882 24.589 1.00 90.00 373 LYS A CA 1
ATOM 3061 C C . LYS A 1 373 ? -29.602 -3.299 26.014 1.00 90.00 373 LYS A C 1
ATOM 3063 O O . LYS A 1 373 ? -29.919 -4.418 26.428 1.00 90.00 373 LYS A O 1
ATOM 3068 N N . SER A 1 374 ? -28.958 -2.400 26.761 1.00 89.38 374 SER A N 1
ATOM 3069 C CA . SER A 1 374 ? -28.461 -2.612 28.121 1.00 89.38 374 SER A CA 1
ATOM 3070 C C . SER A 1 374 ? -27.398 -3.712 28.219 1.00 89.38 374 SER A C 1
ATOM 3072 O O . SER A 1 374 ? -27.304 -4.374 29.248 1.00 89.38 374 SER A O 1
ATOM 3074 N N . ILE A 1 375 ? -26.612 -3.929 27.161 1.00 89.88 375 ILE A N 1
ATOM 3075 C CA . ILE A 1 375 ? -25.523 -4.914 27.109 1.00 89.88 375 ILE A CA 1
ATOM 3076 C C . ILE A 1 375 ? -24.184 -4.188 27.265 1.00 89.88 375 ILE A C 1
ATOM 3078 O O . ILE A 1 375 ? -23.938 -3.235 26.537 1.00 89.88 375 ILE A O 1
ATOM 3082 N N . ILE A 1 376 ? -23.323 -4.651 28.176 1.00 91.31 376 ILE A N 1
ATOM 3083 C CA . ILE A 1 376 ? -21.918 -4.216 28.303 1.00 91.31 376 ILE A CA 1
ATOM 3084 C C . ILE A 1 376 ? -21.020 -5.342 27.785 1.00 91.31 376 ILE A C 1
ATOM 3086 O O . ILE A 1 376 ? -21.212 -6.484 28.214 1.00 91.31 376 ILE A O 1
ATOM 3090 N N . HIS A 1 377 ? -20.052 -5.040 26.914 1.00 91.31 377 HIS A N 1
ATOM 3091 C CA . HIS A 1 377 ? -19.209 -6.053 26.265 1.00 91.31 377 HIS A CA 1
ATOM 3092 C C . HIS A 1 377 ? -18.154 -6.646 27.212 1.00 91.31 377 HIS A C 1
ATOM 3094 O O . HIS A 1 377 ? -18.083 -7.864 27.368 1.00 91.31 377 HIS A O 1
ATOM 3100 N N . ARG A 1 378 ? -17.374 -5.785 27.887 1.00 88.38 378 ARG A N 1
ATOM 3101 C CA . ARG A 1 378 ? -16.352 -6.105 28.915 1.00 88.38 378 ARG A CA 1
ATOM 3102 C C . ARG A 1 378 ? -15.099 -6.882 28.486 1.00 88.38 378 ARG A C 1
ATOM 3104 O O . ARG A 1 378 ? -14.152 -6.907 29.261 1.00 88.38 378 ARG A O 1
ATOM 3111 N N . ASP A 1 379 ? -15.054 -7.475 27.297 1.00 88.06 379 ASP A N 1
ATOM 3112 C CA . ASP A 1 379 ? -13.831 -8.104 26.755 1.00 88.06 379 ASP A CA 1
ATOM 3113 C C . ASP A 1 379 ? -13.598 -7.718 25.291 1.00 88.06 379 ASP A C 1
ATOM 3115 O O . ASP A 1 379 ? -13.492 -8.558 24.403 1.00 88.06 379 ASP A O 1
ATOM 3119 N N . LEU A 1 380 ? -13.637 -6.417 25.009 1.00 85.06 380 LEU A N 1
ATOM 3120 C CA . LEU A 1 380 ? -13.349 -5.930 23.668 1.00 85.06 380 LEU A CA 1
ATOM 3121 C C . LEU A 1 380 ? -11.825 -5.810 23.486 1.00 85.06 380 LEU A C 1
ATOM 3123 O O . LEU A 1 380 ? -11.143 -5.199 24.305 1.00 85.06 380 LEU A O 1
ATOM 3127 N N . LYS A 1 381 ? -11.317 -6.435 22.426 1.00 81.88 381 LYS A N 1
ATOM 3128 C CA . LYS A 1 381 ? -9.899 -6.555 22.061 1.00 81.88 381 LYS A CA 1
ATOM 3129 C C . LYS A 1 381 ? -9.787 -6.930 20.577 1.00 81.88 381 LYS A C 1
ATOM 3131 O O . LYS A 1 381 ? -10.800 -7.375 20.024 1.00 81.88 381 LYS A O 1
ATOM 3136 N N . PRO A 1 382 ? -8.626 -6.766 19.922 1.00 75.81 382 PRO A N 1
ATOM 3137 C CA . PRO A 1 382 ? -8.449 -7.082 18.507 1.00 75.81 382 PRO A CA 1
ATOM 3138 C C . PRO A 1 382 ? -8.939 -8.483 18.116 1.00 75.81 382 PRO A C 1
ATOM 3140 O O . PRO A 1 382 ? -9.614 -8.621 17.103 1.00 75.81 382 PRO A O 1
ATOM 3143 N N . GLU A 1 383 ? -8.716 -9.500 18.950 1.00 74.12 383 GLU A N 1
ATOM 3144 C CA . GLU A 1 383 ? -9.114 -10.892 18.683 1.00 74.12 383 GLU A CA 1
ATOM 3145 C C . GLU A 1 383 ? -10.638 -11.089 18.641 1.00 74.12 383 GLU A C 1
ATOM 3147 O O . GLU A 1 383 ? -11.139 -12.010 17.998 1.00 74.12 383 GLU A O 1
ATOM 3152 N N . ASN A 1 384 ? -11.385 -10.198 19.296 1.00 79.06 384 ASN A N 1
ATOM 3153 C CA . ASN A 1 384 ? -12.847 -10.217 19.360 1.00 79.06 384 ASN A CA 1
ATOM 3154 C C . ASN A 1 384 ? -13.479 -9.247 18.343 1.00 79.06 384 ASN A C 1
ATOM 3156 O O . ASN A 1 384 ? -14.672 -8.937 18.408 1.00 79.06 384 ASN A O 1
ATOM 3160 N N . ILE A 1 385 ? -12.687 -8.750 17.391 1.00 76.62 385 ILE A N 1
ATOM 3161 C CA . ILE A 1 385 ? -13.104 -7.820 16.347 1.00 76.62 385 ILE A CA 1
ATOM 3162 C C . ILE A 1 385 ? -12.867 -8.479 14.987 1.00 76.62 385 ILE A C 1
ATOM 3164 O O . ILE A 1 385 ? -11.740 -8.629 14.532 1.00 76.62 385 ILE A O 1
ATOM 3168 N N . LEU A 1 386 ? -13.950 -8.836 14.298 1.00 67.00 386 LEU A N 1
ATOM 3169 C CA . LEU A 1 386 ? -13.888 -9.443 12.969 1.00 67.00 386 LEU A CA 1
ATOM 3170 C C . LEU A 1 386 ? -14.106 -8.391 11.881 1.00 67.00 386 LEU A C 1
ATOM 3172 O O . LEU A 1 386 ? -14.844 -7.425 12.076 1.00 67.00 386 LEU A O 1
ATOM 3176 N N . VAL A 1 387 ? -13.519 -8.604 10.704 1.00 60.97 387 VAL A N 1
ATOM 3177 C CA . VAL A 1 387 ? -13.688 -7.725 9.538 1.00 60.97 387 VAL A CA 1
ATOM 3178 C C . VAL A 1 387 ? -14.205 -8.540 8.357 1.00 60.97 387 VAL A C 1
ATOM 3180 O O . VAL A 1 387 ? -13.611 -9.548 7.979 1.00 60.97 387 VAL A O 1
ATOM 3183 N N . ASP A 1 388 ? -15.326 -8.118 7.770 1.00 53.66 388 ASP A N 1
ATOM 3184 C CA . ASP A 1 388 ? -15.906 -8.798 6.613 1.00 53.66 388 ASP A CA 1
ATOM 3185 C C . ASP A 1 388 ? -15.197 -8.444 5.289 1.00 53.66 388 ASP A C 1
ATOM 3187 O O . ASP A 1 388 ? -14.312 -7.589 5.212 1.00 53.66 388 ASP A O 1
ATOM 3191 N N . CYS A 1 389 ? -15.580 -9.120 4.201 1.00 42.81 389 CYS A N 1
ATOM 3192 C CA . CYS A 1 389 ? -14.981 -8.901 2.879 1.00 42.81 389 CYS A CA 1
ATOM 3193 C C . CYS A 1 389 ? -15.198 -7.483 2.320 1.00 42.81 389 CYS A C 1
ATOM 3195 O O . CYS A 1 389 ? -14.447 -7.054 1.442 1.00 42.81 389 CYS A O 1
ATOM 3197 N N . CYS A 1 390 ? -16.179 -6.764 2.866 1.00 45.19 390 CYS A N 1
ATOM 3198 C CA . CYS A 1 390 ? -16.482 -5.367 2.610 1.00 45.19 390 CYS A CA 1
ATOM 3199 C C . CYS A 1 390 ? -15.876 -4.473 3.705 1.00 45.19 390 CYS A C 1
ATOM 3201 O O . CYS A 1 390 ? -16.383 -3.388 3.962 1.00 45.19 390 CYS A O 1
ATOM 3203 N N . GLY A 1 391 ? -14.824 -4.905 4.401 1.00 51.31 391 GLY A N 1
ATOM 3204 C CA . GLY A 1 391 ? -14.135 -4.090 5.397 1.00 51.31 391 GLY A CA 1
ATOM 3205 C C . GLY A 1 391 ? -14.999 -3.655 6.585 1.00 51.31 391 GLY A C 1
ATOM 3206 O O . GLY A 1 391 ? -14.541 -2.823 7.363 1.00 51.31 391 GLY A O 1
ATOM 3207 N N . ASN A 1 392 ? -16.228 -4.155 6.750 1.00 63.22 392 ASN A N 1
ATOM 3208 C CA . ASN A 1 392 ? -17.056 -3.757 7.881 1.00 63.22 392 ASN A CA 1
ATOM 3209 C C . ASN A 1 392 ? -16.708 -4.595 9.100 1.00 63.22 392 ASN A C 1
ATOM 3211 O O . ASN A 1 392 ? -16.508 -5.808 9.022 1.00 63.22 392 ASN A O 1
ATOM 3215 N N . LEU A 1 393 ? -16.685 -3.923 10.237 1.00 76.81 393 LEU A N 1
ATOM 3216 C CA . LEU A 1 393 ? -16.328 -4.489 11.517 1.00 76.81 393 LEU A CA 1
ATOM 3217 C C . LEU A 1 393 ? -17.538 -5.180 12.154 1.00 76.81 393 LEU A C 1
ATOM 3219 O O . LEU A 1 393 ? -18.661 -4.669 12.116 1.00 76.81 393 LEU A O 1
ATOM 3223 N N . LYS A 1 394 ? -17.304 -6.341 12.762 1.00 73.69 394 LYS A N 1
ATOM 3224 C CA . LYS A 1 394 ? -18.272 -7.093 13.560 1.00 73.69 394 LYS A CA 1
ATOM 3225 C C . LYS A 1 394 ? -17.664 -7.363 14.931 1.00 73.69 394 LYS A C 1
ATOM 3227 O O . LYS A 1 394 ? -16.564 -7.898 15.020 1.00 73.69 394 LYS A O 1
ATOM 3232 N N . LEU A 1 395 ? -18.390 -7.003 15.986 1.00 82.31 395 LEU A N 1
ATOM 3233 C CA . LEU A 1 395 ? -18.034 -7.421 17.340 1.00 82.31 395 LEU A CA 1
ATOM 3234 C C . LEU A 1 395 ? -18.349 -8.908 17.499 1.00 82.31 395 LEU A C 1
ATOM 3236 O O . LEU A 1 395 ? -19.428 -9.358 17.101 1.00 82.31 395 LEU A O 1
ATOM 3240 N N . ALA A 1 396 ? -17.405 -9.650 18.056 1.00 79.12 396 ALA A N 1
ATOM 3241 C CA . ALA A 1 396 ? -17.508 -11.068 18.343 1.00 79.12 396 ALA A CA 1
ATOM 3242 C C . ALA A 1 396 ? -17.242 -11.331 19.831 1.00 79.12 396 ALA A C 1
ATOM 3244 O O . ALA A 1 396 ? -16.831 -10.442 20.563 1.00 79.12 396 ALA A O 1
ATOM 3245 N N . ASP A 1 397 ? -17.503 -12.568 20.251 1.00 80.00 397 ASP A N 1
ATOM 3246 C CA . ASP A 1 397 ? -17.304 -13.064 21.616 1.00 80.00 397 ASP A CA 1
ATOM 3247 C C . ASP A 1 397 ? -17.959 -12.224 22.732 1.00 80.00 397 ASP A C 1
ATOM 3249 O O . ASP A 1 397 ? -17.344 -11.440 23.454 1.00 80.00 397 ASP A O 1
ATOM 3253 N N . PHE A 1 398 ? -19.250 -12.485 22.934 1.00 87.50 398 PHE A N 1
ATOM 3254 C CA . PH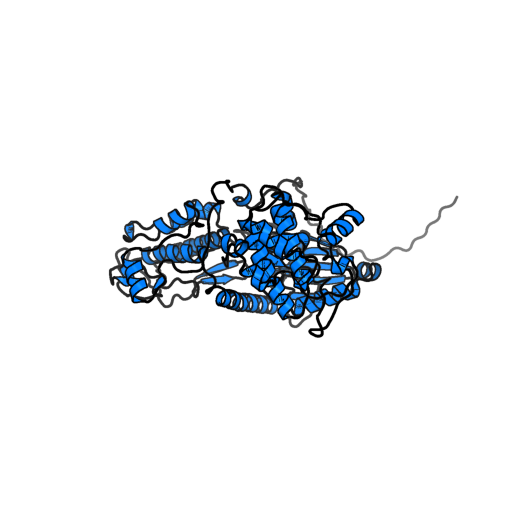E A 1 398 ? -20.034 -11.928 24.036 1.00 87.50 398 PHE A CA 1
ATOM 3255 C C . PHE A 1 398 ? -19.966 -12.800 25.306 1.00 87.50 398 PHE A C 1
ATOM 3257 O O . PHE A 1 398 ? -20.808 -12.648 26.195 1.00 87.50 398 PHE A O 1
ATOM 3264 N N . GLY A 1 399 ? -19.000 -13.723 25.420 1.00 79.38 399 GLY A N 1
ATOM 3265 C CA . GLY A 1 399 ? -18.897 -14.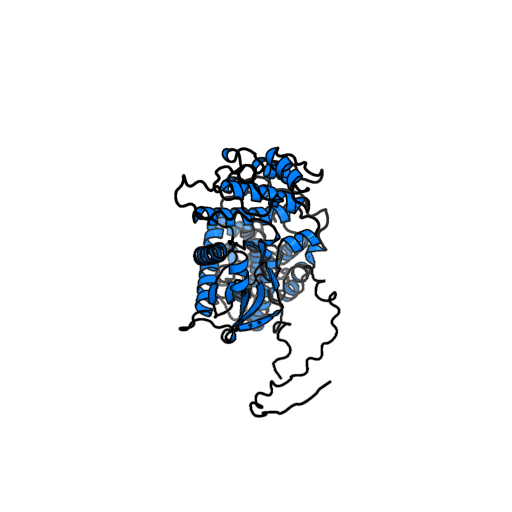665 26.543 1.00 79.38 399 GLY A CA 1
ATOM 3266 C C . GLY A 1 399 ? -18.750 -13.982 27.907 1.00 79.38 399 GLY A C 1
ATOM 3267 O O . GLY A 1 399 ? -19.281 -14.461 28.909 1.00 79.38 399 GLY A O 1
ATOM 3268 N N . TRP A 1 400 ? -18.113 -12.809 27.931 1.00 81.12 400 TRP A N 1
ATOM 3269 C CA . TRP A 1 400 ? -17.982 -11.963 29.120 1.00 81.12 400 TRP A CA 1
ATOM 3270 C C . TRP A 1 400 ? -19.000 -10.827 29.183 1.00 81.12 400 TRP A C 1
ATOM 3272 O O . TRP A 1 400 ? -18.950 -10.019 30.110 1.00 81.12 400 TRP A O 1
ATOM 3282 N N . SER A 1 401 ? -19.953 -10.739 28.259 1.00 84.69 401 SER A N 1
ATOM 3283 C CA . SER A 1 401 ? -20.940 -9.660 28.274 1.00 84.69 401 SER A CA 1
ATOM 3284 C C . SER A 1 401 ? -21.941 -9.800 29.424 1.00 84.69 401 SER A C 1
ATOM 3286 O O . SER A 1 401 ? -22.180 -10.884 29.954 1.00 84.69 401 SER A O 1
ATOM 3288 N N . THR A 1 402 ? -22.540 -8.686 29.844 1.00 86.44 402 THR A N 1
ATOM 3289 C CA . THR A 1 402 ? -23.608 -8.689 30.858 1.00 86.44 402 THR A CA 1
ATOM 3290 C C . THR A 1 402 ? -24.751 -7.775 30.461 1.00 86.44 402 THR A C 1
ATOM 3292 O O . THR A 1 402 ? -24.544 -6.762 29.792 1.00 86.44 402 THR A O 1
ATOM 3295 N N . LYS A 1 403 ? -25.962 -8.124 30.902 1.00 85.06 403 LYS A N 1
ATOM 3296 C CA . LYS A 1 403 ? -27.155 -7.305 30.712 1.00 85.06 403 LYS A CA 1
ATOM 3297 C C . LYS A 1 403 ? -27.478 -6.539 31.990 1.00 85.06 403 LYS A C 1
ATOM 3299 O O . LYS A 1 403 ? -27.790 -7.138 33.020 1.00 85.06 403 LYS A O 1
ATOM 3304 N N . ILE A 1 404 ? -27.461 -5.216 31.908 1.00 78.56 404 ILE A N 1
ATOM 3305 C CA . ILE A 1 404 ? -27.930 -4.328 32.969 1.00 78.56 404 ILE A CA 1
ATOM 3306 C C . ILE A 1 404 ? -29.459 -4.456 33.048 1.00 78.56 404 ILE A C 1
ATOM 3308 O O . ILE A 1 404 ? -30.159 -4.226 32.064 1.00 78.56 404 ILE A O 1
ATOM 3312 N N . ARG A 1 405 ? -29.989 -4.851 34.212 1.00 73.88 405 ARG A N 1
ATOM 3313 C CA . ARG A 1 405 ? -31.440 -5.037 34.416 1.00 73.88 405 ARG A CA 1
ATOM 3314 C C . ARG A 1 405 ? -32.163 -3.741 34.802 1.00 73.88 405 ARG A C 1
ATOM 3316 O O . ARG A 1 405 ? -33.315 -3.564 34.425 1.00 73.88 405 ARG A O 1
ATOM 3323 N N . HIS A 1 406 ? -31.478 -2.837 35.507 1.00 68.62 406 HIS A N 1
ATOM 3324 C CA . HIS A 1 406 ? -31.976 -1.518 35.923 1.00 68.62 406 HIS A CA 1
ATOM 3325 C C . HIS A 1 406 ? -30.878 -0.456 35.778 1.00 68.62 406 HIS A C 1
ATOM 3327 O O . HIS A 1 406 ? -29.715 -0.782 36.001 1.00 68.62 406 HIS A O 1
ATOM 3333 N N . ALA A 1 407 ? -31.229 0.797 35.470 1.00 62.75 407 ALA A N 1
ATOM 3334 C CA . ALA A 1 407 ? -30.269 1.881 35.205 1.00 62.75 407 ALA A CA 1
ATOM 3335 C C . ALA A 1 407 ? -29.239 2.112 36.335 1.00 62.75 407 ALA A C 1
ATOM 3337 O O . ALA A 1 407 ? -28.089 2.446 36.056 1.00 62.75 407 ALA A O 1
ATOM 3338 N N . ASP A 1 408 ? -29.616 1.840 37.587 1.00 68.31 408 ASP A N 1
ATOM 3339 C CA . ASP A 1 408 ? -28.743 1.989 38.761 1.00 68.31 408 ASP A CA 1
ATOM 3340 C C . ASP A 1 408 ? -27.926 0.725 39.092 1.00 68.31 408 ASP A C 1
ATOM 3342 O O . ASP A 1 408 ? -27.168 0.701 40.061 1.00 68.31 408 ASP A O 1
ATOM 3346 N N . THR A 1 409 ? -28.064 -0.352 38.307 1.00 75.88 409 THR A N 1
ATOM 3347 C CA . THR A 1 409 ? -27.339 -1.606 38.564 1.00 75.88 409 THR A CA 1
ATOM 3348 C C . THR A 1 409 ? -25.851 -1.402 38.299 1.00 75.88 409 THR A C 1
ATOM 3350 O O . THR A 1 409 ? -25.453 -0.976 37.213 1.00 75.88 409 THR A O 1
ATOM 3353 N N . MET A 1 410 ? -25.031 -1.748 39.287 1.00 79.38 410 MET A N 1
ATOM 3354 C CA . MET A 1 410 ? -23.573 -1.697 39.216 1.00 79.38 410 MET A CA 1
ATOM 3355 C C . MET A 1 410 ? -23.000 -3.112 39.141 1.00 79.38 410 MET A C 1
ATOM 3357 O O . MET A 1 410 ? -23.441 -4.000 39.870 1.00 79.38 410 MET A O 1
ATOM 3361 N N . ASN A 1 411 ? -21.997 -3.322 38.290 1.00 82.44 411 ASN A N 1
ATOM 3362 C CA . ASN A 1 411 ? -21.258 -4.582 38.211 1.00 82.44 411 ASN A CA 1
ATOM 3363 C C . ASN A 1 411 ? -19.987 -4.519 39.066 1.00 82.44 411 ASN A C 1
ATOM 3365 O O . ASN A 1 411 ? -19.418 -3.446 39.240 1.00 82.44 411 ASN A O 1
ATOM 3369 N N . THR A 1 412 ? -19.529 -5.665 39.574 1.00 82.62 412 THR A N 1
ATOM 3370 C CA . THR A 1 412 ? -18.296 -5.785 40.384 1.00 82.62 412 THR A CA 1
ATOM 3371 C C . THR A 1 412 ? -17.350 -6.886 39.901 1.00 82.62 412 THR A C 1
ATOM 3373 O O . THR A 1 412 ? -16.234 -7.003 40.399 1.00 82.62 412 THR A O 1
ATOM 3376 N N . THR A 1 413 ? -17.770 -7.707 38.934 1.00 83.94 413 THR A N 1
ATOM 3377 C CA . THR A 1 413 ? -16.967 -8.820 38.414 1.00 83.94 413 THR A CA 1
ATOM 3378 C C . THR A 1 413 ? -15.741 -8.297 37.672 1.00 83.94 413 THR A C 1
ATOM 3380 O O . THR A 1 413 ? -15.893 -7.565 36.694 1.00 83.94 413 THR A O 1
ATOM 3383 N N . ALA A 1 414 ? -14.544 -8.698 38.099 1.00 82.81 414 ALA A N 1
ATOM 3384 C CA . ALA A 1 414 ? -13.323 -8.482 37.333 1.00 82.81 414 ALA A CA 1
ATOM 3385 C C . ALA A 1 414 ? -13.217 -9.552 36.238 1.00 82.81 414 ALA A C 1
ATOM 3387 O O . ALA A 1 414 ? -13.086 -10.736 36.542 1.00 82.81 414 ALA A O 1
ATOM 3388 N N . CYS A 1 415 ? -13.338 -9.145 34.977 1.00 82.88 415 CYS A N 1
ATOM 3389 C CA . CYS A 1 415 ? -13.262 -10.020 33.810 1.00 82.88 415 CYS A CA 1
ATOM 3390 C C . CYS A 1 415 ? -12.784 -9.239 32.584 1.00 82.88 415 CYS A C 1
ATOM 3392 O O . CYS A 1 415 ? -12.999 -8.028 32.526 1.00 82.88 415 CYS A O 1
ATOM 3394 N N . GLY A 1 416 ? -12.208 -9.953 31.618 1.00 84.12 416 GLY A N 1
ATOM 3395 C CA . GLY A 1 416 ? -11.665 -9.408 30.376 1.00 84.12 416 GLY A CA 1
ATOM 3396 C C . GLY A 1 416 ? -10.137 -9.443 30.332 1.00 84.12 416 GLY A C 1
ATOM 3397 O O . GLY A 1 416 ? -9.475 -9.898 31.267 1.00 84.12 416 GLY A O 1
ATOM 3398 N N . THR A 1 417 ? -9.587 -8.973 29.220 1.00 85.75 417 THR A N 1
ATOM 3399 C CA . THR A 1 417 ? -8.147 -9.002 28.931 1.00 85.75 417 THR A CA 1
ATOM 3400 C C . THR A 1 417 ? -7.440 -7.783 29.526 1.00 85.75 417 THR A C 1
ATOM 3402 O O . THR A 1 417 ? -7.863 -6.652 29.287 1.00 85.75 417 THR A O 1
ATOM 3405 N N . LEU A 1 418 ? -6.381 -8.013 30.316 1.00 89.94 418 LEU A N 1
ATOM 3406 C CA . LEU A 1 418 ? -5.791 -7.031 31.239 1.00 89.94 418 LEU A CA 1
ATOM 3407 C C . LEU A 1 418 ? -5.460 -5.678 30.592 1.00 89.94 418 LEU A C 1
ATOM 3409 O O . LEU A 1 418 ? -5.835 -4.647 31.150 1.00 89.94 418 LEU A O 1
ATOM 3413 N N . ASP A 1 419 ? -4.827 -5.675 29.419 1.00 87.50 419 ASP A N 1
ATOM 3414 C CA . ASP A 1 419 ? -4.399 -4.453 28.718 1.00 87.50 419 ASP A CA 1
ATOM 3415 C C . ASP A 1 419 ? -5.558 -3.518 28.330 1.00 87.50 419 ASP A C 1
ATOM 3417 O O . ASP A 1 419 ? -5.364 -2.314 28.146 1.00 87.50 419 ASP A O 1
ATOM 3421 N N . TYR A 1 420 ? -6.780 -4.055 28.267 1.00 93.44 420 TYR A N 1
ATOM 3422 C CA . TYR A 1 420 ? -7.999 -3.351 27.864 1.00 93.44 420 TYR A CA 1
ATOM 3423 C C . TYR A 1 420 ? -8.912 -3.006 29.047 1.00 93.44 420 TYR A C 1
ATOM 3425 O O . TYR A 1 420 ? -9.930 -2.330 28.866 1.00 93.44 420 TYR A O 1
ATOM 3433 N N . LEU A 1 421 ? -8.570 -3.446 30.265 1.00 93.88 421 LEU A N 1
ATOM 3434 C CA . LEU A 1 421 ? -9.400 -3.227 31.448 1.00 93.88 421 LEU A CA 1
ATOM 3435 C C . LEU A 1 421 ? -9.347 -1.778 31.930 1.00 93.88 421 LEU A C 1
ATOM 3437 O O . LEU A 1 421 ? -8.292 -1.151 32.023 1.00 93.88 421 LEU A O 1
ATOM 3441 N N . ALA A 1 422 ? -10.512 -1.262 32.320 1.00 95.81 422 ALA A N 1
ATOM 3442 C CA . ALA A 1 422 ? -10.626 0.050 32.940 1.00 95.81 422 ALA A CA 1
ATOM 3443 C C . ALA A 1 422 ? -10.095 0.048 34.395 1.00 95.81 422 ALA A C 1
ATOM 3445 O O . ALA A 1 422 ? -10.195 -0.977 35.082 1.00 95.81 422 ALA A O 1
ATOM 3446 N N . PRO A 1 423 ? -9.606 1.190 34.925 1.00 96.00 423 PRO A N 1
ATOM 3447 C CA . PRO A 1 423 ? -9.049 1.285 36.279 1.00 96.00 423 PRO A CA 1
ATOM 3448 C C . PRO A 1 423 ? -9.989 0.814 37.394 1.00 96.00 423 PRO A C 1
ATOM 3450 O O . PRO A 1 423 ? -9.540 0.300 38.416 1.00 96.00 423 PRO A O 1
ATOM 3453 N N . GLU A 1 424 ? -11.296 0.990 37.228 1.00 94.62 424 GLU A N 1
ATOM 3454 C CA . GLU A 1 424 ? -12.309 0.522 38.168 1.00 94.62 424 GLU A CA 1
ATOM 3455 C C . GLU A 1 424 ? -12.476 -1.000 38.157 1.00 94.62 424 GLU A C 1
ATOM 3457 O O . GLU A 1 424 ? -12.724 -1.563 39.217 1.00 94.62 424 GLU A O 1
ATOM 3462 N N . ILE A 1 425 ? -12.267 -1.677 37.023 1.00 92.56 425 ILE A N 1
ATOM 3463 C CA . ILE A 1 425 ? -12.273 -3.146 36.971 1.00 92.56 425 ILE A CA 1
ATOM 3464 C C . ILE A 1 425 ? -11.003 -3.681 37.641 1.00 92.56 425 ILE A C 1
ATOM 3466 O O . ILE A 1 425 ? -11.092 -4.542 38.514 1.00 92.56 425 ILE A O 1
ATOM 3470 N N . VAL A 1 426 ? -9.837 -3.117 37.297 1.00 92.19 426 VAL A N 1
ATOM 3471 C CA . VAL A 1 426 ? -8.540 -3.483 37.901 1.00 92.19 426 VAL A CA 1
ATOM 3472 C C . VAL A 1 426 ? -8.541 -3.249 39.415 1.00 92.19 426 VAL A C 1
ATOM 3474 O O . VAL A 1 426 ? -8.003 -4.044 40.177 1.00 92.19 426 VAL A O 1
ATOM 3477 N N . GLY A 1 427 ? -9.175 -2.166 39.869 1.00 90.50 427 GLY A N 1
ATOM 3478 C CA . GLY A 1 427 ? -9.303 -1.822 41.283 1.00 90.50 427 GLY A CA 1
ATOM 3479 C C . GLY A 1 427 ? -10.466 -2.496 42.017 1.00 90.50 427 GLY A C 1
ATOM 3480 O O . GLY A 1 427 ? -10.755 -2.077 43.137 1.00 90.50 427 GLY A O 1
ATOM 3481 N N . HIS A 1 428 ? -11.157 -3.466 41.402 1.00 90.06 428 HIS A N 1
ATOM 3482 C CA . HIS A 1 428 ? -12.321 -4.166 41.970 1.00 90.06 428 HIS A CA 1
ATOM 3483 C C . HIS A 1 428 ? -13.442 -3.236 42.472 1.00 90.06 428 HIS A C 1
ATOM 3485 O O . HIS A 1 428 ? -14.095 -3.488 43.487 1.00 90.06 428 HIS A O 1
ATOM 3491 N N . LYS A 1 429 ? -13.664 -2.126 41.768 1.00 90.31 429 LYS A N 1
ATOM 3492 C CA . LYS A 1 429 ? -14.720 -1.150 42.051 1.00 90.31 429 LYS A CA 1
ATOM 3493 C C . LYS A 1 429 ? -15.972 -1.454 41.234 1.00 90.31 429 LYS A C 1
ATOM 3495 O O . LYS A 1 429 ? -15.960 -2.223 40.279 1.00 90.31 429 LYS A O 1
ATOM 3500 N N . GLN A 1 430 ? -17.066 -0.811 41.625 1.00 89.12 430 GLN A N 1
ATOM 3501 C CA . GLN A 1 430 ? -18.319 -0.852 40.884 1.00 89.12 430 GLN A CA 1
ATOM 3502 C C . GLN A 1 430 ? -18.213 -0.115 39.543 1.00 89.12 430 GLN A C 1
ATOM 3504 O O . GLN A 1 430 ? -17.598 0.951 39.476 1.00 89.12 430 GLN A O 1
ATOM 3509 N N . TYR A 1 431 ? -18.833 -0.665 38.497 1.00 90.31 431 TYR A N 1
ATOM 3510 C CA . TYR A 1 431 ? -18.763 -0.119 37.140 1.00 90.31 431 TYR A CA 1
ATOM 3511 C C . TYR A 1 431 ? -20.037 -0.351 36.306 1.00 90.31 431 TYR A C 1
ATOM 3513 O O . TYR A 1 431 ? -20.865 -1.213 36.620 1.00 90.31 431 TYR A O 1
ATOM 3521 N N . GLN A 1 432 ? -20.171 0.410 35.212 1.00 90.00 432 GLN A N 1
ATOM 3522 C CA . GLN A 1 432 ? -21.229 0.269 34.198 1.00 90.00 432 GLN A CA 1
ATOM 3523 C C . GLN A 1 432 ? -20.634 0.333 32.777 1.00 90.00 432 GLN A C 1
ATOM 3525 O O . GLN A 1 432 ? -19.528 -0.145 32.551 1.00 90.00 432 GLN A O 1
ATOM 3530 N N . TYR A 1 433 ? -21.365 0.895 31.810 1.00 90.38 433 TYR A N 1
ATOM 3531 C CA . TYR A 1 433 ? -21.021 0.920 30.386 1.00 90.38 433 TYR A CA 1
ATOM 3532 C C . TYR A 1 433 ? -19.736 1.702 30.057 1.00 90.38 433 TYR A C 1
ATOM 3534 O O . TYR A 1 433 ? -19.127 1.477 29.016 1.00 90.38 433 TYR A O 1
ATOM 3542 N N . GLN A 1 434 ? -19.276 2.592 30.946 1.00 94.44 434 GLN A N 1
ATOM 3543 C CA . GLN A 1 434 ? -18.090 3.429 30.723 1.00 94.44 434 GLN A CA 1
ATOM 3544 C C . GLN A 1 434 ? -16.784 2.622 30.629 1.00 94.44 434 GLN A C 1
ATOM 3546 O O . GLN A 1 434 ? -15.767 3.170 30.195 1.00 94.44 434 GLN A O 1
ATOM 3551 N N . VAL A 1 435 ? -16.788 1.347 31.030 1.00 94.69 435 VAL A N 1
ATOM 3552 C CA . VAL A 1 435 ? -15.644 0.439 30.845 1.00 94.69 435 VAL A CA 1
ATOM 3553 C C . VAL A 1 435 ? -15.419 0.103 29.371 1.00 94.69 435 VAL A C 1
ATOM 3555 O O . VAL A 1 435 ? -14.274 0.031 28.939 1.00 94.69 435 VAL A O 1
ATOM 3558 N N . ASP A 1 436 ? -16.487 0.009 28.572 1.00 95.19 436 ASP A N 1
ATOM 3559 C CA . ASP A 1 436 ? -16.362 -0.183 27.125 1.00 95.19 436 ASP A CA 1
ATOM 3560 C C . ASP A 1 436 ? -15.825 1.102 26.466 1.00 95.19 436 ASP A C 1
ATOM 3562 O O . ASP A 1 436 ? -14.997 1.032 25.563 1.00 95.19 436 ASP A O 1
ATOM 3566 N N . ASN A 1 437 ? -16.204 2.290 26.962 1.00 96.19 437 ASN A N 1
ATOM 3567 C CA . ASN A 1 437 ? -15.652 3.563 26.471 1.00 96.19 437 ASN A CA 1
ATOM 3568 C C . ASN A 1 437 ? -14.136 3.650 26.714 1.00 96.19 437 ASN A C 1
ATOM 3570 O O . ASN A 1 437 ? -13.400 4.113 25.846 1.00 96.19 437 ASN A O 1
ATOM 3574 N N . TRP A 1 438 ? -13.661 3.194 27.879 1.00 97.12 438 TRP A N 1
ATOM 3575 C CA . TRP A 1 438 ? -12.225 3.090 28.156 1.00 97.12 438 TRP A CA 1
ATOM 3576 C C . TRP A 1 438 ? -11.532 2.194 27.129 1.00 97.12 438 TRP A C 1
ATOM 3578 O O . TRP A 1 438 ? -10.537 2.601 26.533 1.00 97.12 438 TRP A O 1
ATOM 3588 N N . CYS A 1 439 ? -12.101 1.015 26.870 1.00 94.69 439 CYS A N 1
ATOM 3589 C CA . CYS A 1 439 ? -11.571 0.080 25.887 1.00 94.69 439 CYS A CA 1
ATOM 3590 C C . CYS A 1 439 ? -11.484 0.698 24.479 1.00 94.69 439 CYS A C 1
ATOM 3592 O O . CYS A 1 439 ? -10.474 0.525 23.803 1.00 94.69 439 CYS A O 1
ATOM 3594 N N . VAL A 1 440 ? -12.463 1.511 24.057 1.00 95.94 440 VAL A N 1
ATOM 3595 C CA . VAL A 1 440 ? -12.362 2.267 22.791 1.00 95.94 440 VAL A CA 1
ATOM 3596 C C . VAL A 1 440 ? -11.119 3.161 22.765 1.00 95.94 440 VAL A C 1
ATOM 3598 O O . VAL A 1 440 ? -10.484 3.273 21.722 1.00 95.94 440 VAL A O 1
ATOM 3601 N N . GLY A 1 441 ? -10.740 3.776 23.889 1.00 96.44 441 GLY A N 1
ATOM 3602 C CA . GLY A 1 441 ? -9.511 4.568 24.000 1.00 96.44 441 GLY A CA 1
ATOM 3603 C C . GLY A 1 441 ? -8.245 3.721 23.856 1.00 96.44 441 GLY A C 1
ATOM 3604 O O . GLY A 1 441 ? -7.329 4.115 23.134 1.00 96.44 441 GLY A O 1
ATOM 3605 N N . VAL A 1 442 ? -8.221 2.541 24.487 1.00 95.31 442 VAL A N 1
ATOM 3606 C CA . VAL A 1 442 ? -7.117 1.568 24.388 1.00 95.31 442 VAL A CA 1
ATOM 3607 C C . VAL A 1 442 ? -6.961 1.081 22.946 1.00 95.31 442 VAL A C 1
ATOM 3609 O O . VAL A 1 442 ? -5.882 1.210 22.374 1.00 95.31 442 VAL A O 1
ATOM 3612 N N . LEU A 1 443 ? -8.051 0.631 22.320 1.00 90.44 443 LEU A N 1
ATOM 3613 C CA . LEU A 1 443 ? -8.070 0.184 20.924 1.00 90.44 443 LEU A CA 1
ATOM 3614 C C . LEU A 1 443 ? -7.722 1.307 19.955 1.00 90.44 443 LEU A C 1
ATOM 3616 O O . LEU A 1 443 ? -7.032 1.082 18.967 1.00 90.44 443 LEU A O 1
ATOM 3620 N N . ALA A 1 444 ? -8.189 2.528 20.216 1.00 91.06 444 ALA A N 1
ATOM 3621 C CA . ALA A 1 444 ? -7.845 3.673 19.391 1.00 91.06 444 ALA A CA 1
ATOM 3622 C C . ALA A 1 444 ? -6.348 3.970 19.436 1.00 91.06 444 ALA A C 1
ATOM 3624 O O . ALA A 1 444 ? -5.760 4.263 18.396 1.00 91.06 444 ALA A O 1
ATOM 3625 N N . TYR A 1 445 ? -5.739 3.874 20.618 1.00 88.56 445 TYR A N 1
ATOM 3626 C CA . TYR A 1 445 ? -4.298 3.983 20.767 1.00 88.56 445 TYR A CA 1
ATOM 3627 C C . TYR A 1 445 ? -3.593 2.862 20.004 1.00 88.56 445 TYR A C 1
ATOM 3629 O O . TYR A 1 445 ? -2.775 3.151 19.141 1.00 88.56 445 TYR A O 1
ATOM 3637 N N . GLU A 1 446 ? -3.962 1.608 20.244 1.00 84.12 446 GLU A N 1
ATOM 3638 C CA . GLU A 1 446 ? -3.304 0.442 19.655 1.00 84.12 446 GLU A CA 1
ATOM 3639 C C . GLU A 1 446 ? -3.430 0.376 18.134 1.00 84.12 446 GLU A C 1
ATOM 3641 O O . GLU A 1 446 ? -2.436 0.195 17.436 1.00 84.12 446 GLU A O 1
ATOM 3646 N N . LEU A 1 447 ? -4.612 0.641 17.577 1.00 75.69 447 LEU A N 1
ATOM 3647 C CA . LEU A 1 447 ? -4.797 0.736 16.126 1.00 75.69 447 LEU A CA 1
ATOM 3648 C C . LEU A 1 447 ? -3.949 1.859 15.505 1.00 75.69 447 LEU A C 1
ATOM 3650 O O . LEU A 1 447 ? -3.679 1.832 14.303 1.00 75.69 447 LEU A O 1
ATOM 3654 N N . LEU A 1 448 ? -3.565 2.866 16.292 1.00 71.19 448 LEU A N 1
ATOM 3655 C CA . LEU A 1 448 ? -2.721 3.993 15.895 1.00 71.19 448 LEU A CA 1
ATOM 3656 C C . LEU A 1 448 ? -1.267 3.879 16.357 1.00 71.19 448 LEU A C 1
ATOM 3658 O O . LEU A 1 448 ? -0.510 4.804 16.089 1.00 71.19 448 LEU A O 1
ATOM 3662 N N . SER A 1 449 ? -0.839 2.829 17.048 1.00 66.44 449 SER A N 1
ATOM 3663 C CA . SER A 1 449 ? 0.553 2.666 17.514 1.00 66.44 449 SER A CA 1
ATOM 3664 C C . SER A 1 449 ? 1.131 1.290 17.173 1.00 66.44 449 SER A C 1
ATOM 3666 O O . SER A 1 449 ? 2.346 1.153 17.053 1.00 66.44 449 SER A O 1
ATOM 3668 N N . GLY A 1 450 ? 0.266 0.294 16.972 1.00 64.50 450 GLY A N 1
ATOM 3669 C CA . GLY A 1 450 ? 0.594 -1.124 16.848 1.00 64.50 450 GLY A CA 1
ATOM 3670 C C . GLY A 1 450 ? 0.758 -1.853 18.186 1.00 64.50 450 GLY A C 1
ATOM 3671 O O . GLY A 1 450 ? 1.160 -3.009 18.166 1.00 64.50 450 GLY A O 1
ATOM 3672 N N . HIS A 1 451 ? 0.506 -1.194 19.322 1.00 73.06 451 HIS A N 1
ATOM 3673 C CA . HIS A 1 451 ? 0.635 -1.788 20.657 1.00 73.06 451 HIS A CA 1
ATOM 3674 C C . HIS A 1 451 ? -0.266 -1.092 21.692 1.00 73.06 451 HIS A C 1
ATOM 3676 O O . HIS A 1 451 ? -0.572 0.097 21.564 1.00 73.06 451 HIS A O 1
ATOM 3682 N N . ALA A 1 452 ? -0.654 -1.787 22.760 1.00 83.38 452 ALA A N 1
ATOM 3683 C CA . ALA A 1 452 ? -1.482 -1.208 23.816 1.00 83.38 452 ALA A CA 1
ATOM 3684 C C . ALA A 1 452 ? -0.765 -0.055 24.574 1.00 83.38 452 ALA A C 1
ATOM 3686 O O . ALA A 1 452 ? 0.459 -0.073 24.742 1.00 83.38 452 ALA A O 1
ATOM 3687 N N . PRO A 1 453 ? -1.500 0.959 25.078 1.00 89.56 453 PRO A N 1
ATOM 3688 C CA . PRO A 1 453 ? -0.928 2.098 25.809 1.00 89.56 453 PRO A CA 1
ATOM 3689 C C . PRO A 1 453 ? -0.283 1.722 27.151 1.00 89.56 453 PRO A C 1
ATOM 3691 O O . PRO A 1 453 ? 0.601 2.435 27.625 1.00 89.56 453 PRO A O 1
ATOM 3694 N N . PHE A 1 454 ? -0.716 0.620 27.769 1.00 93.81 454 PHE A N 1
ATOM 3695 C CA . PHE A 1 454 ? -0.297 0.211 29.113 1.00 93.81 454 PHE A CA 1
ATOM 3696 C C . PHE A 1 454 ? 0.572 -1.053 29.139 1.00 93.81 454 PHE A C 1
ATOM 3698 O O . PHE A 1 454 ? 0.790 -1.589 30.218 1.00 93.81 454 PHE A O 1
ATOM 3705 N N . GLU A 1 455 ? 1.095 -1.488 27.990 1.00 81.25 455 GLU A N 1
ATOM 3706 C CA . GLU A 1 455 ? 1.845 -2.741 27.825 1.00 81.25 455 GLU A CA 1
ATOM 3707 C C . GLU A 1 455 ? 2.997 -2.895 28.842 1.00 81.25 455 GLU A C 1
ATOM 3709 O O . GLU A 1 455 ? 3.739 -1.944 29.132 1.00 81.25 455 GLU A O 1
ATOM 3714 N N . GLY A 1 456 ? 3.150 -4.096 29.394 1.00 82.00 456 GLY A N 1
ATOM 3715 C CA . GLY A 1 456 ? 4.134 -4.445 30.417 1.00 82.00 456 GLY A CA 1
ATOM 3716 C C . GLY A 1 456 ? 3.865 -5.836 30.988 1.00 82.00 456 GLY A C 1
ATOM 3717 O O . GLY A 1 456 ? 3.031 -6.577 30.474 1.00 82.00 456 GLY A O 1
ATOM 3718 N N . THR A 1 457 ? 4.565 -6.200 32.062 1.00 90.44 457 THR A N 1
ATOM 3719 C CA . THR A 1 457 ? 4.164 -7.365 32.874 1.00 90.44 457 THR A CA 1
ATOM 3720 C C . THR A 1 457 ? 2.817 -7.111 33.556 1.00 90.44 457 THR A C 1
ATOM 3722 O O . THR A 1 457 ? 2.463 -5.959 33.791 1.00 90.44 457 THR A O 1
ATOM 3725 N N . ASP A 1 458 ? 2.084 -8.158 33.946 1.00 90.12 458 ASP A N 1
ATOM 3726 C CA . ASP A 1 458 ? 0.756 -8.014 34.565 1.00 90.12 458 ASP A CA 1
ATOM 3727 C C . ASP A 1 458 ? 0.710 -6.983 35.706 1.00 90.12 458 ASP A C 1
ATOM 3729 O O . ASP A 1 458 ? -0.235 -6.200 35.817 1.00 90.12 458 ASP A O 1
ATOM 3733 N N . ASP A 1 459 ? 1.730 -6.954 36.564 1.00 91.69 459 ASP A N 1
ATOM 3734 C CA . ASP A 1 459 ? 1.784 -6.011 37.681 1.00 91.69 459 ASP A CA 1
ATOM 3735 C C . ASP A 1 459 ? 2.136 -4.587 37.228 1.00 91.69 459 ASP A C 1
ATOM 3737 O O . ASP A 1 459 ? 1.542 -3.621 37.714 1.00 91.69 459 ASP A O 1
ATOM 3741 N N . GLU A 1 460 ? 3.028 -4.432 36.246 1.00 92.31 460 GLU A N 1
ATOM 3742 C CA . GLU A 1 460 ? 3.330 -3.130 35.642 1.00 92.31 460 GLU A CA 1
ATOM 3743 C C . GLU A 1 460 ? 2.115 -2.555 34.911 1.00 92.31 460 GLU A C 1
ATOM 3745 O O . GLU A 1 460 ? 1.791 -1.382 35.107 1.00 92.31 460 GLU A O 1
ATOM 3750 N N . THR A 1 461 ? 1.412 -3.368 34.120 1.00 91.62 461 THR A N 1
ATOM 3751 C CA . THR A 1 461 ? 0.204 -2.975 33.386 1.00 91.62 461 THR A CA 1
ATOM 3752 C C . THR A 1 461 ? -0.875 -2.497 34.353 1.00 91.62 461 THR A C 1
ATOM 3754 O O . THR A 1 461 ? -1.419 -1.404 34.178 1.00 91.62 461 THR A O 1
ATOM 3757 N N . LYS A 1 462 ? -1.125 -3.223 35.456 1.00 94.06 462 LYS A N 1
ATOM 3758 C CA . LYS A 1 462 ? -2.065 -2.784 36.509 1.00 94.06 462 LYS A CA 1
ATOM 3759 C C . LYS A 1 462 ? -1.672 -1.433 37.107 1.00 94.06 462 LYS A C 1
ATOM 3761 O O . LYS A 1 462 ? -2.532 -0.567 37.282 1.00 94.06 462 LYS A O 1
ATOM 3766 N N . VAL A 1 463 ? -0.386 -1.228 37.410 1.00 95.00 463 VAL A N 1
ATOM 3767 C CA . VAL A 1 463 ? 0.128 0.040 37.959 1.00 95.00 463 VAL A CA 1
ATOM 3768 C C . VAL A 1 463 ? -0.017 1.178 36.948 1.00 95.00 463 VAL A C 1
ATOM 3770 O O . VAL A 1 463 ? -0.428 2.283 37.321 1.00 95.00 463 VAL A O 1
ATOM 3773 N N . LYS A 1 464 ? 0.284 0.927 35.671 1.00 95.88 464 LYS A N 1
ATOM 3774 C CA . LYS A 1 464 ? 0.134 1.908 34.595 1.00 95.88 464 LYS A CA 1
ATOM 3775 C C . LYS A 1 464 ? -1.329 2.290 34.384 1.00 95.88 464 LYS A C 1
ATOM 3777 O O . LYS A 1 464 ? -1.621 3.482 34.353 1.00 95.88 464 LYS A O 1
ATOM 3782 N N . ILE A 1 465 ? -2.253 1.327 34.352 1.00 95.75 465 ILE A N 1
ATOM 3783 C CA . ILE A 1 465 ? -3.702 1.577 34.255 1.00 95.75 465 ILE A CA 1
ATOM 3784 C C . ILE A 1 465 ? -4.192 2.390 35.462 1.00 95.75 465 ILE A C 1
ATOM 3786 O O . ILE A 1 465 ? -4.859 3.413 35.300 1.00 95.75 465 ILE A O 1
ATOM 3790 N N . ALA A 1 466 ? -3.826 1.991 36.685 1.00 93.19 466 ALA A N 1
ATOM 3791 C CA . ALA A 1 466 ? -4.266 2.665 37.909 1.00 93.19 466 ALA A CA 1
ATOM 3792 C C . ALA A 1 466 ? -3.818 4.138 37.986 1.00 93.19 466 ALA A C 1
ATOM 3794 O O . ALA A 1 466 ? -4.516 4.974 38.579 1.00 93.19 466 ALA A O 1
ATOM 3795 N N . ASN A 1 467 ? -2.671 4.461 37.384 1.00 94.56 467 ASN A N 1
ATOM 3796 C CA . ASN A 1 467 ? -2.093 5.804 37.357 1.00 94.56 467 ASN A CA 1
ATOM 3797 C C . ASN A 1 467 ? -2.318 6.556 36.040 1.00 94.56 467 ASN A C 1
ATOM 3799 O O . ASN A 1 467 ? -1.968 7.729 35.970 1.00 94.56 467 ASN A O 1
ATOM 3803 N N . ILE A 1 468 ? -2.920 5.915 35.034 1.00 95.06 468 ILE A N 1
ATOM 3804 C CA . ILE A 1 468 ? -3.040 6.434 33.662 1.00 95.06 468 ILE A CA 1
ATOM 3805 C C . ILE A 1 468 ? -1.670 6.872 33.135 1.00 95.06 468 ILE A C 1
ATOM 3807 O O . ILE A 1 468 ? -1.456 7.994 32.689 1.00 95.06 468 ILE A O 1
ATOM 3811 N N . ASN A 1 469 ? -0.704 5.968 33.259 1.00 95.12 469 ASN A N 1
ATOM 3812 C CA . ASN A 1 469 ? 0.665 6.205 32.839 1.00 95.12 469 ASN A CA 1
ATOM 3813 C C . ASN A 1 469 ? 0.905 5.587 31.459 1.00 95.12 469 ASN A C 1
ATOM 3815 O O . ASN A 1 469 ? 1.268 4.416 31.349 1.00 95.12 469 ASN A O 1
ATOM 3819 N N . TYR A 1 470 ? 0.691 6.396 30.428 1.00 94.31 470 TYR A N 1
ATOM 3820 C CA . TYR A 1 470 ? 1.080 6.125 29.050 1.00 94.31 470 TYR A CA 1
ATOM 3821 C C . TYR A 1 470 ? 1.560 7.430 28.413 1.00 94.31 470 TYR A C 1
ATOM 3823 O O . TYR A 1 470 ? 1.270 8.524 28.901 1.00 94.31 470 TYR A O 1
ATOM 3831 N N . SER A 1 471 ? 2.297 7.332 27.314 1.00 91.25 471 SER A N 1
ATOM 3832 C CA . SER A 1 471 ? 2.710 8.491 26.529 1.00 91.25 471 SER A CA 1
ATOM 3833 C C . SER A 1 471 ? 2.283 8.296 25.087 1.00 91.25 471 SER A C 1
ATOM 3835 O O . SER A 1 471 ? 2.379 7.204 24.541 1.00 91.25 471 SER A O 1
ATOM 3837 N N . PHE A 1 472 ? 1.793 9.356 24.451 1.00 83.25 472 PHE A N 1
ATOM 3838 C CA . PHE A 1 472 ? 1.511 9.291 23.024 1.00 83.25 472 PHE A CA 1
ATOM 3839 C C . PHE A 1 472 ? 2.802 9.400 22.221 1.00 83.25 472 PHE A C 1
ATOM 3841 O O . PHE A 1 472 ? 3.534 10.380 22.401 1.00 83.25 472 PHE A O 1
ATOM 3848 N N . PRO A 1 473 ? 3.021 8.496 21.258 1.00 72.12 473 PRO A N 1
ATOM 3849 C CA . PRO A 1 473 ? 4.065 8.660 20.267 1.00 72.12 473 PRO A CA 1
ATOM 3850 C C . PRO A 1 473 ? 3.910 9.982 19.516 1.00 72.12 473 PRO A C 1
ATOM 3852 O O . PRO A 1 473 ? 2.795 10.395 19.191 1.00 72.12 473 PRO A O 1
ATOM 3855 N N . ASP A 1 474 ? 5.030 10.630 19.192 1.00 65.31 474 ASP A N 1
ATOM 3856 C CA . ASP A 1 474 ? 5.085 11.969 18.584 1.00 65.31 474 ASP A CA 1
ATOM 3857 C C . ASP A 1 474 ? 4.222 12.116 17.324 1.00 65.31 474 ASP A C 1
ATOM 3859 O O . ASP A 1 474 ? 3.614 13.160 17.088 1.00 65.31 474 ASP A O 1
ATOM 3863 N N . TYR A 1 475 ? 4.068 11.035 16.564 1.00 62.09 475 TYR A N 1
ATOM 3864 C CA . TYR A 1 475 ? 3.284 11.002 15.336 1.00 62.09 475 TYR A CA 1
ATOM 3865 C C . TYR A 1 475 ? 1.757 11.041 15.533 1.00 62.09 475 TYR A C 1
ATOM 3867 O O . TYR A 1 475 ? 1.038 11.238 14.550 1.00 62.09 475 TYR A O 1
ATOM 3875 N N . PHE A 1 476 ? 1.231 10.871 16.752 1.00 74.00 476 PHE A N 1
ATOM 3876 C CA . PHE A 1 476 ? -0.204 11.020 16.993 1.00 74.00 476 PHE A CA 1
ATOM 3877 C C . PHE A 1 476 ? -0.617 12.474 16.754 1.00 74.00 476 PHE A C 1
ATOM 3879 O O . PHE A 1 476 ? -0.136 13.388 17.429 1.00 74.00 476 PHE A O 1
ATOM 3886 N N . SER A 1 477 ? -1.555 12.691 15.828 1.00 76.88 477 SER A N 1
ATOM 3887 C CA . SER A 1 477 ? -2.140 14.018 15.609 1.00 76.88 477 SER A CA 1
ATOM 3888 C C . SER A 1 477 ? -2.798 14.536 16.894 1.00 76.88 477 SER A C 1
ATOM 3890 O O . SER A 1 477 ? -3.404 13.753 17.627 1.00 76.88 477 SER A O 1
ATOM 3892 N N . GLN A 1 478 ? -2.737 15.845 17.164 1.00 84.19 478 GLN A N 1
ATOM 3893 C CA . GLN A 1 478 ? -3.406 16.419 18.342 1.00 84.19 478 GLN A CA 1
ATOM 3894 C C . GLN A 1 478 ? -4.898 16.037 18.446 1.00 84.19 478 GLN A C 1
ATOM 3896 O O . GLN A 1 478 ? -5.327 15.684 19.545 1.00 84.19 478 GLN A O 1
ATOM 3901 N N . PRO A 1 479 ? -5.690 16.016 17.349 1.00 86.06 479 PRO A N 1
ATOM 3902 C CA . PRO A 1 479 ? -7.070 15.534 17.409 1.00 86.06 479 PRO A CA 1
ATOM 3903 C C . PRO A 1 479 ? -7.199 14.069 17.851 1.00 86.06 479 PRO A C 1
ATOM 3905 O O . PRO A 1 479 ? -8.123 13.755 18.597 1.00 86.06 479 PRO A O 1
ATOM 3908 N N . ALA A 1 480 ? -6.283 13.188 17.432 1.00 86.00 480 ALA A N 1
ATOM 3909 C CA . ALA A 1 480 ? -6.269 11.785 17.855 1.00 86.00 480 ALA A CA 1
ATOM 3910 C C . ALA A 1 480 ? -5.877 11.638 19.332 1.00 86.00 480 ALA A C 1
ATOM 3912 O O . ALA A 1 480 ? -6.535 10.908 20.067 1.00 86.00 480 ALA A O 1
ATOM 3913 N N . ARG A 1 481 ? -4.854 12.379 19.788 1.00 93.62 481 ARG A N 1
ATOM 3914 C CA . ARG A 1 481 ? -4.451 12.406 21.207 1.00 93.62 481 ARG A CA 1
ATOM 3915 C C . ARG A 1 481 ? -5.609 12.842 22.089 1.00 93.62 481 ARG A C 1
ATOM 3917 O O . ARG A 1 481 ? -5.981 12.132 23.008 1.00 93.62 481 ARG A O 1
ATOM 3924 N N . LYS A 1 482 ? -6.248 13.960 21.730 1.00 94.81 482 LYS A N 1
ATOM 3925 C CA . LYS A 1 482 ? -7.407 14.491 22.450 1.00 94.81 482 LYS A CA 1
ATOM 3926 C C . LYS A 1 482 ? -8.574 13.501 22.470 1.00 94.81 482 LYS A C 1
ATOM 3928 O O . LYS A 1 482 ? -9.220 13.359 23.501 1.00 94.81 482 LYS A O 1
ATOM 3933 N N . PHE A 1 483 ? -8.840 12.814 21.355 1.00 96.12 483 PHE A N 1
ATOM 3934 C CA . PHE A 1 483 ? -9.864 11.769 21.299 1.00 96.12 483 PHE A CA 1
ATOM 3935 C C . PHE A 1 483 ? -9.588 10.651 22.316 1.00 96.12 483 PHE A C 1
ATOM 3937 O O . PHE A 1 483 ? -10.482 10.291 23.079 1.00 96.12 483 PHE A O 1
ATOM 3944 N N . ILE A 1 484 ? -8.351 10.148 22.353 1.00 97.00 484 ILE A N 1
ATOM 3945 C CA . ILE A 1 484 ? -7.939 9.064 23.253 1.00 97.00 484 ILE A CA 1
ATOM 3946 C C . ILE A 1 484 ? -7.902 9.534 24.708 1.00 97.00 484 ILE A C 1
ATOM 3948 O O . ILE A 1 484 ? -8.464 8.859 25.563 1.00 97.00 484 ILE A O 1
ATOM 3952 N N . ASP A 1 485 ? -7.342 10.709 24.996 1.00 96.81 485 ASP A N 1
ATOM 3953 C CA . ASP A 1 485 ? -7.314 11.283 26.348 1.00 96.81 485 ASP A CA 1
ATOM 3954 C C . ASP A 1 485 ? -8.719 11.457 26.916 1.00 96.81 485 ASP A C 1
ATOM 3956 O O . ASP A 1 485 ? -8.967 11.154 28.080 1.00 96.81 485 ASP A O 1
ATOM 3960 N N . ASN A 1 486 ? -9.672 11.902 26.095 1.00 97.06 486 ASN A N 1
ATOM 3961 C CA . ASN A 1 486 ? -11.063 12.050 26.515 1.00 97.06 486 ASN A CA 1
ATOM 3962 C C . ASN A 1 486 ? -11.726 10.706 26.878 1.00 97.06 486 ASN A C 1
ATOM 3964 O O . ASN A 1 486 ? -12.729 10.698 27.593 1.00 97.06 486 ASN A O 1
ATOM 3968 N N . LEU A 1 487 ? -11.197 9.577 26.400 1.00 97.62 487 LEU A N 1
ATOM 3969 C CA . LEU A 1 487 ? -11.667 8.225 26.721 1.00 97.62 487 LEU A CA 1
ATOM 3970 C C . LEU A 1 487 ? -10.887 7.599 27.886 1.00 97.62 487 LEU A C 1
ATOM 3972 O O . LEU A 1 487 ? -11.490 6.976 28.761 1.00 97.62 487 LEU A O 1
ATOM 3976 N N . LEU A 1 488 ? -9.571 7.806 27.946 1.00 97.44 488 LEU A N 1
ATOM 3977 C CA . LEU A 1 488 ? -8.676 7.276 28.976 1.00 97.44 488 LEU A CA 1
ATOM 3978 C C . LEU A 1 488 ? -8.658 8.169 30.230 1.00 97.44 488 LEU A C 1
ATOM 3980 O O . LEU A 1 488 ? -7.620 8.632 30.692 1.00 97.44 488 LEU A O 1
ATOM 3984 N N . GLN A 1 489 ? -9.841 8.403 30.809 1.00 96.94 489 GLN A N 1
ATOM 3985 C CA . GLN A 1 489 ? -10.013 9.144 32.065 1.00 96.94 489 GLN A CA 1
ATOM 3986 C C . GLN A 1 489 ? -10.192 8.202 33.264 1.00 96.94 489 GLN A C 1
ATOM 3988 O O . GLN A 1 489 ? -10.908 7.198 33.191 1.00 96.94 489 GLN A O 1
ATOM 3993 N N . LYS A 1 490 ? -9.584 8.560 34.406 1.00 93.81 490 LYS A N 1
ATOM 3994 C CA . LYS A 1 490 ? -9.628 7.748 35.644 1.00 93.81 490 LYS A CA 1
ATOM 3995 C C . LYS A 1 490 ? -11.015 7.711 36.255 1.00 93.81 490 LYS A C 1
ATOM 3997 O O . LYS A 1 490 ? -11.429 6.686 36.781 1.00 93.81 490 LYS A O 1
ATOM 4002 N N . ASP A 1 491 ? -11.703 8.845 36.201 1.00 94.06 491 ASP A N 1
ATOM 4003 C CA . ASP A 1 491 ? -13.093 8.964 36.614 1.00 94.06 491 ASP A CA 1
ATOM 4004 C C . ASP A 1 491 ? -13.999 8.534 35.448 1.00 94.06 491 ASP A C 1
ATOM 4006 O O . ASP A 1 491 ? -14.009 9.220 34.419 1.00 94.06 491 ASP A O 1
ATOM 4010 N N . PRO A 1 492 ? -14.782 7.447 35.591 1.00 94.31 492 PRO A N 1
ATOM 4011 C CA . PRO A 1 492 ? -15.680 6.980 34.540 1.00 94.31 492 PRO A CA 1
ATOM 4012 C C . PRO A 1 492 ? -16.675 8.054 34.082 1.00 94.31 492 PRO A C 1
ATOM 4014 O O . PRO A 1 492 ? -17.033 8.090 32.909 1.00 94.31 492 PRO A O 1
ATOM 4017 N N . LYS A 1 493 ? -17.083 8.977 34.968 1.00 92.69 493 LYS A N 1
ATOM 4018 C CA . LYS A 1 493 ? -18.029 10.059 34.638 1.00 92.69 493 LYS A CA 1
ATOM 4019 C C . LYS A 1 493 ? -17.426 11.142 33.745 1.00 92.69 493 LYS A C 1
ATOM 4021 O O . LYS A 1 493 ? -18.171 11.886 33.115 1.00 92.69 493 LYS A O 1
ATOM 4026 N N . LYS A 1 494 ? -16.094 11.245 33.699 1.00 95.69 494 LYS A N 1
ATOM 4027 C CA . LYS A 1 494 ? -15.372 12.195 32.839 1.00 95.69 494 LYS A CA 1
ATOM 4028 C C . LYS A 1 494 ? -15.051 11.623 31.461 1.00 95.69 494 LYS A C 1
ATOM 4030 O O . LYS A 1 494 ? -14.620 12.381 30.597 1.00 95.69 494 LYS A O 1
ATOM 4035 N N . ARG A 1 495 ? -15.244 10.316 31.247 1.00 96.56 495 ARG A N 1
ATOM 4036 C CA . ARG A 1 495 ? -15.010 9.691 29.942 1.00 96.56 495 ARG A CA 1
ATOM 4037 C C . ARG A 1 495 ? -16.029 10.188 28.933 1.00 96.56 495 ARG A C 1
ATOM 4039 O O . ARG A 1 495 ? -17.226 10.248 29.215 1.00 96.56 495 ARG A O 1
ATOM 4046 N N . MET A 1 496 ? -15.552 10.490 27.734 1.00 96.19 496 MET A N 1
ATOM 4047 C CA . MET A 1 496 ? -16.397 10.866 26.613 1.00 96.19 496 MET A CA 1
ATOM 4048 C C . MET A 1 496 ? -17.416 9.749 26.317 1.00 96.19 496 MET A C 1
ATOM 4050 O O . MET A 1 496 ? -17.037 8.585 26.169 1.00 96.19 496 MET A O 1
ATOM 4054 N N . PRO A 1 497 ? -18.719 10.069 26.239 1.00 95.19 497 PRO A N 1
ATOM 4055 C CA . PRO A 1 497 ? -19.736 9.113 25.811 1.00 95.19 497 PRO A CA 1
ATOM 4056 C C . PRO A 1 497 ? -19.529 8.671 24.356 1.00 95.19 497 PRO A C 1
ATOM 4058 O O . PRO A 1 497 ? -19.058 9.460 23.536 1.00 95.19 497 PRO A O 1
ATOM 4061 N N . LEU A 1 498 ? -19.947 7.452 23.996 1.00 92.81 498 LEU A N 1
ATOM 4062 C CA . LEU A 1 498 ? -19.794 6.927 22.629 1.00 92.81 498 LEU A CA 1
ATOM 4063 C C . LEU A 1 498 ? -20.489 7.791 21.570 1.00 92.81 498 LEU A C 1
ATOM 4065 O O . LEU A 1 498 ? -19.923 8.005 20.505 1.00 92.81 498 LEU A O 1
ATOM 4069 N N . VAL A 1 499 ? -21.653 8.373 21.878 1.00 91.50 499 VAL A N 1
ATOM 4070 C CA . VAL A 1 499 ? -22.334 9.324 20.979 1.00 91.50 499 VAL A CA 1
ATOM 4071 C C . VAL A 1 499 ? -21.451 10.535 20.643 1.00 91.50 499 VAL A C 1
ATOM 4073 O O . VAL A 1 499 ? -21.383 10.963 19.490 1.00 91.50 499 VAL A O 1
ATOM 4076 N N . ASN A 1 500 ? -20.683 11.028 21.618 1.00 94.38 500 ASN A N 1
ATOM 4077 C CA . ASN A 1 500 ? -19.730 12.117 21.413 1.00 94.38 500 ASN A CA 1
ATOM 4078 C C . ASN A 1 500 ? -18.459 11.629 20.711 1.00 94.38 500 ASN A C 1
ATOM 4080 O O . ASN A 1 500 ? -17.866 12.393 19.956 1.00 94.38 500 ASN A O 1
ATOM 4084 N N . CYS A 1 501 ? -18.062 10.366 20.909 1.00 92.12 501 CYS A N 1
ATOM 4085 C CA . CYS A 1 501 ? -16.980 9.750 20.142 1.00 92.12 501 CYS A CA 1
ATOM 4086 C C . CYS A 1 501 ? -17.340 9.733 18.655 1.00 92.12 501 CYS A C 1
ATOM 4088 O O . CYS A 1 501 ? -16.578 10.241 17.839 1.00 92.12 501 CYS A O 1
ATOM 4090 N N . ILE A 1 502 ? -18.533 9.226 18.319 1.00 87.94 502 ILE A N 1
ATOM 4091 C CA . ILE A 1 502 ? -19.066 9.173 16.953 1.00 87.94 502 ILE A CA 1
ATOM 4092 C C . ILE A 1 502 ? -19.062 10.571 16.336 1.00 87.94 502 ILE A C 1
ATOM 4094 O O . ILE A 1 502 ? -18.628 10.716 15.199 1.00 87.94 502 ILE A O 1
ATOM 4098 N N . ALA A 1 503 ? -19.489 11.599 17.071 1.00 88.69 503 ALA A N 1
ATOM 4099 C CA . ALA A 1 503 ? -19.519 12.984 16.597 1.00 88.69 503 ALA A CA 1
ATOM 4100 C C . ALA A 1 503 ? -18.152 13.699 16.608 1.00 88.69 503 ALA A C 1
ATOM 4102 O O . ALA A 1 503 ? -18.054 14.819 16.115 1.00 88.69 503 ALA A O 1
ATOM 4103 N N . HIS A 1 504 ? -17.099 13.088 17.157 1.00 91.00 504 HIS A N 1
ATOM 4104 C CA . HIS A 1 504 ? -15.816 13.753 17.355 1.00 91.00 504 HIS A CA 1
ATOM 4105 C C . HIS A 1 504 ? -15.155 14.117 16.019 1.00 91.00 504 HIS A C 1
ATOM 4107 O O . HIS A 1 504 ? -15.034 13.274 15.129 1.00 91.00 504 HIS A O 1
ATOM 4113 N N . ASP A 1 505 ? -14.634 15.344 15.912 1.00 82.81 505 ASP A N 1
ATOM 4114 C CA . ASP A 1 505 ? -14.014 15.884 14.693 1.00 82.81 505 ASP A CA 1
ATOM 4115 C C . ASP A 1 505 ? -12.956 14.962 14.088 1.00 82.81 505 ASP A C 1
ATOM 4117 O O . ASP A 1 505 ? -12.866 14.819 12.870 1.00 82.81 505 ASP A O 1
ATOM 4121 N N . TRP A 1 506 ? -12.141 14.330 14.938 1.00 85.38 506 TRP A N 1
ATOM 4122 C CA . TRP A 1 506 ? -11.129 13.387 14.474 1.00 85.38 506 TRP A CA 1
ATOM 4123 C C . TRP A 1 506 ? -11.750 12.193 13.736 1.00 85.38 506 TRP A C 1
ATOM 4125 O O . TRP A 1 506 ? -11.293 11.873 12.640 1.00 85.38 506 TRP A O 1
ATOM 4135 N N . LEU A 1 507 ? -12.816 11.583 14.266 1.00 81.12 507 LEU A N 1
ATOM 4136 C CA . LEU A 1 507 ? -13.504 10.501 13.565 1.00 81.12 507 LEU A CA 1
ATOM 4137 C C . LEU A 1 507 ? -14.270 11.035 12.356 1.00 81.12 507 LEU A C 1
ATOM 4139 O O . LEU A 1 507 ? -14.124 10.490 11.275 1.00 81.12 507 LEU A O 1
ATOM 4143 N N . GLN A 1 508 ? -15.006 12.140 12.472 1.00 79.56 508 GLN A N 1
ATOM 4144 C CA . GLN A 1 508 ? -15.765 12.684 11.337 1.00 79.56 508 GLN A CA 1
ATOM 4145 C C . GLN A 1 508 ? -14.883 13.059 10.136 1.00 79.56 508 GLN A C 1
ATOM 4147 O O . GLN A 1 508 ? -15.316 12.925 8.994 1.00 79.56 508 GLN A O 1
ATOM 4152 N N . LYS A 1 509 ? -13.642 13.504 10.374 1.00 67.69 509 LYS A N 1
ATOM 4153 C CA . LYS A 1 509 ? -12.690 13.848 9.307 1.00 67.69 509 LYS A CA 1
ATOM 4154 C C . LYS A 1 509 ? -11.961 12.640 8.718 1.00 67.69 509 LYS A C 1
ATOM 4156 O O . LYS A 1 509 ? -11.596 12.692 7.546 1.00 67.69 509 LYS A O 1
ATOM 4161 N N . ASN A 1 510 ? -11.697 11.602 9.517 1.00 63.16 510 ASN A N 1
ATOM 4162 C CA . ASN A 1 510 ? -10.785 10.516 9.133 1.00 63.16 510 ASN A CA 1
ATOM 4163 C C . ASN A 1 510 ? -11.468 9.152 8.955 1.00 63.16 510 ASN A C 1
ATOM 4165 O O . ASN A 1 510 ? -10.913 8.292 8.277 1.00 63.16 510 ASN A O 1
ATOM 4169 N N . ALA A 1 511 ? -12.640 8.939 9.553 1.00 62.19 511 ALA A N 1
ATOM 4170 C CA . ALA A 1 511 ? -13.373 7.686 9.481 1.00 62.19 511 ALA A CA 1
ATOM 4171 C C . ALA A 1 511 ? -14.250 7.629 8.229 1.00 62.19 511 ALA A C 1
ATOM 4173 O O . ALA A 1 511 ? -15.097 8.493 7.984 1.00 62.19 511 ALA A O 1
ATOM 4174 N N . TYR A 1 512 ? -14.127 6.540 7.482 1.00 57.31 512 TYR A N 1
ATOM 4175 C CA . TYR A 1 512 ? -15.149 6.128 6.542 1.00 57.31 512 TYR A CA 1
ATOM 4176 C C . TYR A 1 512 ? -16.309 5.550 7.354 1.00 57.31 512 TYR A C 1
ATOM 4178 O O . TYR A 1 512 ? -16.153 4.528 8.022 1.00 57.31 512 TYR A O 1
ATOM 4186 N N . LYS A 1 513 ? -17.481 6.206 7.306 1.00 51.72 513 LYS A N 1
ATOM 4187 C CA . LYS A 1 513 ? -18.690 5.765 8.043 1.00 51.72 513 LYS A CA 1
ATOM 4188 C C . LYS A 1 513 ? -19.053 4.308 7.758 1.00 51.72 513 LYS A C 1
ATOM 4190 O O . LYS A 1 513 ? -19.645 3.627 8.582 1.00 51.72 513 LYS A O 1
ATOM 4195 N N . TYR A 1 514 ? -18.654 3.871 6.578 1.00 44.53 514 TYR A N 1
ATOM 4196 C CA . TYR A 1 514 ? -18.620 2.507 6.115 1.00 44.53 514 TYR A CA 1
ATOM 4197 C C . TYR A 1 514 ? -17.385 2.468 5.222 1.00 44.53 514 TYR A C 1
ATOM 4199 O O . TYR A 1 514 ? -17.225 3.363 4.381 1.00 44.53 514 TYR A O 1
ATOM 4207 N N . LEU A 1 515 ? -16.534 1.456 5.345 1.00 40.25 515 LEU A N 1
ATOM 4208 C CA . LEU A 1 515 ? -15.374 1.331 4.456 1.00 40.25 515 LEU A CA 1
ATOM 4209 C C . LEU A 1 515 ? -15.796 1.191 2.972 1.00 40.25 515 LEU A C 1
ATOM 4211 O O . LEU A 1 515 ? -14.980 1.402 2.080 1.00 40.25 515 LEU A O 1
ATOM 4215 N N . PHE A 1 516 ? -17.093 0.939 2.721 1.00 38.12 516 PHE A N 1
ATOM 4216 C CA . PHE A 1 516 ? -17.759 0.900 1.411 1.00 38.12 516 PHE A CA 1
ATOM 4217 C C . PHE A 1 516 ? -18.983 1.860 1.284 1.00 38.12 516 PHE A C 1
ATOM 4219 O O . PHE A 1 516 ? -19.783 1.733 0.360 1.00 38.12 516 PHE A O 1
ATOM 4226 N N . GLY A 1 517 ? -19.119 2.868 2.162 1.00 32.03 517 GLY A N 1
ATOM 4227 C CA . GLY A 1 517 ? -20.275 3.800 2.275 1.00 32.03 517 GLY A CA 1
ATOM 4228 C C . GLY A 1 517 ? -21.602 3.185 2.810 1.00 32.03 517 GLY A C 1
ATOM 4229 O O . GLY A 1 517 ? -21.710 1.963 2.862 1.00 32.03 517 GLY A O 1
ATOM 4230 N N . PRO A 1 518 ? -22.636 3.988 3.184 1.00 27.75 518 PRO A N 1
ATOM 4231 C CA . PRO A 1 518 ? -24.004 3.512 3.504 1.00 27.75 518 PRO A CA 1
ATOM 4232 C C . PRO A 1 518 ? -24.733 2.911 2.295 1.00 27.75 518 PRO A C 1
ATOM 4234 O O . PRO A 1 518 ? -25.950 2.748 2.277 1.00 27.75 518 PRO A O 1
ATOM 4237 N N . TYR A 1 519 ? -23.994 2.658 1.232 1.00 32.69 519 TYR A N 1
ATOM 4238 C CA . TYR A 1 519 ? -24.494 2.425 -0.091 1.00 32.69 519 TYR A CA 1
ATOM 4239 C C . TYR A 1 519 ? -24.815 0.929 -0.212 1.00 32.69 519 TYR A C 1
ATOM 4241 O O . TYR A 1 519 ? -23.928 0.080 -0.200 1.00 32.69 519 TYR A O 1
ATOM 4249 N N . LYS A 1 520 ? -26.083 0.569 -0.456 1.00 35.69 520 LYS A N 1
ATOM 4250 C CA . LYS A 1 520 ? -26.515 0.308 -1.843 1.00 35.69 520 LYS A CA 1
ATOM 4251 C C . LYS A 1 520 ? -25.550 1.003 -2.801 1.00 35.69 520 LYS A C 1
ATOM 4253 O O . LYS A 1 520 ? -25.697 2.197 -3.034 1.00 35.69 520 LYS A O 1
ATOM 4258 N N . CYS A 1 521 ? -24.495 0.289 -3.214 1.00 30.08 521 CYS A N 1
ATOM 4259 C CA . CYS A 1 521 ? -23.452 0.761 -4.128 1.00 30.08 521 CYS A CA 1
ATOM 4260 C C . CYS A 1 521 ? -24.045 1.785 -5.117 1.00 30.08 521 CYS A C 1
ATOM 4262 O O . CYS A 1 521 ? -24.973 1.399 -5.830 1.00 30.08 521 CYS A O 1
ATOM 4264 N N . PRO A 1 522 ? -23.559 3.043 -5.204 1.00 32.44 522 PRO A N 1
ATOM 4265 C CA . PRO A 1 522 ? -24.187 4.085 -6.031 1.00 32.44 522 PRO A CA 1
ATOM 4266 C C . PRO A 1 522 ? -24.255 3.727 -7.524 1.00 32.44 522 PRO A C 1
ATOM 4268 O O . PRO A 1 522 ? -24.911 4.396 -8.307 1.00 32.44 522 PRO A O 1
ATOM 4271 N N . ILE A 1 523 ? -23.549 2.665 -7.919 1.00 35.94 523 ILE A N 1
ATOM 4272 C CA . ILE A 1 523 ? -23.433 2.142 -9.280 1.00 35.94 523 ILE A CA 1
ATOM 4273 C C . ILE A 1 523 ? -24.614 1.207 -9.626 1.00 35.94 523 ILE A C 1
ATOM 4275 O O . ILE A 1 523 ? -24.832 0.904 -10.791 1.00 35.94 523 ILE A O 1
ATOM 4279 N N . PHE A 1 524 ? -25.407 0.783 -8.635 1.00 34.09 524 PHE A N 1
ATOM 4280 C CA . PHE A 1 524 ? -26.558 -0.116 -8.802 1.00 34.09 524 PHE A CA 1
ATOM 4281 C C . PHE A 1 524 ? -27.876 0.483 -8.279 1.00 34.09 524 PHE A C 1
ATOM 4283 O O . PHE A 1 524 ? -28.801 -0.258 -7.968 1.00 34.09 524 PHE A O 1
ATOM 4290 N N . VAL A 1 525 ? -27.968 1.810 -8.147 1.00 30.25 525 VAL A N 1
ATOM 4291 C CA . VAL A 1 525 ? -29.094 2.470 -7.454 1.00 30.25 525 VAL A CA 1
ATOM 4292 C C . VAL A 1 525 ? -30.423 2.450 -8.222 1.00 30.25 525 VAL A C 1
ATOM 4294 O O . VAL A 1 525 ? -31.446 2.677 -7.596 1.00 30.25 525 VAL A O 1
ATOM 4297 N N . ASN A 1 526 ? -30.471 2.055 -9.497 1.00 30.47 526 ASN A N 1
ATOM 4298 C CA . ASN A 1 526 ? -31.736 1.967 -10.245 1.00 30.47 526 ASN A CA 1
ATOM 4299 C C . ASN A 1 526 ? -32.029 0.555 -10.772 1.00 30.47 526 ASN A C 1
ATOM 4301 O O . ASN A 1 526 ? -32.154 0.386 -11.979 1.00 30.47 526 ASN A O 1
ATOM 4305 N N . MET A 1 527 ? -32.097 -0.471 -9.917 1.00 32.66 527 MET A N 1
ATOM 4306 C CA . MET A 1 527 ? -32.630 -1.785 -10.341 1.00 32.66 527 MET A CA 1
ATOM 4307 C C . MET A 1 527 ? -33.548 -2.473 -9.315 1.00 32.66 527 MET A C 1
ATOM 4309 O O . MET A 1 527 ? -33.848 -3.648 -9.489 1.00 32.66 527 MET A O 1
ATOM 4313 N N . ASP A 1 528 ? -34.025 -1.751 -8.297 1.00 29.36 528 ASP A N 1
ATOM 4314 C CA . ASP A 1 528 ? -35.121 -2.224 -7.438 1.00 29.36 528 ASP A CA 1
ATOM 4315 C C . ASP A 1 528 ? -36.338 -1.294 -7.616 1.00 29.36 528 ASP A C 1
ATOM 4317 O O . ASP A 1 528 ? -36.649 -0.517 -6.715 1.00 29.36 528 ASP A O 1
ATOM 4321 N N . ASP A 1 529 ? -36.960 -1.352 -8.795 1.00 28.80 529 ASP A N 1
ATOM 4322 C CA . ASP A 1 529 ? -38.398 -1.104 -8.986 1.00 28.80 529 ASP A CA 1
ATOM 4323 C C . ASP A 1 529 ? -39.013 -2.378 -9.579 1.00 28.80 529 ASP A C 1
ATOM 4325 O O . ASP A 1 529 ? -38.409 -2.923 -10.538 1.00 28.80 529 ASP A O 1
#

Sequence (529 aa):
MSEQTIEDQQSYADLEAVKIPFDVAQCDGDSLYTYLPNWLNNLTDEQIRTPPMPVNTFQHYIHESHLEATMANSIRKMALNEDRLFRIDDFEFGRPLGKGAFGIVYLARLKKTKFICALKMLHKSKINEYSMAEQVKIETESGYKLNHPLILTMYDVFHDEKRFYFILEYAPHGQLYRFLQKLRRFTDRLAASYIYQICHALEYCHSKSIIHRDLKPENILVDCCGNLKLADFGWSTKIRHADTMNTTACGTLDYLAPEIVGHKQYQYQVDNWCVGVLAYELLSGHAPFEGTDDETKVKIANINYSFPDYFSQPARKFIDNLLQKDPKKRMPLVNCIAHDWLQKNAYKYLFGPYKSASYIYQICHALEYCHSKSIIHRDLKPENILVDCCGNLKLADFGWSTKIRHADTMNTTACGTLDYLAPEIVGHKQYQYQVDNWCVGVLAYELLSGHAPFEGTDDETKVKIANINYSFPDYFSQPARKFIDNLLQKDPKKRMPLVNCIAHDWLQKNAYKYLFGPYKCPIFVNMDD

Secondary structure (DSSP, 8-state):
----------------------------TTSSS----TTGGG--GGGG-------TTHHHHHHHHHHHHHHHHHHHHHHT--SS---GGGEEEEEEEEEETTEEEEEEEETTT--EEEEEEEEHHHHHHTT-HHHHHHHHHHHHH---TTBPPEEEEEE-SSEEEEEE---TTEEHHHHHHHHSS--HHHHHHHHHHHHHHHHHHHHTTEE----SGGGEEE-TTS-EEE---TT-EE-SSTT--B----S-GGG--HHHHTT--B-THHHHHHHHHHHHHHHHSS-TT-SSHHHHHHHHHHT-----TTS-HHHHHHHHHHS-SSGGGSPPHHHHHHSHHHHHHS---SSHHHHHHHHHHHHHHHHHHHHHTTEE-----GGGEEE-TTS-EEE---TT-EE-SSTT--B----S-GGG--HHHHTT--B-THHHHHHHHHHHHHHTTSS-TT-SSHHHHHHHHHHT-----TTS-HHHHHHHHHHS-SSGGGSPPHHHHHH-HHHHHH--SSTT-SSS-GGGTT---

Nearest PDB structures (foldseek):
  3d2i-assembly1_A  TM=9.696E-01  e=9.053E-27  Mus musculus
  3dj7-assembly1_A  TM=9.724E-01  e=1.392E-26  Mus musculus
  7myj-assembly1_A  TM=9.009E-01  e=1.285E-21  Homo sapiens
  5kq5-assembly1_A  TM=8.362E-01  e=2.632E-21  Rattus norvegicus
  6e4u-assembly1_A  TM=8.450E-01  e=5.395E-21  Rattus norvegicus

Solvent-accessible surface area (backbone atoms only — not comparable to full-atom values): 30215 Å² total; per-residue (Å²): 140,82,91,84,91,84,90,87,83,89,85,84,89,85,77,84,73,81,79,72,84,77,79,75,72,85,69,65,93,69,75,80,78,69,74,62,65,74,62,80,82,64,76,59,89,80,83,73,78,81,79,68,87,87,77,85,75,51,75,63,49,57,52,49,50,43,50,52,42,48,48,51,50,50,51,50,46,54,70,62,64,56,105,58,84,78,56,76,86,49,46,45,80,56,60,76,75,47,76,57,98,48,35,43,28,24,36,28,27,34,67,86,73,62,48,73,30,24,38,39,38,33,37,50,68,51,29,60,74,70,67,41,59,64,30,56,50,42,27,51,57,48,29,75,69,55,83,52,76,39,37,53,44,43,73,50,74,43,68,65,98,59,33,39,36,36,37,26,61,60,39,80,66,35,40,42,37,60,54,38,66,72,59,43,37,41,52,70,41,59,37,23,26,51,50,47,49,49,38,53,41,48,51,53,33,48,76,69,33,34,39,53,55,46,69,47,46,75,33,25,29,21,31,82,62,72,45,57,21,46,42,72,44,45,63,38,47,74,55,87,48,98,83,49,64,46,61,82,75,72,58,58,75,72,43,51,34,43,44,45,77,65,61,34,71,46,62,67,54,46,47,38,26,19,51,20,37,48,55,42,18,36,53,66,48,47,55,62,30,69,66,57,78,67,54,22,51,52,21,44,67,66,65,53,64,82,80,65,86,85,60,51,70,53,53,50,54,55,32,54,38,16,61,41,83,53,60,89,69,28,51,52,54,75,54,49,58,68,28,66,45,32,55,44,32,28,66,84,45,98,41,39,71,41,41,32,25,20,49,49,42,48,50,34,52,55,49,46,54,35,46,77,71,33,36,36,55,56,41,68,50,74,94,30,51,43,69,47,99,64,62,43,75,40,86,46,71,65,86,66,38,49,72,58,88,48,96,85,58,67,45,58,80,70,70,59,56,74,82,38,53,31,47,44,44,78,65,63,35,72,45,63,65,52,42,50,38,24,21,52,18,33,50,50,42,17,45,67,69,76,46,59,61,32,73,67,55,76,69,54,23,51,53,21,44,68,65,66,54,61,79,82,61,85,81,58,49,68,57,54,48,52,57,29,52,38,17,62,41,89,51,60,88,68,28,52,50,47,74,54,53,54,66,28,67,52,30,64,72,39,25,41,95,32,66,65,49,97,46,77,51,83,90,62,72,86,72,87,126